Protein AF-A0AAV2IYH8-F1 (afdb_monomer)

Secondary structure (DSSP, 8-state):
---HHHHHHHHHHHHHHHHHHHHHHHHS-SSS--GGGHHHHHHHHHHHT---TT--HHHHHHHHHHHHHHHHHHTTS-HHHHHHHHHTSTTTTT-TTS-HHHHHHHHHHHHHHHHH-TTS------------------------TT-HHHHHHHHHHHHHHSPPPPTTS-HHHHHHHSTTT-HHHHHHHHHHHTS-SSSS-HHHHHH--SS---TT--EEEEEEEEES-S-HHHHHHHHHTT---SEEE-GGG---HHHHHHHHHHHHHHHHTT--SSSSHHHHHHHHHSSSS-HHHHHHHHBPPTT-S-EEEEEEEETT----HHHHHHH--SEEE-GGGHHHH--HHHHHHHHT--TTGGGTS-HHHHHHHHHHHTTT-

Organism: Knipowitschia caucasica (NCBI:txid637954)

InterPro domains:
  IPR008906 HAT, C-terminal dimerisation domain [PF05699] (156-213)
  IPR012337 Ribonuclease H-like superfamily [SSF53098] (2-216)
  IPR013926 CGI121/TPRKB [PF08617] (226-379)
  IPR013926 CGI121/TPRKB [PTHR15840] (219-381)
  IPR036504 CGI121/TPRKB superfamily [G3DSA:3.30.2380.10] (209-381)
  IPR036504 CGI121/TPRKB superfamily [SSF143870] (221-359)

pLDDT: mean 80.1, std 18.1, range [27.27, 96.12]

Structure (mmCIF, N/CA/C/O backbone):
data_AF-A0AAV2IYH8-F1
#
_entry.id   AF-A0AAV2IYH8-F1
#
loop_
_atom_site.group_PDB
_atom_site.id
_atom_site.type_symbol
_atom_site.label_atom_id
_atom_site.label_alt_id
_atom_site.label_comp_id
_atom_site.label_asym_id
_atom_site.label_entity_id
_atom_site.label_seq_id
_atom_site.pdbx_PDB_ins_code
_atom_site.Cartn_x
_atom_site.Cartn_y
_atom_site.Cartn_z
_atom_site.occupancy
_atom_site.B_iso_or_equiv
_atom_site.auth_seq_id
_atom_site.auth_comp_id
_atom_site.auth_asym_id
_atom_site.auth_atom_id
_atom_site.pdbx_PDB_model_num
ATOM 1 N N . MET A 1 1 ? -2.645 24.952 16.262 1.00 57.91 1 MET A N 1
ATOM 2 C CA . MET A 1 1 ? -2.921 25.279 14.848 1.00 57.91 1 MET A CA 1
ATOM 3 C C . MET A 1 1 ? -1.582 25.476 14.167 1.00 57.91 1 MET A C 1
ATOM 5 O O . MET A 1 1 ? -0.702 26.017 14.821 1.00 57.91 1 MET A O 1
ATOM 9 N N . LEU A 1 2 ? -1.421 25.003 12.931 1.00 72.56 2 LEU A N 1
ATOM 10 C CA . LEU A 1 2 ? -0.190 25.205 12.161 1.00 72.56 2 LEU A CA 1
ATOM 11 C C . LEU A 1 2 ? -0.044 26.689 11.795 1.00 72.56 2 LEU A C 1
ATOM 13 O O . LEU A 1 2 ? -1.030 27.344 11.446 1.00 72.56 2 LEU A O 1
ATOM 17 N N . THR A 1 3 ? 1.172 27.207 11.895 1.00 84.75 3 THR A N 1
ATOM 18 C CA . THR A 1 3 ? 1.558 28.545 11.433 1.00 84.75 3 THR A CA 1
ATOM 19 C C . THR A 1 3 ? 1.526 28.619 9.904 1.00 84.75 3 THR A C 1
ATOM 21 O O . THR A 1 3 ? 1.606 27.602 9.216 1.00 84.75 3 THR A O 1
ATOM 24 N N . THR A 1 4 ? 1.435 29.825 9.344 1.00 82.38 4 THR A N 1
ATOM 25 C CA . THR A 1 4 ? 1.491 30.042 7.886 1.00 82.38 4 THR A CA 1
ATOM 26 C C . THR A 1 4 ? 2.766 29.464 7.267 1.00 82.38 4 THR A C 1
ATOM 28 O O . THR A 1 4 ? 2.701 28.781 6.252 1.00 82.38 4 THR A O 1
ATOM 31 N N . ALA A 1 5 ? 3.909 29.623 7.939 1.00 81.38 5 ALA A N 1
ATOM 32 C CA . ALA A 1 5 ? 5.178 29.040 7.506 1.00 81.38 5 ALA A CA 1
ATOM 33 C C . ALA A 1 5 ? 5.170 27.498 7.502 1.00 81.38 5 ALA A C 1
ATOM 35 O O . ALA A 1 5 ? 5.815 26.875 6.659 1.00 81.38 5 ALA A O 1
ATOM 36 N N . GLU A 1 6 ? 4.457 26.859 8.434 1.00 81.75 6 GLU A N 1
ATOM 37 C CA . GLU A 1 6 ? 4.296 25.399 8.447 1.00 81.75 6 GLU A CA 1
ATOM 38 C C . GLU A 1 6 ? 3.366 24.915 7.330 1.00 81.75 6 GLU A C 1
ATOM 40 O O . GLU A 1 6 ? 3.648 23.886 6.716 1.00 81.75 6 GLU A O 1
ATOM 45 N N . TRP A 1 7 ? 2.310 25.669 7.012 1.00 81.88 7 TRP A N 1
ATOM 46 C CA . TRP A 1 7 ? 1.452 25.388 5.858 1.00 81.88 7 TRP A CA 1
ATOM 47 C C . TRP A 1 7 ? 2.217 25.469 4.535 1.00 81.88 7 TRP A C 1
ATOM 49 O O . TRP A 1 7 ? 2.134 24.537 3.734 1.00 81.88 7 TRP A O 1
ATOM 59 N N . ASP A 1 8 ? 3.037 26.504 4.343 1.00 82.75 8 ASP A N 1
ATOM 60 C CA . ASP A 1 8 ? 3.873 26.642 3.144 1.00 82.75 8 ASP A CA 1
ATOM 61 C C . ASP A 1 8 ? 4.880 25.488 3.012 1.00 82.75 8 ASP A C 1
ATOM 63 O O . ASP A 1 8 ? 5.128 24.979 1.914 1.00 82.75 8 ASP A O 1
ATOM 67 N N . ARG A 1 9 ? 5.449 25.029 4.137 1.00 84.94 9 ARG A N 1
ATOM 68 C CA . ARG A 1 9 ? 6.323 23.844 4.167 1.00 84.94 9 ARG A CA 1
ATOM 69 C C . ARG A 1 9 ? 5.571 22.581 3.757 1.00 84.94 9 ARG A C 1
ATOM 71 O O . ARG A 1 9 ? 6.092 21.818 2.946 1.00 84.94 9 ARG A O 1
ATOM 78 N N . LEU A 1 10 ? 4.362 22.361 4.278 1.00 84.25 10 LEU A N 1
ATOM 79 C CA . LEU A 1 10 ? 3.536 21.204 3.913 1.00 84.25 10 LEU A CA 1
ATOM 80 C C . LEU A 1 10 ? 3.167 21.217 2.429 1.00 84.25 10 LEU A C 1
ATOM 82 O O . LEU A 1 10 ? 3.277 20.185 1.770 1.00 84.25 10 LEU A O 1
ATOM 86 N N . GLN A 1 11 ? 2.802 22.377 1.885 1.00 85.31 11 GLN A N 1
ATOM 87 C CA . GLN A 1 11 ? 2.458 22.511 0.471 1.00 85.31 11 GLN A CA 1
ATOM 88 C C . GLN A 1 11 ? 3.668 22.230 -0.435 1.00 85.31 11 GLN A C 1
ATOM 90 O O . GLN A 1 11 ? 3.546 21.535 -1.443 1.00 85.31 11 GLN A O 1
ATOM 95 N N . ARG A 1 12 ? 4.867 22.686 -0.049 1.00 85.06 12 ARG A N 1
ATOM 96 C CA . ARG A 1 12 ? 6.111 22.348 -0.762 1.00 85.06 12 ARG A CA 1
ATOM 97 C C . ARG A 1 12 ? 6.442 20.859 -0.687 1.00 85.06 12 ARG A C 1
ATOM 99 O O . ARG A 1 12 ? 6.813 20.277 -1.704 1.00 85.06 12 ARG A O 1
ATOM 106 N N . LEU A 1 13 ? 6.285 20.234 0.481 1.00 86.00 13 LEU A N 1
ATOM 107 C CA . LEU A 1 13 ? 6.485 18.790 0.641 1.00 86.00 13 LEU A CA 1
ATOM 108 C C . LEU A 1 13 ? 5.477 17.980 -0.182 1.00 86.00 13 LEU A C 1
ATOM 110 O O . LEU A 1 13 ? 5.853 16.972 -0.773 1.00 86.00 13 LEU A O 1
ATOM 114 N N . GLN A 1 14 ? 4.226 18.432 -0.281 1.00 85.38 14 GLN A N 1
ATOM 115 C CA . GLN A 1 14 ? 3.218 17.803 -1.134 1.00 85.38 14 GLN A CA 1
ATOM 116 C C . GLN A 1 14 ? 3.653 17.805 -2.604 1.00 85.38 14 GLN A C 1
ATOM 118 O O . GLN A 1 14 ? 3.609 16.760 -3.254 1.00 85.38 14 GLN A O 1
ATOM 123 N N . THR A 1 15 ? 4.123 18.945 -3.117 1.00 87.12 15 THR A N 1
ATOM 124 C CA . THR A 1 15 ? 4.651 19.043 -4.488 1.00 87.12 15 THR A CA 1
ATOM 125 C C . THR A 1 15 ? 5.887 18.164 -4.680 1.00 87.12 15 THR A C 1
ATOM 127 O O . THR A 1 15 ? 6.011 17.492 -5.701 1.00 87.12 15 THR A O 1
ATOM 130 N N . LEU A 1 16 ? 6.777 18.113 -3.683 1.00 88.38 16 LEU A N 1
ATOM 131 C CA . LEU A 1 16 ? 7.984 17.283 -3.709 1.00 88.38 16 LEU A CA 1
ATOM 132 C C . LEU A 1 16 ? 7.669 15.778 -3.740 1.00 88.38 16 LEU A C 1
ATOM 134 O O . LEU A 1 16 ? 8.397 15.016 -4.369 1.00 88.38 16 LEU A O 1
ATOM 138 N N . LEU A 1 17 ? 6.591 15.350 -3.079 1.00 88.94 17 LEU A N 1
ATOM 139 C CA . LEU A 1 17 ? 6.159 13.950 -3.006 1.00 88.94 17 LEU A CA 1
ATOM 140 C C . LEU A 1 17 ? 5.260 13.517 -4.173 1.00 88.94 17 LEU A C 1
ATOM 142 O O . LEU A 1 17 ? 5.030 12.319 -4.348 1.00 88.94 17 LEU A O 1
ATOM 146 N N . LEU A 1 18 ? 4.765 14.453 -4.986 1.00 88.88 18 LEU A N 1
ATOM 147 C CA . LEU A 1 18 ? 3.893 14.155 -6.124 1.00 88.88 18 LEU A CA 1
ATOM 148 C C . LEU A 1 18 ? 4.503 13.138 -7.119 1.00 88.88 18 LEU A C 1
ATOM 150 O O . LEU A 1 18 ? 3.794 12.200 -7.490 1.00 88.88 18 LEU A O 1
ATOM 154 N N . PRO A 1 19 ? 5.797 13.217 -7.496 1.00 89.06 19 PRO A N 1
ATOM 155 C CA . PRO A 1 19 ? 6.436 12.207 -8.344 1.00 89.06 19 PRO A CA 1
ATOM 156 C C . PRO A 1 19 ? 6.474 10.818 -7.693 1.00 89.06 19 PRO A C 1
ATOM 158 O O . PRO A 1 19 ? 6.284 9.811 -8.372 1.00 89.06 19 PRO A O 1
ATOM 161 N N . CYS A 1 20 ? 6.677 10.747 -6.371 1.00 87.44 20 CYS A N 1
ATOM 162 C CA . CYS A 1 20 ? 6.665 9.481 -5.632 1.00 87.44 20 CYS A CA 1
ATOM 163 C C . CYS A 1 20 ? 5.283 8.835 -5.672 1.00 87.44 20 CYS A C 1
ATOM 165 O O . CYS A 1 20 ? 5.175 7.628 -5.892 1.00 87.44 20 CYS A O 1
ATOM 167 N N . ARG A 1 21 ? 4.227 9.639 -5.490 1.00 84.06 21 ARG A N 1
ATOM 168 C CA . ARG A 1 21 ? 2.844 9.174 -5.623 1.00 84.06 21 ARG A CA 1
ATOM 169 C C . ARG A 1 21 ? 2.591 8.615 -7.021 1.00 84.06 21 ARG A C 1
ATOM 171 O O . ARG A 1 21 ? 2.159 7.474 -7.128 1.00 84.06 21 ARG A O 1
ATOM 178 N N . PHE A 1 22 ? 2.920 9.385 -8.059 1.00 86.19 22 PHE A N 1
ATOM 179 C CA . PHE A 1 22 ? 2.737 8.968 -9.449 1.00 86.19 22 PHE A CA 1
ATOM 180 C C . PHE A 1 22 ? 3.447 7.641 -9.748 1.00 86.19 22 PHE A C 1
ATOM 182 O O . PHE A 1 22 ? 2.833 6.715 -10.269 1.00 86.19 22 PHE A O 1
ATOM 189 N N . VAL A 1 23 ? 4.718 7.504 -9.356 1.00 88.19 23 VAL A N 1
ATOM 190 C CA . VAL A 1 23 ? 5.471 6.257 -9.560 1.00 88.19 23 VAL A CA 1
ATOM 191 C C . VAL A 1 23 ? 4.884 5.092 -8.764 1.00 88.19 23 VAL A C 1
ATOM 193 O O . VAL A 1 23 ? 4.822 3.976 -9.272 1.00 88.19 23 VAL A O 1
ATOM 196 N N . THR A 1 24 ? 4.423 5.329 -7.537 1.00 84.19 24 THR A N 1
ATOM 197 C CA . THR A 1 24 ? 3.816 4.274 -6.710 1.00 84.19 24 THR A CA 1
ATOM 198 C C . THR A 1 24 ? 2.509 3.766 -7.318 1.00 84.19 24 THR A C 1
ATOM 200 O O . THR A 1 24 ? 2.278 2.559 -7.338 1.00 84.19 24 THR A O 1
ATOM 203 N N . GLU A 1 25 ? 1.676 4.666 -7.845 1.00 81.50 25 GLU A N 1
ATOM 204 C CA . GLU A 1 25 ? 0.450 4.308 -8.570 1.00 81.50 25 GLU A CA 1
ATOM 205 C C . GLU A 1 25 ? 0.791 3.545 -9.863 1.00 81.50 25 GLU A C 1
ATOM 207 O O . GLU A 1 25 ? 0.239 2.474 -10.109 1.00 81.50 25 GLU A O 1
ATOM 212 N N . LEU A 1 26 ? 1.785 4.019 -10.623 1.00 84.50 26 LEU A N 1
ATOM 213 C CA . LEU A 1 26 ? 2.230 3.410 -11.880 1.00 84.50 26 LEU A CA 1
ATOM 214 C C . LEU A 1 26 ? 2.855 2.010 -11.713 1.00 84.50 26 LEU A C 1
ATOM 216 O O . LEU A 1 26 ? 2.733 1.150 -12.579 1.00 84.50 26 LEU A O 1
ATOM 220 N N . LEU A 1 27 ? 3.564 1.747 -10.617 1.00 85.44 27 LEU A N 1
ATOM 221 C CA . LEU A 1 27 ? 4.133 0.416 -10.348 1.00 85.44 27 LEU A CA 1
ATOM 222 C C . LEU A 1 27 ? 3.144 -0.511 -9.622 1.00 85.44 27 LEU A C 1
ATOM 224 O O . LEU A 1 27 ? 3.357 -1.726 -9.553 1.00 85.44 27 LEU A O 1
ATOM 228 N N . GLY A 1 28 ? 2.070 0.058 -9.072 1.00 77.25 28 GLY A N 1
ATOM 229 C CA . GLY A 1 28 ? 1.022 -0.653 -8.348 1.00 77.25 28 GLY A CA 1
ATOM 230 C C . GLY A 1 28 ? -0.089 -1.230 -9.228 1.00 77.25 28 GLY A C 1
ATOM 231 O O . GLY A 1 28 ? -0.944 -1.935 -8.685 1.00 77.25 28 GLY A O 1
ATOM 232 N N . GLY A 1 29 ? -0.090 -0.941 -10.533 1.00 72.50 29 GLY A N 1
ATOM 233 C CA . GLY A 1 29 ? -1.147 -1.371 -11.447 1.00 72.50 29 GLY A CA 1
ATOM 234 C C . GLY A 1 29 ? -1.035 -2.808 -11.952 1.00 72.50 29 GLY A C 1
ATOM 235 O O . GLY A 1 29 ? 0.061 -3.367 -12.076 1.00 72.50 29 GLY A O 1
ATOM 236 N N . GLU A 1 30 ? -2.196 -3.402 -12.252 1.00 70.94 30 GLU A N 1
ATOM 237 C CA . GLU A 1 30 ? -2.316 -4.785 -12.753 1.00 70.94 30 GLU A CA 1
ATOM 238 C C . GLU A 1 30 ? -2.909 -4.907 -14.166 1.00 70.94 30 GLU A C 1
ATOM 240 O O . GLU A 1 30 ? -2.793 -5.960 -14.790 1.00 70.94 30 GLU A O 1
ATOM 245 N N . THR A 1 31 ? -3.519 -3.845 -14.699 1.00 75.50 31 THR A N 1
ATOM 246 C CA . THR A 1 31 ? -4.165 -3.852 -16.027 1.00 75.50 31 THR A CA 1
ATOM 247 C C . THR A 1 31 ? -3.204 -3.554 -17.181 1.00 75.50 31 THR A C 1
ATOM 249 O O . THR A 1 31 ? -3.587 -3.624 -18.349 1.00 75.50 31 THR A O 1
ATOM 252 N N . TYR A 1 32 ? -1.946 -3.244 -16.870 1.00 83.31 32 TYR A N 1
ATOM 253 C CA . TYR A 1 32 ? -0.901 -2.911 -17.830 1.00 83.31 32 TYR A CA 1
ATOM 254 C C . TYR A 1 32 ? 0.449 -3.499 -17.410 1.00 83.31 32 TYR A C 1
ATOM 256 O O . TYR A 1 32 ? 0.656 -3.926 -16.275 1.00 83.31 32 TYR A O 1
ATOM 264 N N . VAL A 1 33 ? 1.394 -3.511 -18.352 1.00 86.06 33 VAL A N 1
ATOM 265 C CA . VAL A 1 33 ? 2.761 -3.983 -18.112 1.00 86.06 33 VAL A CA 1
ATOM 266 C C . VAL A 1 33 ? 3.487 -2.988 -17.208 1.00 86.06 33 VAL A C 1
ATOM 268 O O . VAL A 1 33 ? 3.868 -1.906 -17.659 1.00 86.06 33 VAL A O 1
ATOM 271 N N . SER A 1 34 ? 3.681 -3.359 -15.942 1.00 87.56 34 SER A N 1
ATOM 272 C CA . SER A 1 34 ? 4.352 -2.526 -14.938 1.00 87.56 34 SER A CA 1
ATOM 273 C C . SER A 1 34 ? 5.845 -2.844 -14.785 1.00 87.56 34 SER A C 1
ATOM 275 O O . SER A 1 34 ? 6.631 -1.945 -14.493 1.00 87.56 34 SER A O 1
ATOM 277 N N . CYS A 1 35 ? 6.288 -4.085 -15.026 1.00 88.56 35 CYS A N 1
ATOM 278 C CA . CYS A 1 35 ? 7.689 -4.485 -14.808 1.00 88.56 35 CYS A CA 1
ATOM 279 C C . CYS A 1 35 ? 8.696 -3.725 -15.689 1.00 88.56 35 CYS A C 1
ATOM 281 O O . CYS A 1 35 ? 9.733 -3.288 -15.188 1.00 88.56 35 CYS A O 1
ATOM 283 N N . SER A 1 36 ? 8.374 -3.474 -16.961 1.00 90.00 36 SER A N 1
ATOM 284 C CA . SER A 1 36 ? 9.219 -2.678 -17.867 1.00 90.00 36 SER A CA 1
ATOM 285 C C . SER A 1 36 ? 9.299 -1.193 -17.498 1.00 90.00 36 SER A C 1
ATOM 287 O O . SER A 1 36 ? 10.183 -0.482 -17.971 1.00 90.00 36 SER A O 1
ATOM 289 N N . VAL A 1 37 ? 8.392 -0.715 -16.642 1.00 91.19 37 VAL A N 1
ATOM 290 C CA . VAL A 1 37 ? 8.297 0.689 -16.226 1.00 91.19 37 VAL A CA 1
ATOM 291 C C . VAL A 1 37 ? 9.167 0.972 -14.998 1.00 91.19 37 VAL A C 1
ATOM 293 O O . VAL A 1 37 ? 9.492 2.128 -14.734 1.00 91.19 37 VAL A O 1
ATOM 296 N N . VAL A 1 38 ? 9.623 -0.061 -14.279 1.00 91.00 38 VAL A N 1
ATOM 297 C CA . VAL A 1 38 ? 10.415 0.084 -13.044 1.00 91.00 38 VAL A CA 1
ATOM 298 C C . VAL A 1 38 ? 11.684 0.906 -13.273 1.00 91.00 38 VAL A C 1
ATOM 300 O O . VAL A 1 38 ? 11.917 1.879 -12.561 1.00 91.00 38 VAL A O 1
ATOM 303 N N . ILE A 1 39 ? 12.497 0.568 -14.280 1.00 91.25 39 ILE A N 1
ATOM 304 C CA . ILE A 1 39 ? 13.752 1.290 -14.553 1.00 91.25 39 ILE A CA 1
ATOM 305 C C . ILE A 1 39 ? 13.489 2.743 -14.993 1.00 91.25 39 ILE A C 1
ATOM 307 O O . ILE A 1 39 ? 14.103 3.643 -14.411 1.00 91.25 39 ILE A O 1
ATOM 311 N N . PRO A 1 40 ? 12.582 3.024 -15.954 1.00 91.44 40 PRO A N 1
ATOM 312 C CA . PRO A 1 40 ? 12.169 4.393 -16.262 1.00 91.44 40 PRO A CA 1
ATOM 313 C C . PRO A 1 40 ? 11.685 5.181 -15.040 1.00 91.44 40 PRO A C 1
ATOM 315 O O . PRO A 1 40 ? 12.098 6.326 -14.853 1.00 91.44 40 PRO A O 1
ATOM 318 N N . ALA A 1 41 ? 10.865 4.570 -14.184 1.00 91.12 41 ALA A N 1
ATOM 319 C CA . ALA A 1 41 ? 10.303 5.215 -13.004 1.00 91.12 41 ALA A CA 1
ATOM 320 C C . ALA A 1 41 ? 11.374 5.551 -11.955 1.00 91.12 41 ALA A C 1
ATOM 322 O O . ALA A 1 41 ? 11.406 6.669 -11.441 1.00 91.12 41 ALA A O 1
ATOM 323 N N . LEU A 1 42 ? 12.300 4.626 -11.685 1.00 90.50 42 LEU A N 1
ATOM 324 C CA . LEU A 1 42 ? 13.437 4.871 -10.794 1.00 90.50 42 LEU A CA 1
ATOM 325 C C . LEU A 1 42 ? 14.343 5.977 -11.341 1.00 90.50 42 LEU A C 1
ATOM 327 O O . LEU A 1 42 ? 14.706 6.890 -10.605 1.00 90.50 42 LEU A O 1
ATOM 331 N N . SER A 1 43 ? 14.643 5.944 -12.643 1.00 89.69 43 SER A N 1
ATOM 332 C CA . SER A 1 43 ? 15.435 6.979 -13.317 1.00 89.69 43 SER A CA 1
ATOM 333 C C . SER A 1 43 ? 14.772 8.360 -13.205 1.00 89.69 43 SER A C 1
ATOM 335 O O . SER A 1 43 ? 15.428 9.348 -12.857 1.00 89.69 43 SER A O 1
ATOM 337 N N . HIS A 1 44 ? 13.449 8.423 -13.397 1.00 90.31 44 HIS A N 1
ATOM 338 C CA . HIS A 1 44 ? 12.657 9.637 -13.210 1.00 90.31 44 HIS A CA 1
ATOM 339 C C . HIS A 1 44 ? 12.706 10.153 -11.763 1.00 90.31 44 HIS A C 1
ATOM 341 O O . HIS A 1 44 ? 12.941 11.347 -11.555 1.00 90.31 44 HIS A O 1
ATOM 347 N N . LEU A 1 45 ? 12.554 9.282 -10.758 1.00 90.25 45 LEU A N 1
ATOM 348 C CA . LEU A 1 45 ? 12.666 9.670 -9.345 1.00 90.25 45 LEU A CA 1
ATOM 349 C C . LEU A 1 45 ? 14.064 10.187 -9.010 1.00 90.25 45 LEU A C 1
ATOM 351 O O . LEU A 1 45 ? 14.195 11.247 -8.398 1.00 90.25 45 LEU A O 1
ATOM 355 N N . THR A 1 46 ? 15.116 9.492 -9.447 1.00 89.38 46 THR A N 1
ATOM 356 C CA . THR A 1 46 ? 16.501 9.918 -9.219 1.00 89.38 46 THR A CA 1
ATOM 357 C C . THR A 1 46 ? 16.787 11.276 -9.859 1.00 89.38 46 THR A C 1
ATOM 359 O O . THR A 1 46 ? 17.500 12.087 -9.263 1.00 89.38 46 THR A O 1
ATOM 362 N N . HIS A 1 47 ? 16.233 11.546 -11.046 1.00 88.75 47 HIS A N 1
ATOM 363 C CA . HIS A 1 47 ? 16.362 12.839 -11.714 1.00 88.75 47 HIS A CA 1
ATOM 364 C C . HIS A 1 47 ? 15.599 13.947 -10.979 1.00 88.75 47 HIS A C 1
ATOM 366 O O . HIS A 1 47 ? 16.173 14.995 -10.693 1.00 88.75 47 HIS A O 1
ATOM 372 N N . THR A 1 48 ? 14.338 13.697 -10.630 1.00 87.81 48 THR A N 1
ATOM 373 C CA . THR A 1 48 ? 13.455 14.687 -9.992 1.00 87.81 48 THR A CA 1
ATOM 374 C C . THR A 1 48 ? 13.906 15.035 -8.572 1.00 87.81 48 THR A C 1
ATOM 376 O O . THR A 1 48 ? 13.779 16.172 -8.127 1.00 87.81 48 THR A O 1
ATOM 379 N N . MET A 1 49 ? 14.518 14.078 -7.872 1.00 89.00 49 MET A N 1
ATOM 380 C CA . MET A 1 49 ? 15.051 14.260 -6.519 1.00 89.00 49 MET A CA 1
ATOM 381 C C . MET A 1 49 ? 16.487 14.806 -6.496 1.00 89.00 49 MET A C 1
ATOM 383 O O . MET A 1 49 ? 17.164 14.742 -5.466 1.00 89.00 49 MET A O 1
ATOM 387 N N . LYS A 1 50 ? 17.004 15.344 -7.609 1.00 89.00 50 LYS A N 1
ATOM 388 C CA . LYS A 1 50 ? 18.277 16.080 -7.597 1.00 89.00 50 LYS A CA 1
ATOM 389 C C . LYS A 1 50 ? 18.159 17.351 -6.758 1.00 89.00 50 LYS A C 1
ATOM 391 O O . LYS A 1 50 ? 17.132 18.025 -6.766 1.00 89.00 50 LYS A O 1
ATOM 396 N N . VAL A 1 51 ? 19.211 17.612 -5.985 1.00 90.06 51 VAL A N 1
ATOM 397 C CA . VAL A 1 51 ? 19.320 18.826 -5.177 1.00 90.06 51 VAL A CA 1
ATOM 398 C C . VAL A 1 51 ? 19.576 19.984 -6.135 1.00 90.06 51 VAL A C 1
ATOM 400 O O . VAL A 1 51 ? 20.415 19.848 -7.026 1.00 90.06 51 VAL A O 1
ATOM 403 N N . SER A 1 52 ? 18.810 21.055 -5.974 1.00 89.31 52 SER A N 1
ATOM 404 C CA . SER A 1 52 ? 18.983 22.335 -6.657 1.00 89.31 52 SER A CA 1
ATOM 405 C C . SER A 1 52 ? 19.555 23.354 -5.676 1.00 89.31 52 SER A C 1
ATOM 407 O O . SER A 1 52 ? 19.296 23.253 -4.478 1.00 89.31 52 SER A O 1
ATOM 409 N N . ASP A 1 53 ? 20.267 24.360 -6.175 1.00 83.56 53 ASP A N 1
ATOM 410 C CA . ASP A 1 53 ? 20.816 25.439 -5.341 1.00 83.56 53 ASP A CA 1
ATOM 411 C C . ASP A 1 53 ? 19.708 26.309 -4.709 1.00 83.56 53 ASP A C 1
ATOM 413 O O . ASP A 1 53 ? 19.910 26.922 -3.665 1.00 83.56 53 ASP A O 1
ATOM 417 N N . ASP A 1 54 ? 18.506 26.294 -5.296 1.00 86.06 54 ASP A N 1
ATOM 418 C CA . ASP A 1 54 ? 17.310 26.975 -4.780 1.00 86.06 54 ASP A CA 1
ATOM 419 C C . ASP A 1 54 ? 16.568 26.182 -3.682 1.00 86.06 54 ASP A C 1
ATOM 421 O O . ASP A 1 54 ? 15.553 26.647 -3.145 1.00 86.06 54 ASP A O 1
ATOM 425 N N . ASP A 1 55 ? 17.008 24.956 -3.369 1.00 87.62 55 ASP A N 1
ATOM 426 C CA . ASP A 1 55 ? 16.331 24.113 -2.388 1.00 87.62 55 ASP A CA 1
ATOM 427 C C . ASP A 1 55 ? 16.608 24.598 -0.952 1.00 87.62 55 ASP A C 1
ATOM 429 O O . ASP A 1 55 ? 17.762 24.705 -0.536 1.00 87.62 55 ASP A O 1
ATOM 433 N N . PRO A 1 56 ? 15.570 24.792 -0.120 1.00 88.31 56 PRO A N 1
ATOM 434 C CA . PRO A 1 56 ? 15.762 25.024 1.307 1.00 88.31 56 PRO A CA 1
ATOM 435 C C . PRO A 1 56 ? 16.474 23.850 1.994 1.00 88.31 56 PRO A C 1
ATOM 437 O O . PRO A 1 56 ? 16.237 22.693 1.640 1.00 88.31 56 PRO A O 1
ATOM 440 N N . ASP A 1 57 ? 17.212 24.110 3.078 1.00 87.94 57 ASP A N 1
ATOM 441 C CA . ASP A 1 57 ? 17.967 23.086 3.828 1.00 87.94 57 ASP A CA 1
ATOM 442 C C . ASP A 1 57 ? 17.160 21.821 4.167 1.00 87.94 57 ASP A C 1
ATOM 444 O O . ASP A 1 57 ? 17.670 20.700 4.113 1.00 87.94 57 ASP A O 1
ATOM 448 N N . TYR A 1 58 ? 15.879 21.974 4.520 1.00 86.75 58 TYR A N 1
ATOM 449 C CA . TYR A 1 58 ? 15.017 20.834 4.841 1.00 86.75 58 TYR A CA 1
ATOM 450 C C . TYR A 1 58 ? 14.691 19.973 3.609 1.00 86.75 58 TYR A C 1
ATOM 452 O O . TYR A 1 58 ? 14.582 18.755 3.738 1.00 86.75 58 TYR A O 1
ATOM 460 N N . VAL A 1 59 ? 14.581 20.577 2.420 1.00 89.00 59 VAL A N 1
ATOM 461 C CA . VAL A 1 59 ? 14.386 19.871 1.143 1.00 89.00 59 VAL A CA 1
ATOM 462 C C . VAL A 1 59 ? 15.671 19.162 0.738 1.00 89.00 59 VAL A C 1
ATOM 464 O O . VAL A 1 59 ? 15.608 18.004 0.333 1.00 89.00 59 VAL A O 1
ATOM 467 N N . VAL A 1 60 ? 16.832 19.800 0.915 1.00 90.62 60 VAL A N 1
ATOM 468 C CA . VAL A 1 60 ? 18.141 19.173 0.666 1.00 90.62 60 VAL A CA 1
ATOM 469 C C . VAL A 1 60 ? 18.309 17.921 1.529 1.00 90.62 60 VAL A C 1
ATOM 471 O O . VAL A 1 60 ? 18.623 16.846 1.013 1.00 90.62 60 VAL A O 1
ATOM 474 N N . ARG A 1 61 ? 18.023 18.031 2.835 1.00 90.12 61 ARG A N 1
ATOM 475 C CA . ARG A 1 61 ? 18.053 16.892 3.768 1.00 90.12 61 ARG A CA 1
ATOM 476 C C . ARG A 1 61 ? 17.076 15.793 3.359 1.00 90.12 61 ARG A C 1
ATOM 478 O O . ARG A 1 61 ? 17.462 14.627 3.347 1.00 90.12 61 ARG A O 1
ATOM 485 N N . PHE A 1 62 ? 15.844 16.156 2.996 1.00 90.06 62 PHE A N 1
ATOM 486 C CA . PHE A 1 62 ? 14.840 15.197 2.539 1.00 90.06 62 PHE A CA 1
ATOM 487 C C . PHE A 1 62 ? 15.291 14.464 1.270 1.00 90.06 62 PHE A C 1
ATOM 489 O O . PHE A 1 62 ? 15.304 13.238 1.253 1.00 90.06 62 PHE A O 1
ATOM 496 N N . LYS A 1 63 ? 15.712 15.193 0.228 1.00 92.50 63 LYS A N 1
ATOM 497 C CA . LYS A 1 63 ? 16.199 14.613 -1.035 1.00 92.50 63 LYS A CA 1
ATOM 498 C C . LYS A 1 63 ? 17.416 13.713 -0.807 1.00 92.50 63 LYS A C 1
ATOM 500 O O . LYS A 1 63 ? 17.526 12.669 -1.445 1.00 92.50 63 LYS A O 1
ATOM 505 N N . GLY A 1 64 ? 18.310 14.091 0.110 1.00 90.62 64 GLY A N 1
ATOM 506 C CA . GLY A 1 64 ? 19.461 13.281 0.513 1.00 90.62 64 GLY A CA 1
ATOM 507 C C . GLY A 1 64 ? 19.060 11.962 1.175 1.00 90.62 64 GLY A C 1
ATOM 508 O O . GLY A 1 64 ? 19.515 10.904 0.741 1.00 90.62 64 GLY A O 1
ATOM 509 N N . ALA A 1 65 ? 18.172 12.015 2.173 1.00 90.38 65 ALA A N 1
ATOM 510 C CA . ALA A 1 65 ? 17.644 10.821 2.836 1.00 90.38 65 ALA A CA 1
ATOM 511 C C . ALA A 1 65 ? 16.880 9.922 1.852 1.00 90.38 65 ALA A C 1
ATOM 513 O O . ALA A 1 65 ? 17.172 8.737 1.745 1.00 90.38 65 ALA A O 1
ATOM 514 N N . PHE A 1 66 ? 15.994 10.506 1.042 1.00 90.88 66 PHE A N 1
ATOM 515 C CA . PHE A 1 66 ? 15.228 9.779 0.034 1.00 90.88 66 PHE A CA 1
ATOM 516 C C . PHE A 1 66 ? 16.127 9.060 -0.976 1.00 90.88 66 PHE A C 1
ATOM 518 O O . PHE A 1 66 ? 15.877 7.909 -1.314 1.00 90.88 66 PHE A O 1
ATOM 525 N N . LYS A 1 67 ? 17.189 9.715 -1.465 1.00 89.94 67 LYS A N 1
ATOM 526 C CA . LYS A 1 67 ? 18.138 9.084 -2.393 1.00 89.94 67 LYS A CA 1
ATOM 527 C C . LYS A 1 67 ? 18.862 7.902 -1.770 1.00 89.94 67 LYS A C 1
ATOM 529 O O . LYS A 1 67 ? 19.054 6.909 -2.464 1.00 89.94 67 LYS A O 1
ATOM 534 N N . LYS A 1 68 ? 19.252 8.021 -0.500 1.00 89.50 68 LYS A N 1
ATOM 535 C CA . LYS A 1 68 ? 19.894 6.940 0.243 1.00 89.50 68 LYS A CA 1
ATOM 536 C C . LYS A 1 68 ? 18.952 5.737 0.360 1.00 89.50 68 LYS A C 1
ATOM 538 O O . LYS A 1 68 ? 19.311 4.645 -0.072 1.00 89.50 68 LYS A O 1
ATOM 543 N N . ASP A 1 69 ? 17.730 5.964 0.832 1.00 86.75 69 ASP A N 1
ATOM 544 C CA . ASP A 1 69 ? 16.726 4.905 0.986 1.00 86.75 69 ASP A CA 1
ATOM 545 C C . ASP A 1 69 ? 16.368 4.271 -0.371 1.00 86.75 69 ASP A C 1
ATOM 547 O O . ASP A 1 69 ? 16.217 3.054 -0.493 1.00 86.75 69 ASP A O 1
ATOM 551 N N . LEU A 1 70 ? 16.284 5.085 -1.431 1.00 87.56 70 LEU A N 1
ATOM 552 C CA . LEU A 1 70 ? 16.029 4.601 -2.784 1.00 87.56 70 LEU A CA 1
ATOM 553 C C . LEU A 1 70 ? 17.186 3.741 -3.310 1.00 87.56 70 LEU A C 1
ATOM 555 O O . LEU A 1 70 ? 16.913 2.732 -3.955 1.00 87.56 70 LEU A O 1
ATOM 559 N N . SER A 1 71 ? 18.447 4.101 -3.045 1.00 86.56 71 SER A N 1
ATOM 560 C CA . SER A 1 71 ? 19.595 3.267 -3.434 1.00 86.56 71 SER A CA 1
ATOM 561 C C . SER A 1 71 ? 19.612 1.928 -2.699 1.00 86.56 71 SER A C 1
ATOM 563 O O . SER A 1 71 ? 19.775 0.900 -3.346 1.00 86.56 71 SER A O 1
ATOM 565 N N . GLU A 1 72 ? 19.317 1.916 -1.395 1.00 85.38 72 GLU A N 1
ATOM 566 C CA . GLU A 1 72 ? 19.217 0.671 -0.618 1.00 85.38 72 GLU A CA 1
ATOM 567 C C . GLU A 1 72 ? 18.107 -0.244 -1.164 1.00 85.38 72 GLU A C 1
ATOM 569 O O . GLU A 1 72 ? 18.254 -1.464 -1.223 1.00 85.38 72 GLU A O 1
ATOM 574 N N . CYS A 1 73 ? 16.992 0.339 -1.618 1.00 78.31 73 CYS A N 1
ATOM 575 C CA . CYS A 1 73 ? 15.929 -0.416 -2.274 1.00 78.31 73 CYS A CA 1
ATOM 576 C C . CYS A 1 73 ? 16.374 -0.970 -3.637 1.00 78.31 73 CYS A C 1
ATOM 578 O O . CYS A 1 73 ? 16.070 -2.125 -3.949 1.00 78.31 73 CYS A O 1
ATOM 580 N N . GLN A 1 74 ? 17.102 -0.179 -4.431 1.00 83.00 74 GLN A N 1
ATOM 581 C CA . GLN A 1 74 ? 17.592 -0.597 -5.747 1.00 83.00 74 GLN A CA 1
ATOM 582 C C . GLN A 1 74 ? 18.513 -1.815 -5.661 1.00 83.00 74 GLN A C 1
ATOM 584 O O . GLN A 1 74 ? 18.338 -2.729 -6.461 1.00 83.00 74 GLN A O 1
ATOM 589 N N . ASP A 1 75 ? 19.375 -1.896 -4.646 1.00 81.62 75 ASP A N 1
ATOM 590 C CA . ASP A 1 75 ? 20.310 -3.017 -4.459 1.00 81.62 75 ASP A CA 1
ATOM 591 C C . ASP A 1 75 ? 19.615 -4.385 -4.302 1.00 81.62 75 ASP A C 1
ATOM 593 O O . ASP A 1 75 ? 20.204 -5.432 -4.569 1.00 81.62 75 ASP A O 1
ATOM 597 N N . THR A 1 76 ? 18.343 -4.399 -3.891 1.00 81.81 76 THR A N 1
ATOM 598 C CA . THR A 1 76 ? 17.550 -5.634 -3.744 1.00 81.81 76 THR A CA 1
ATOM 599 C C . THR A 1 76 ? 16.865 -6.090 -5.034 1.00 81.81 76 THR A C 1
ATOM 601 O O . THR A 1 76 ? 16.279 -7.178 -5.074 1.00 81.81 76 THR A O 1
ATOM 604 N N . LEU A 1 77 ? 16.894 -5.271 -6.089 1.00 84.31 77 LEU A N 1
ATOM 605 C CA . LEU A 1 77 ? 16.181 -5.534 -7.333 1.00 84.31 77 LEU A CA 1
ATOM 606 C C . LEU A 1 77 ? 16.984 -6.439 -8.267 1.00 84.31 77 LEU A C 1
ATOM 608 O O . LEU A 1 77 ? 18.198 -6.328 -8.414 1.00 84.31 77 LEU A O 1
ATOM 612 N N . ASN A 1 78 ? 16.270 -7.284 -9.011 1.00 87.12 78 ASN A N 1
ATOM 613 C CA . ASN A 1 78 ? 16.867 -8.030 -10.111 1.00 87.12 78 ASN A CA 1
ATOM 614 C C . ASN A 1 78 ? 17.052 -7.108 -11.329 1.00 87.12 78 ASN A C 1
ATOM 616 O O . ASN A 1 78 ? 16.209 -7.052 -12.229 1.00 87.12 78 ASN A O 1
ATOM 620 N N . HIS A 1 79 ? 18.151 -6.352 -11.341 1.00 87.06 79 HIS A N 1
ATOM 621 C CA . HIS A 1 79 ? 18.450 -5.400 -12.408 1.00 87.06 79 HIS A CA 1
ATOM 622 C C . HIS A 1 79 ? 18.575 -6.054 -13.785 1.00 87.06 79 HIS A C 1
ATOM 624 O O . HIS A 1 79 ? 18.169 -5.440 -14.768 1.00 87.06 79 HIS A O 1
ATOM 630 N N . GLU A 1 80 ? 19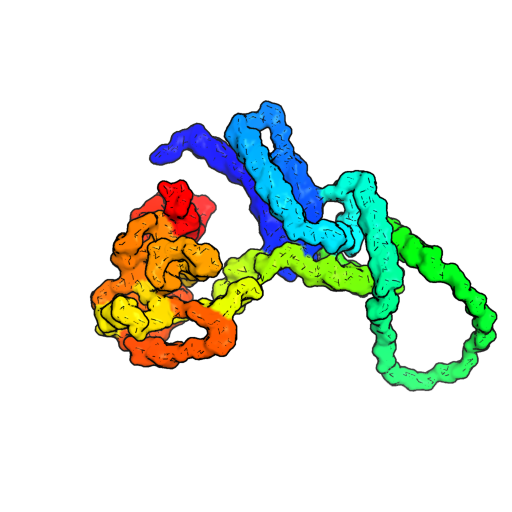.087 -7.281 -13.877 1.00 88.12 80 GLU A N 1
ATOM 631 C CA . GLU A 1 80 ? 19.195 -8.003 -15.149 1.00 88.12 80 GLU A CA 1
ATOM 632 C C . GLU A 1 80 ? 17.811 -8.255 -15.751 1.00 88.12 80 GLU A C 1
ATOM 634 O O . GLU A 1 80 ? 17.558 -7.896 -16.904 1.00 88.12 80 GLU A O 1
ATOM 639 N N . TRP A 1 81 ? 16.884 -8.774 -14.941 1.00 90.00 81 TRP A N 1
ATOM 640 C CA . TRP A 1 81 ? 15.508 -9.017 -15.367 1.00 90.00 81 TRP A CA 1
ATOM 641 C C . TRP A 1 81 ? 14.808 -7.732 -15.807 1.00 90.00 81 TRP A C 1
ATOM 643 O O . TRP A 1 81 ? 14.203 -7.675 -16.878 1.00 90.00 81 TRP A O 1
ATOM 653 N N . LEU A 1 82 ? 14.921 -6.679 -14.995 1.00 91.19 82 LEU A N 1
ATOM 654 C CA . LEU A 1 82 ? 14.267 -5.400 -15.258 1.00 91.19 82 LEU A CA 1
ATOM 655 C C . LEU A 1 82 ? 14.824 -4.707 -16.508 1.00 91.19 82 LEU A C 1
ATOM 657 O O . LEU A 1 82 ? 14.061 -4.105 -17.265 1.00 91.19 82 LEU A O 1
ATOM 661 N N . ARG A 1 83 ? 16.135 -4.801 -16.761 1.00 92.31 83 ARG A N 1
ATOM 662 C CA . ARG A 1 83 ? 16.770 -4.248 -17.970 1.00 92.31 83 ARG A CA 1
ATOM 663 C C . ARG A 1 83 ? 16.280 -4.954 -19.230 1.00 92.31 83 ARG A C 1
ATOM 665 O O . ARG A 1 83 ? 15.934 -4.273 -20.194 1.00 92.31 83 ARG A O 1
ATOM 672 N N . VAL A 1 84 ? 16.186 -6.286 -19.199 1.00 92.06 84 VAL A N 1
ATOM 673 C CA . VAL A 1 84 ? 15.635 -7.081 -20.309 1.00 92.06 84 VAL A CA 1
ATOM 674 C C . VAL A 1 84 ? 14.166 -6.727 -20.548 1.00 92.06 84 VAL A C 1
ATOM 676 O O . VAL A 1 84 ? 13.798 -6.400 -21.674 1.00 92.06 84 VAL A O 1
ATOM 679 N N . ALA A 1 85 ? 13.342 -6.685 -19.496 1.00 92.75 85 ALA A N 1
ATOM 680 C CA . ALA A 1 85 ? 11.939 -6.280 -19.604 1.00 92.75 85 ALA A CA 1
ATOM 681 C C . ALA A 1 85 ? 11.784 -4.858 -20.178 1.00 92.75 85 ALA A C 1
ATOM 683 O O . ALA A 1 85 ? 10.929 -4.621 -21.023 1.00 92.75 85 ALA A O 1
ATOM 684 N N . THR A 1 86 ? 12.636 -3.914 -19.767 1.00 93.62 86 THR A N 1
ATOM 685 C CA . THR A 1 86 ? 12.609 -2.532 -20.280 1.00 93.62 86 THR A CA 1
ATOM 686 C C . THR A 1 86 ? 12.986 -2.469 -21.766 1.00 93.62 86 THR A C 1
ATOM 688 O O . THR A 1 86 ? 12.357 -1.740 -22.525 1.00 93.62 86 THR A O 1
ATOM 691 N N . ALA A 1 87 ? 13.983 -3.240 -22.208 1.00 93.06 87 ALA A N 1
ATOM 692 C CA . ALA A 1 87 ? 14.407 -3.276 -23.612 1.00 93.06 87 ALA A CA 1
ATOM 693 C C . ALA A 1 87 ? 13.368 -3.939 -24.535 1.00 93.06 87 ALA A C 1
ATOM 695 O O . ALA A 1 87 ? 13.171 -3.506 -25.674 1.00 93.06 87 ALA A O 1
ATOM 696 N N . LEU A 1 88 ? 12.692 -4.976 -24.036 1.00 92.69 88 LEU A N 1
ATOM 697 C CA . LEU A 1 88 ? 11.611 -5.666 -24.742 1.00 92.69 88 LEU A CA 1
ATOM 698 C C . LEU A 1 88 ? 10.302 -4.864 -24.749 1.00 92.69 88 LEU A C 1
ATOM 700 O O . LEU A 1 88 ? 9.366 -5.256 -25.433 1.00 92.69 88 LEU A O 1
ATOM 704 N N . ASP A 1 89 ? 10.202 -3.751 -24.024 1.00 93.19 89 ASP A N 1
ATOM 705 C CA . ASP A 1 89 ? 9.064 -2.844 -24.138 1.00 93.19 89 ASP A CA 1
ATOM 706 C C . ASP A 1 89 ? 9.285 -1.866 -25.307 1.00 93.19 89 ASP A C 1
ATOM 708 O O . ASP A 1 89 ? 10.208 -1.043 -25.251 1.00 93.19 89 ASP A O 1
ATOM 712 N N . PRO A 1 90 ? 8.434 -1.877 -26.351 1.00 90.81 90 PRO A N 1
ATOM 713 C CA . PRO A 1 90 ? 8.602 -0.997 -27.506 1.00 90.81 90 PRO A CA 1
ATOM 714 C C . PRO A 1 90 ? 8.534 0.501 -27.166 1.00 90.81 90 PRO A C 1
ATOM 716 O O . PRO A 1 90 ? 8.988 1.321 -27.966 1.00 90.81 90 PRO A O 1
ATOM 719 N N . ARG A 1 91 ? 7.996 0.873 -25.992 1.00 91.31 91 ARG A N 1
ATOM 720 C CA . ARG A 1 91 ? 7.991 2.257 -25.477 1.00 91.31 91 ARG A CA 1
ATOM 721 C C . ARG A 1 91 ? 9.368 2.696 -24.985 1.00 91.31 91 ARG A C 1
ATOM 723 O O . ARG A 1 91 ? 9.711 3.872 -25.079 1.00 91.31 91 ARG A O 1
ATOM 730 N N . PHE A 1 92 ? 10.166 1.763 -24.464 1.00 90.19 92 PHE A N 1
ATOM 731 C CA . PHE A 1 92 ? 11.436 2.050 -23.785 1.00 90.19 92 PHE A CA 1
ATOM 732 C C . PHE A 1 92 ? 12.657 1.411 -24.454 1.00 90.19 92 PHE A C 1
ATOM 734 O O . PHE A 1 92 ? 13.761 1.509 -23.916 1.00 90.19 92 PHE A O 1
ATOM 741 N N . LYS A 1 93 ? 12.498 0.833 -25.649 1.00 87.94 93 LYS A N 1
ATOM 742 C CA . LYS A 1 93 ? 13.568 0.153 -26.397 1.00 87.94 93 LYS A CA 1
ATOM 743 C C . LYS A 1 93 ? 14.821 0.994 -26.660 1.00 87.94 93 LYS A C 1
ATOM 745 O O . LYS A 1 93 ? 15.912 0.453 -26.762 1.00 87.94 93 LYS A O 1
ATOM 750 N N . ASP A 1 94 ? 14.726 2.322 -26.690 1.00 85.81 94 ASP A N 1
ATOM 751 C CA . ASP A 1 94 ? 15.911 3.190 -26.813 1.00 85.81 94 ASP A CA 1
ATOM 752 C C . ASP A 1 94 ? 16.800 3.199 -25.551 1.00 85.81 94 ASP A C 1
ATOM 754 O O . ASP A 1 94 ? 17.905 3.762 -25.553 1.00 85.81 94 ASP A O 1
ATOM 758 N N . LEU A 1 95 ? 16.298 2.639 -24.442 1.00 88.00 95 LEU A N 1
ATOM 759 C CA . LEU A 1 95 ? 16.935 2.583 -23.127 1.00 88.00 95 LEU A CA 1
ATOM 760 C C . LEU A 1 95 ? 17.424 3.956 -22.642 1.00 88.00 95 LEU A C 1
ATOM 762 O O . LEU A 1 95 ? 18.454 4.074 -21.976 1.00 88.00 95 LEU A O 1
ATOM 766 N N . LYS A 1 96 ? 16.680 5.026 -22.966 1.00 87.75 96 LYS A N 1
ATOM 767 C CA . LYS A 1 96 ? 17.014 6.411 -22.576 1.00 87.75 96 LYS A CA 1
ATOM 768 C C . LYS A 1 96 ? 17.114 6.592 -21.059 1.00 87.75 96 LYS A C 1
ATOM 770 O O . LYS A 1 96 ? 17.875 7.445 -20.612 1.00 87.75 96 LYS A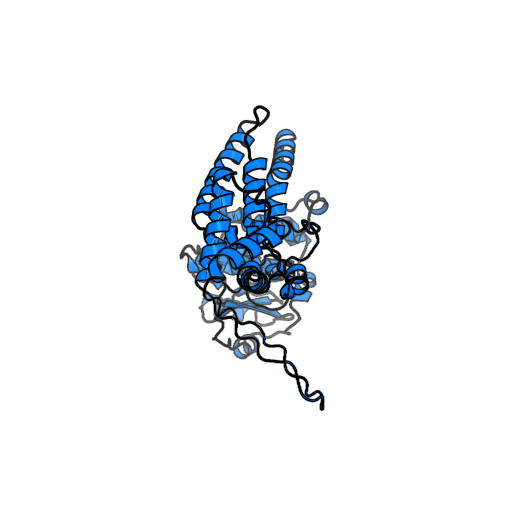 O 1
ATOM 775 N N . CYS A 1 97 ? 16.411 5.756 -20.298 1.00 85.94 97 CYS A N 1
ATOM 776 C CA . CYS A 1 97 ? 16.445 5.695 -18.839 1.00 85.94 97 CYS A CA 1
ATOM 777 C C . CYS A 1 97 ? 17.769 5.166 -18.255 1.00 85.94 97 CYS A C 1
ATOM 779 O O . CYS A 1 97 ? 17.997 5.350 -17.061 1.00 85.94 97 CYS A O 1
ATOM 781 N N . LEU A 1 98 ? 18.631 4.541 -19.071 1.00 87.75 98 LEU A N 1
ATOM 782 C CA . LEU A 1 98 ? 19.936 4.007 -18.670 1.00 87.75 98 LEU A CA 1
ATOM 783 C C . LEU A 1 98 ? 21.108 4.860 -19.199 1.00 87.75 98 LEU A C 1
ATOM 785 O O . LEU A 1 98 ? 21.014 5.447 -20.293 1.00 87.75 98 LEU A O 1
ATOM 789 N N . PRO A 1 99 ? 22.251 4.886 -18.482 1.00 86.69 99 PRO A N 1
ATOM 790 C CA . PRO A 1 99 ? 23.497 5.468 -18.977 1.00 86.69 99 PRO A CA 1
ATOM 791 C C . PRO A 1 99 ? 23.927 4.843 -20.309 1.00 86.69 99 PRO A C 1
ATOM 793 O O . PRO A 1 99 ? 23.768 3.643 -20.521 1.00 86.69 99 PRO A O 1
ATOM 796 N N . ARG A 1 100 ? 24.503 5.643 -21.221 1.00 84.94 100 ARG A N 1
ATOM 797 C CA . ARG A 1 100 ? 24.866 5.182 -22.580 1.00 84.94 100 ARG A CA 1
ATOM 798 C C . ARG A 1 100 ? 25.794 3.960 -22.579 1.00 84.94 100 ARG A C 1
ATOM 800 O O . ARG A 1 100 ? 25.616 3.093 -23.426 1.00 84.94 100 ARG A O 1
ATOM 807 N N . GLY A 1 101 ? 26.728 3.878 -21.628 1.00 84.50 101 GLY A N 1
ATOM 808 C CA . GLY A 1 101 ? 27.689 2.772 -21.526 1.00 84.50 101 GLY A CA 1
ATOM 809 C C . GLY A 1 101 ? 27.065 1.415 -21.187 1.00 84.50 101 GLY A C 1
ATOM 810 O O . GLY A 1 101 ? 27.614 0.384 -21.557 1.00 84.50 101 GLY A O 1
ATOM 811 N N . GLU A 1 102 ? 25.894 1.397 -20.548 1.00 86.25 102 GLU A N 1
ATOM 812 C CA . GLU A 1 102 ? 25.244 0.155 -20.106 1.00 86.25 102 GLU A CA 1
ATOM 813 C C . GLU A 1 102 ? 24.258 -0.402 -21.139 1.00 86.25 102 GLU A C 1
ATOM 815 O O . GLU A 1 102 ? 23.923 -1.583 -21.110 1.00 86.25 102 GLU A O 1
ATOM 820 N N . ARG A 1 103 ? 23.804 0.421 -22.094 1.00 89.94 103 ARG A N 1
ATOM 821 C CA . ARG A 1 103 ? 22.765 0.024 -23.063 1.00 89.94 103 ARG A CA 1
ATOM 822 C C . ARG A 1 103 ? 23.201 -1.135 -23.949 1.00 89.94 103 ARG A C 1
ATOM 824 O O . ARG A 1 103 ? 22.386 -1.999 -24.245 1.00 89.94 103 ARG A O 1
ATOM 831 N N . GLY A 1 104 ? 24.467 -1.153 -24.368 1.00 87.38 104 GLY A N 1
ATOM 832 C CA . GLY A 1 104 ? 25.013 -2.231 -25.198 1.00 87.38 104 GLY A CA 1
ATOM 833 C C . GLY A 1 104 ? 24.969 -3.582 -24.486 1.00 87.38 104 GLY A C 1
ATOM 834 O O . GLY A 1 104 ? 24.528 -4.563 -25.072 1.00 87.38 104 GLY A O 1
ATOM 835 N N . GLN A 1 105 ? 25.315 -3.597 -23.195 1.00 88.25 105 GLN A N 1
ATOM 836 C CA . GLN A 1 105 ? 25.339 -4.811 -22.375 1.00 88.25 105 GLN A CA 1
ATOM 837 C C . GLN A 1 105 ? 23.956 -5.461 -22.283 1.00 88.25 105 GLN A C 1
ATOM 839 O O . GLN A 1 105 ? 23.851 -6.679 -22.348 1.00 88.25 105 GLN A O 1
ATOM 844 N N . VAL A 1 106 ? 22.886 -4.659 -22.198 1.00 90.44 106 VAL A N 1
ATOM 845 C CA . VAL A 1 106 ? 21.508 -5.177 -22.165 1.00 90.44 106 VAL A CA 1
ATOM 846 C C . VAL A 1 106 ? 21.184 -5.970 -23.431 1.00 90.44 106 VAL A C 1
ATOM 848 O O . VAL A 1 106 ? 20.621 -7.058 -23.344 1.00 90.44 106 VAL A O 1
ATOM 851 N N . TRP A 1 107 ? 21.570 -5.458 -24.602 1.00 90.62 107 TRP A N 1
ATOM 852 C CA . TRP A 1 107 ? 21.329 -6.143 -25.872 1.00 90.62 107 TRP A CA 1
ATOM 853 C C . TRP A 1 107 ? 22.155 -7.420 -26.008 1.00 90.62 107 TRP A C 1
ATOM 855 O O . TRP A 1 107 ? 21.610 -8.436 -26.428 1.00 90.62 107 TRP A O 1
ATOM 865 N N . THR A 1 108 ? 23.415 -7.401 -25.570 1.00 89.38 108 THR A N 1
ATOM 866 C CA . THR A 1 108 ? 24.257 -8.605 -25.515 1.00 89.38 108 THR A CA 1
ATOM 867 C C . THR A 1 108 ? 23.661 -9.670 -24.590 1.00 89.38 108 THR A C 1
ATOM 869 O O . THR A 1 108 ? 23.654 -10.851 -24.931 1.00 89.38 108 THR A O 1
ATOM 872 N N . SER A 1 109 ? 23.098 -9.273 -23.444 1.00 89.31 109 SER A N 1
ATOM 873 C CA . SER A 1 109 ? 22.409 -10.204 -22.543 1.00 89.31 109 SER A CA 1
ATOM 874 C C . SER A 1 109 ? 21.155 -10.810 -23.178 1.00 89.31 109 SER A C 1
ATOM 876 O O . SER A 1 109 ? 20.910 -12.000 -23.006 1.00 89.31 109 SER A O 1
ATOM 878 N N . ILE A 1 110 ? 20.373 -10.030 -23.933 1.00 89.12 110 ILE A N 1
ATOM 879 C CA . ILE A 1 110 ? 19.194 -10.541 -24.656 1.00 89.12 110 ILE A CA 1
ATOM 880 C C . ILE A 1 110 ? 19.615 -11.539 -25.733 1.00 89.12 110 ILE A C 1
ATOM 882 O O . ILE A 1 110 ? 19.027 -12.610 -25.835 1.00 89.12 110 ILE A O 1
ATOM 886 N N . GLU A 1 111 ? 20.660 -11.227 -26.493 1.00 89.06 111 GLU A N 1
ATOM 887 C CA . GLU A 1 111 ? 21.219 -12.136 -27.494 1.00 89.06 111 GLU A CA 1
ATOM 888 C C . GLU A 1 111 ? 21.676 -13.461 -26.860 1.00 89.06 111 GLU A C 1
ATOM 890 O O . GLU A 1 111 ? 21.352 -14.540 -27.353 1.00 89.06 111 GLU A O 1
ATOM 895 N N . ALA A 1 112 ? 22.347 -13.404 -25.705 1.00 87.56 112 ALA A N 1
ATOM 896 C CA . ALA A 1 112 ? 22.743 -14.596 -24.958 1.00 87.56 112 ALA A CA 1
ATOM 897 C C . ALA A 1 112 ? 21.545 -15.410 -24.428 1.00 87.56 112 ALA A C 1
ATOM 899 O O . ALA A 1 112 ? 21.617 -16.639 -24.384 1.00 87.56 112 ALA A O 1
ATOM 900 N N . LEU A 1 113 ? 20.449 -14.753 -24.031 1.00 87.06 113 LEU A N 1
ATOM 901 C CA . LEU A 1 113 ? 19.217 -15.430 -23.609 1.00 87.06 113 LEU A CA 1
ATOM 902 C C . LEU A 1 113 ? 18.544 -16.157 -24.775 1.00 87.06 113 LEU A C 1
ATOM 904 O O . LEU A 1 113 ? 18.110 -17.292 -24.605 1.00 87.06 113 LEU A O 1
ATOM 908 N N . LEU A 1 114 ? 18.514 -15.536 -25.954 1.00 84.56 114 LEU A N 1
ATOM 909 C CA . LEU A 1 114 ? 17.951 -16.147 -27.158 1.00 84.56 114 LEU A CA 1
ATOM 910 C C . LEU A 1 114 ? 18.778 -17.352 -27.636 1.00 84.56 114 LEU A C 1
ATOM 912 O O . LEU A 1 114 ? 18.211 -18.304 -28.156 1.00 84.56 114 LEU A O 1
ATOM 916 N N . ARG A 1 115 ? 20.099 -17.356 -27.399 1.00 82.00 115 ARG A N 1
ATOM 917 C CA . ARG A 1 115 ? 20.963 -18.527 -27.655 1.00 82.00 115 ARG A CA 1
ATOM 918 C C . ARG A 1 115 ? 20.718 -19.690 -26.686 1.00 82.00 115 ARG A C 1
ATOM 920 O O . ARG A 1 115 ? 20.880 -20.842 -27.068 1.00 82.00 115 ARG A O 1
ATOM 927 N N . LYS A 1 116 ? 20.396 -19.400 -25.420 1.00 74.94 116 LYS A N 1
ATOM 928 C CA . LYS A 1 116 ? 20.255 -20.416 -24.357 1.00 74.94 116 LYS A CA 1
ATOM 929 C C . LYS A 1 116 ? 18.911 -21.140 -24.353 1.00 74.94 116 LYS A C 1
ATOM 931 O O . LYS A 1 116 ? 18.835 -22.216 -23.774 1.00 74.94 116 LYS A O 1
ATOM 936 N N . ASP A 1 117 ? 17.879 -20.545 -24.941 1.00 59.84 117 ASP A N 1
ATOM 937 C CA . ASP A 1 117 ? 16.494 -21.018 -24.856 1.00 59.84 117 ASP A CA 1
ATOM 938 C C . ASP A 1 117 ? 15.930 -21.226 -26.290 1.00 59.84 117 ASP A C 1
ATOM 940 O O . ASP A 1 117 ? 15.050 -20.480 -26.722 1.00 59.84 117 ASP A O 1
ATOM 944 N N . PRO A 1 118 ? 16.449 -22.193 -27.086 1.00 54.69 118 PRO A N 1
ATOM 945 C CA . PRO A 1 118 ? 15.896 -22.502 -28.412 1.00 54.69 118 PRO A CA 1
ATOM 946 C C . PRO A 1 118 ? 14.501 -23.156 -28.341 1.00 54.69 118 PRO A C 1
ATOM 948 O O . PRO A 1 118 ? 13.769 -23.129 -29.326 1.00 54.69 118 PRO A O 1
ATOM 951 N N . ASP A 1 119 ? 14.105 -23.666 -27.167 1.00 46.16 119 ASP A N 1
ATOM 952 C CA . ASP A 1 119 ? 12.819 -24.327 -26.889 1.00 46.16 119 ASP A CA 1
ATOM 953 C C . ASP A 1 119 ? 11.701 -23.368 -26.436 1.00 46.16 119 ASP A C 1
ATOM 955 O O . ASP A 1 119 ? 10.669 -23.800 -25.909 1.00 46.16 119 ASP A O 1
ATOM 959 N N . ILE A 1 120 ? 11.843 -22.053 -26.646 1.00 50.41 120 ILE A N 1
ATOM 960 C CA . ILE A 1 120 ? 10.692 -21.153 -26.530 1.00 50.41 120 ILE A CA 1
ATOM 961 C C . ILE A 1 120 ? 9.784 -21.408 -27.744 1.00 50.41 120 ILE A C 1
ATOM 963 O O . ILE A 1 120 ? 9.896 -20.755 -28.779 1.00 50.41 120 ILE A O 1
ATOM 967 N N . ALA A 1 121 ? 8.938 -22.428 -27.594 1.00 36.66 121 ALA A N 1
ATOM 968 C CA . ALA A 1 121 ? 8.149 -23.073 -28.628 1.00 36.66 121 ALA A CA 1
ATOM 969 C C . ALA A 1 121 ? 7.532 -22.093 -29.632 1.00 36.66 121 ALA A C 1
ATOM 971 O O . ALA A 1 121 ? 6.706 -21.244 -29.291 1.00 36.66 121 ALA A O 1
ATOM 972 N N . ILE A 1 122 ? 7.896 -22.310 -30.893 1.00 39.91 122 ILE A N 1
ATOM 973 C CA . ILE A 1 122 ? 7.058 -22.021 -32.049 1.00 39.91 122 ILE A CA 1
ATOM 974 C C . ILE A 1 122 ? 5.715 -22.716 -31.770 1.00 39.91 122 ILE A C 1
ATOM 976 O O . ILE A 1 122 ? 5.704 -23.940 -31.629 1.00 39.91 122 ILE A O 1
ATOM 980 N N . PRO A 1 123 ? 4.576 -22.012 -31.660 1.00 32.19 123 PRO A N 1
ATOM 981 C CA . PRO A 1 123 ? 3.313 -22.677 -31.895 1.00 32.19 123 PRO A CA 1
ATOM 982 C C . PRO A 1 123 ? 3.343 -23.051 -33.376 1.00 32.19 123 PRO A C 1
ATOM 984 O O . PRO A 1 123 ? 3.227 -22.180 -34.240 1.00 32.19 123 PRO A O 1
ATOM 987 N N . GLU A 1 124 ? 3.568 -24.329 -33.683 1.00 30.02 124 GLU A N 1
ATOM 988 C CA . GLU A 1 124 ? 3.173 -24.850 -34.986 1.00 30.02 124 GLU A CA 1
ATOM 989 C C . GLU A 1 124 ? 1.713 -24.428 -35.208 1.00 30.02 124 GLU A C 1
ATOM 991 O O . GLU A 1 124 ? 0.901 -24.538 -34.280 1.00 30.02 124 GLU A O 1
ATOM 996 N N . PRO A 1 125 ? 1.369 -23.864 -36.378 1.00 31.94 125 PRO A N 1
ATOM 997 C CA . PRO A 1 125 ? 0.001 -23.470 -36.644 1.00 31.94 125 PRO A CA 1
ATOM 998 C C . PRO A 1 125 ? -0.869 -24.715 -36.509 1.00 31.94 125 PRO A C 1
ATOM 1000 O O . PRO A 1 125 ? -0.681 -25.696 -37.225 1.00 31.94 125 PRO A O 1
ATOM 1003 N N . THR A 1 126 ? -1.798 -24.667 -35.558 1.00 29.55 126 THR A N 1
ATOM 1004 C CA . THR A 1 126 ? -2.828 -25.672 -35.342 1.00 29.55 126 THR A CA 1
ATOM 1005 C C . THR A 1 126 ? -3.443 -26.029 -36.692 1.00 29.55 126 THR A C 1
ATOM 1007 O O . THR A 1 126 ? -4.073 -25.184 -37.330 1.00 29.55 126 THR A O 1
ATOM 1010 N N . GLU A 1 127 ? -3.225 -27.263 -37.143 1.00 30.25 127 GLU A N 1
ATOM 1011 C CA . GLU A 1 127 ? -3.868 -27.798 -38.335 1.00 30.25 127 GLU A CA 1
ATOM 1012 C C . GLU A 1 127 ? -5.393 -27.751 -38.147 1.00 30.25 127 GLU A C 1
ATOM 1014 O O . GLU A 1 127 ? -5.979 -28.547 -37.412 1.00 30.25 127 GLU A O 1
ATOM 1019 N N . GLU A 1 128 ? -6.061 -26.827 -38.837 1.00 28.78 128 GLU A N 1
ATOM 1020 C CA . GLU A 1 128 ? -7.440 -27.053 -39.260 1.00 28.78 128 GLU A CA 1
ATOM 1021 C C . GLU A 1 128 ? -7.433 -28.019 -40.458 1.00 28.78 128 GLU A C 1
ATOM 1023 O O . GLU A 1 128 ? -6.616 -27.870 -41.374 1.00 28.78 128 GLU A O 1
ATOM 1028 N N . PRO A 1 129 ? -8.346 -29.008 -40.518 1.00 29.59 129 PRO A N 1
ATOM 1029 C CA . PRO A 1 129 ? -8.315 -30.028 -41.553 1.00 29.59 129 PRO A CA 1
ATOM 1030 C C . PRO A 1 129 ? -8.893 -29.466 -42.858 1.00 29.59 129 PRO A C 1
ATOM 1032 O O . PRO A 1 129 ? -10.089 -29.582 -43.138 1.00 29.59 129 PRO A O 1
ATOM 1035 N N . ALA A 1 130 ? -8.048 -28.879 -43.704 1.00 33.22 130 ALA A N 1
ATOM 1036 C CA . ALA A 1 130 ? -8.447 -28.465 -45.043 1.00 33.22 130 ALA A CA 1
ATOM 1037 C C . ALA A 1 130 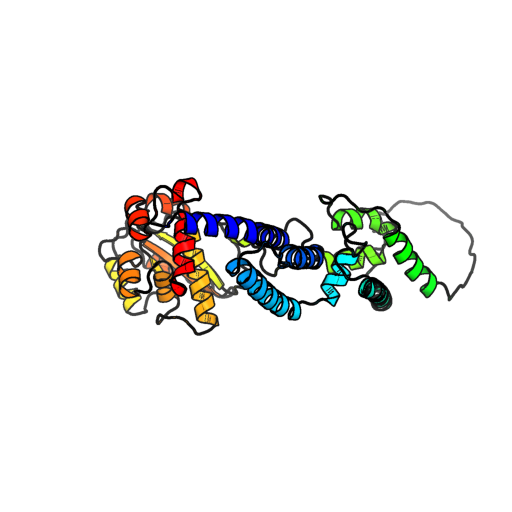? -8.109 -29.545 -46.083 1.00 33.22 130 ALA A C 1
ATOM 1039 O O . ALA A 1 130 ? -6.976 -29.742 -46.515 1.00 33.22 130 ALA A O 1
ATOM 1040 N N . ARG A 1 131 ? -9.169 -30.239 -46.502 1.00 30.98 131 ARG A N 1
ATOM 1041 C CA . ARG A 1 131 ? -9.305 -31.037 -47.729 1.00 30.98 131 ARG A CA 1
ATOM 1042 C C . ARG A 1 131 ? -8.327 -30.653 -48.860 1.00 30.98 131 ARG A C 1
ATOM 1044 O O . ARG A 1 131 ? -8.389 -29.550 -49.386 1.00 30.98 131 ARG A O 1
ATOM 1051 N N . LYS A 1 132 ? -7.579 -31.663 -49.327 1.00 37.75 132 LYS A N 1
ATOM 1052 C CA . LYS A 1 132 ? -7.082 -31.902 -50.704 1.00 37.75 132 LYS A CA 1
ATOM 1053 C C . LYS A 1 132 ? -6.662 -30.670 -51.530 1.00 37.75 132 LYS A C 1
ATOM 1055 O O . LYS A 1 132 ? -7.516 -30.072 -52.174 1.00 37.75 132 LYS A O 1
ATOM 1060 N N . ARG A 1 133 ? -5.347 -30.488 -51.713 1.00 29.84 133 ARG A N 1
ATOM 1061 C CA . ARG A 1 133 ? -4.654 -30.137 -52.984 1.00 29.84 133 ARG A CA 1
ATOM 1062 C C . ARG A 1 133 ? -3.195 -30.610 -52.849 1.00 29.84 133 ARG A C 1
ATOM 1064 O O . ARG A 1 133 ? -2.440 -30.049 -52.078 1.00 29.84 133 ARG A O 1
ATOM 1071 N N . SER A 1 134 ? -2.880 -31.828 -53.288 1.00 30.02 134 SER A N 1
ATOM 1072 C CA . SER A 1 134 ? -2.301 -32.151 -54.605 1.00 30.02 134 SER A CA 1
ATOM 1073 C C . SER A 1 134 ? -0.926 -31.521 -54.862 1.00 30.02 134 SER A C 1
ATOM 1075 O O . SER A 1 134 ? -0.851 -30.384 -55.307 1.00 30.02 134 SER A O 1
ATOM 1077 N N . LEU A 1 135 ? 0.100 -32.356 -54.655 1.00 33.91 135 LEU A N 1
ATOM 1078 C CA . LEU A 1 135 ? 1.216 -32.654 -55.565 1.00 33.91 135 LEU A CA 1
ATOM 1079 C C . LEU A 1 135 ? 2.009 -31.488 -56.186 1.00 33.91 135 LEU A C 1
ATOM 1081 O O . LEU A 1 135 ? 1.497 -30.735 -57.006 1.00 33.91 135 LEU A O 1
ATOM 1085 N N . LEU A 1 136 ? 3.324 -31.566 -55.929 1.00 29.03 136 LEU A N 1
ATOM 1086 C CA . LEU A 1 136 ? 4.468 -30.986 -56.648 1.00 29.03 136 LEU A CA 1
ATOM 1087 C C . LEU A 1 136 ? 4.917 -29.580 -56.229 1.00 29.03 136 LEU A C 1
ATOM 1089 O O . LEU A 1 136 ? 4.489 -28.575 -56.792 1.00 29.03 136 LEU A O 1
ATOM 1093 N N . ARG A 1 137 ? 5.968 -29.536 -55.397 1.00 27.47 137 ARG A N 1
ATOM 1094 C CA . ARG A 1 137 ? 7.101 -28.648 -55.679 1.00 27.47 137 ARG A CA 1
ATOM 1095 C C . ARG A 1 137 ? 8.422 -29.220 -55.144 1.00 27.47 137 ARG A C 1
ATOM 1097 O O . ARG A 1 137 ? 8.604 -29.381 -53.950 1.00 27.47 137 ARG A O 1
ATOM 1104 N N . PHE A 1 138 ? 9.251 -29.581 -56.120 1.00 27.27 138 PHE A N 1
ATOM 1105 C CA . PHE A 1 138 ? 10.679 -29.896 -56.143 1.00 27.27 138 PHE A CA 1
ATOM 1106 C C . PHE A 1 138 ? 11.503 -29.700 -54.860 1.00 27.27 138 PHE A C 1
ATOM 1108 O O . PHE A 1 138 ? 11.582 -28.600 -54.321 1.00 27.27 138 PHE A O 1
ATOM 1115 N N . HIS A 1 139 ? 12.219 -30.772 -54.502 1.00 31.84 139 HIS A N 1
ATOM 1116 C CA . HIS A 1 139 ? 13.438 -30.751 -53.699 1.00 31.84 139 HI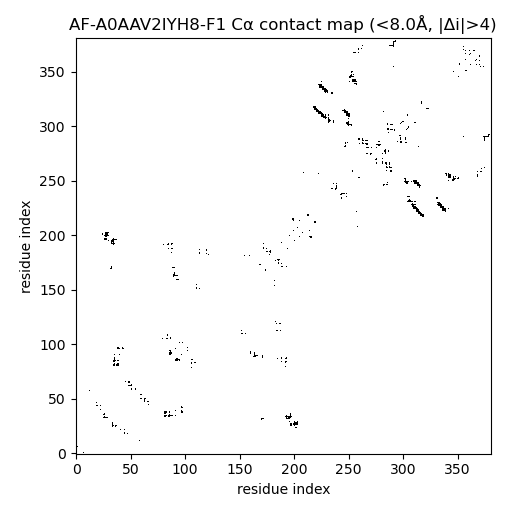S A CA 1
ATOM 1117 C C . HIS A 1 139 ? 14.461 -29.783 -54.304 1.00 31.84 139 HIS A C 1
ATOM 1119 O O . HIS A 1 139 ? 14.803 -29.893 -55.483 1.00 31.84 139 HIS A O 1
ATOM 1125 N N . SER A 1 140 ? 14.963 -28.872 -53.480 1.00 29.53 140 SER A N 1
ATOM 1126 C CA . SER A 1 140 ? 16.254 -28.226 -53.680 1.00 29.53 140 SER A CA 1
ATOM 1127 C C . SER A 1 140 ? 16.989 -28.357 -52.357 1.00 29.53 140 SER A C 1
ATOM 1129 O O . SER A 1 140 ? 16.716 -27.602 -51.427 1.00 29.53 140 SER A O 1
ATOM 1131 N N . ASP A 1 141 ? 17.864 -29.356 -52.272 1.00 32.06 141 ASP A N 1
ATOM 1132 C CA . ASP A 1 141 ? 18.827 -29.477 -51.184 1.00 32.06 141 ASP A CA 1
ATOM 1133 C C . ASP A 1 141 ? 19.772 -28.272 -51.259 1.00 32.06 141 ASP A C 1
ATOM 1135 O O . ASP A 1 141 ? 20.546 -28.100 -52.203 1.00 32.06 141 ASP A O 1
ATOM 1139 N N . SER A 1 142 ? 19.673 -27.389 -50.276 1.00 31.66 142 SER A N 1
ATOM 1140 C CA . SER A 1 142 ? 20.764 -26.501 -49.897 1.00 31.66 142 SER A CA 1
ATOM 1141 C C . SER A 1 142 ? 20.919 -26.623 -48.396 1.00 31.66 142 SER A C 1
ATOM 1143 O O . SER A 1 142 ? 20.197 -26.003 -47.623 1.00 31.66 142 SER A O 1
ATOM 1145 N N . GLU A 1 143 ? 21.838 -27.504 -48.015 1.00 37.88 143 GLU A N 1
ATOM 1146 C CA . GLU A 1 143 ? 22.471 -27.495 -46.707 1.00 37.88 143 GLU A CA 1
ATOM 1147 C C . GLU A 1 143 ? 23.256 -26.179 -46.582 1.00 37.88 143 GLU A C 1
ATOM 1149 O O . GLU A 1 143 ? 24.250 -25.969 -47.277 1.00 37.88 143 GLU A O 1
ATOM 1154 N N . SER A 1 144 ? 22.793 -25.276 -45.718 1.00 30.70 144 SER A N 1
ATOM 1155 C CA . SER A 1 144 ? 23.593 -24.170 -45.186 1.00 30.70 144 SER A CA 1
ATOM 1156 C C . SER A 1 144 ? 23.578 -24.233 -43.659 1.00 30.70 144 SER A C 1
ATOM 1158 O O . SER A 1 144 ? 22.822 -23.553 -42.967 1.00 30.70 144 SER A O 1
ATOM 1160 N N . GLU A 1 145 ? 24.445 -25.086 -43.116 1.00 36.62 145 GLU A N 1
ATOM 1161 C CA . GLU A 1 145 ? 24.848 -25.051 -41.710 1.00 36.62 145 GLU A CA 1
ATOM 1162 C C . GLU A 1 145 ? 25.789 -23.851 -41.475 1.00 36.62 145 GLU A C 1
ATOM 1164 O O . GLU A 1 145 ? 26.990 -24.039 -41.331 1.00 36.62 145 GLU A O 1
ATOM 1169 N N . ASP A 1 146 ? 25.270 -22.612 -41.505 1.00 35.59 146 ASP A N 1
ATOM 1170 C CA . ASP A 1 146 ? 25.976 -21.432 -40.945 1.00 35.59 146 ASP A CA 1
ATOM 1171 C C . ASP A 1 146 ? 25.094 -20.173 -40.701 1.00 35.59 146 ASP A C 1
ATOM 1173 O O . ASP A 1 146 ? 25.599 -19.074 -40.486 1.00 35.59 146 ASP A O 1
ATOM 1177 N N . GLU A 1 147 ? 23.754 -20.271 -40.706 1.00 38.84 147 GLU A N 1
ATOM 1178 C CA . GLU A 1 147 ? 22.863 -19.083 -40.633 1.00 38.84 147 GLU A CA 1
ATOM 1179 C C . GLU A 1 147 ? 22.470 -18.624 -39.206 1.00 38.84 147 GLU A C 1
ATOM 1181 O O . GLU A 1 147 ? 21.731 -17.648 -39.027 1.00 38.84 147 GLU A O 1
ATOM 1186 N N . GLY A 1 148 ? 22.945 -19.302 -38.156 1.00 47.75 148 GLY A N 1
ATOM 1187 C CA . GLY A 1 148 ? 22.473 -19.082 -36.780 1.00 47.75 148 GLY A CA 1
ATOM 1188 C C . GLY A 1 148 ? 22.929 -17.770 -36.121 1.00 47.75 148 GLY A C 1
ATOM 1189 O O . GLY A 1 148 ? 22.166 -17.163 -35.364 1.00 47.75 148 GLY A O 1
ATOM 1190 N N . GLU A 1 149 ? 24.156 -17.309 -36.390 1.00 44.94 149 GLU A N 1
ATOM 1191 C CA . GLU A 1 149 ? 24.726 -16.120 -35.729 1.00 44.94 149 GLU A CA 1
ATOM 1192 C C . GLU A 1 149 ? 24.316 -14.795 -36.389 1.00 44.94 149 GLU A C 1
ATOM 1194 O O . GLU A 1 149 ? 23.961 -13.843 -35.684 1.00 44.94 149 GLU A O 1
ATOM 1199 N N . GLU A 1 150 ? 24.280 -14.726 -37.724 1.00 50.34 150 GLU A N 1
ATOM 1200 C CA . GLU A 1 150 ? 23.845 -13.517 -38.442 1.00 50.34 150 GLU A CA 1
ATOM 1201 C C . GLU A 1 150 ? 22.331 -13.279 -38.312 1.00 50.34 150 GLU A C 1
ATOM 1203 O O . GLU A 1 150 ? 21.885 -12.135 -38.151 1.00 50.34 150 GLU A O 1
ATOM 1208 N N . GLY A 1 151 ? 21.529 -14.351 -38.292 1.00 60.09 151 GLY A N 1
ATOM 1209 C CA . GLY A 1 151 ? 20.069 -14.265 -38.204 1.00 60.09 151 GLY A CA 1
ATOM 1210 C C . GLY A 1 151 ? 19.561 -13.651 -36.893 1.00 60.09 151 GLY A C 1
ATOM 1211 O O . GLY A 1 151 ? 18.627 -12.837 -36.904 1.00 60.09 151 GLY A O 1
ATOM 1212 N N . LEU A 1 152 ? 20.200 -13.978 -35.762 1.00 65.31 152 LEU A N 1
ATOM 1213 C CA . LEU A 1 152 ? 19.794 -13.504 -34.434 1.00 65.31 152 LEU A CA 1
ATOM 1214 C C . LEU A 1 152 ? 20.144 -12.026 -34.208 1.00 65.31 152 LEU A C 1
ATOM 1216 O O . LEU A 1 152 ? 19.303 -11.233 -33.767 1.00 65.31 152 LEU A O 1
ATOM 1220 N N . SER A 1 153 ? 21.368 -11.642 -34.578 1.00 70.06 153 SER A N 1
ATOM 1221 C CA . SER A 1 153 ? 21.813 -10.244 -34.571 1.00 70.06 153 SER A CA 1
ATOM 1222 C C . SER A 1 153 ? 20.954 -9.385 -35.516 1.00 70.06 153 SER A C 1
ATOM 1224 O O . SER A 1 153 ? 20.533 -8.270 -35.172 1.00 70.06 153 SER A O 1
ATOM 1226 N N . GLY A 1 154 ? 20.566 -9.944 -36.669 1.00 76.94 154 GLY A N 1
ATOM 1227 C CA . GLY A 1 154 ? 19.627 -9.325 -37.605 1.00 76.94 154 GLY A CA 1
ATOM 1228 C C . GLY A 1 154 ? 18.211 -9.154 -37.040 1.00 76.94 154 GLY A C 1
ATOM 1229 O O . GLY A 1 154 ? 17.578 -8.118 -37.263 1.00 76.94 154 GLY A O 1
ATOM 1230 N N . ALA A 1 155 ? 17.692 -10.121 -36.275 1.00 81.56 155 ALA A N 1
ATOM 1231 C CA . ALA A 1 155 ? 16.370 -10.029 -35.643 1.00 81.56 155 ALA A CA 1
ATOM 1232 C C . ALA A 1 155 ? 16.293 -8.904 -34.593 1.00 81.56 155 ALA A C 1
ATOM 1234 O O . ALA A 1 155 ? 15.329 -8.131 -34.585 1.00 81.56 155 ALA A O 1
ATOM 1235 N N . LEU A 1 156 ? 17.328 -8.765 -33.757 1.00 84.38 156 LEU A N 1
ATOM 1236 C CA . LEU A 1 156 ? 17.442 -7.667 -32.789 1.00 84.38 156 LEU A CA 1
ATOM 1237 C C . LEU A 1 156 ? 17.577 -6.308 -33.477 1.00 84.38 156 LEU A C 1
ATOM 1239 O O . LEU A 1 156 ? 16.941 -5.336 -33.064 1.00 84.38 156 LEU A O 1
ATOM 1243 N N . THR A 1 157 ? 18.373 -6.238 -34.544 1.00 85.88 157 THR A N 1
ATOM 1244 C CA . THR A 1 157 ? 18.547 -5.007 -35.327 1.00 85.88 157 THR A CA 1
ATOM 1245 C C . THR A 1 157 ? 17.225 -4.552 -35.949 1.00 85.88 157 THR A C 1
ATOM 1247 O O . THR A 1 157 ? 16.891 -3.371 -35.853 1.00 85.88 157 THR A O 1
ATOM 1250 N N . ARG A 1 158 ? 16.422 -5.483 -36.487 1.00 87.00 158 ARG A N 1
ATOM 1251 C CA . ARG A 1 158 ? 15.075 -5.191 -37.010 1.00 87.00 158 ARG A CA 1
ATOM 1252 C C . ARG A 1 158 ? 14.146 -4.634 -35.930 1.00 87.00 158 ARG A C 1
ATOM 1254 O O . ARG A 1 158 ? 13.583 -3.562 -36.118 1.00 87.00 158 ARG A O 1
ATOM 1261 N N . TYR A 1 159 ? 14.067 -5.280 -34.765 1.00 89.12 159 TYR A N 1
ATOM 1262 C CA . TYR A 1 159 ? 13.224 -4.800 -33.658 1.00 89.12 159 TYR A CA 1
ATOM 1263 C C . TYR A 1 159 ? 13.617 -3.387 -33.183 1.00 89.12 159 TYR A C 1
ATOM 1265 O O . TYR A 1 159 ? 12.764 -2.535 -32.908 1.00 89.12 159 TYR A O 1
ATOM 1273 N N . ARG A 1 160 ? 14.923 -3.104 -33.116 1.00 88.00 160 ARG A N 1
ATOM 1274 C CA . ARG A 1 160 ? 15.433 -1.777 -32.741 1.00 88.00 160 ARG A CA 1
ATOM 1275 C C . ARG A 1 160 ? 15.101 -0.700 -33.777 1.00 88.00 160 ARG A C 1
ATOM 1277 O O . ARG A 1 160 ? 14.981 0.458 -33.390 1.00 88.00 160 ARG A O 1
ATOM 1284 N N . ALA A 1 161 ? 14.949 -1.076 -35.045 1.00 88.19 161 ALA A N 1
ATOM 1285 C CA . ALA A 1 161 ? 14.608 -0.169 -36.138 1.00 88.19 161 ALA A CA 1
ATOM 1286 C C . ALA A 1 161 ? 13.102 0.126 -36.262 1.00 88.19 161 ALA A C 1
ATOM 1288 O O . ALA A 1 161 ? 12.742 1.125 -36.882 1.00 88.19 161 ALA A O 1
ATOM 1289 N N . GLU A 1 162 ? 12.229 -0.695 -35.667 1.00 89.12 162 GLU A N 1
ATOM 1290 C CA . GLU A 1 162 ? 10.783 -0.432 -35.623 1.00 89.12 162 GLU A CA 1
ATOM 1291 C C . GLU A 1 162 ? 10.481 0.956 -35.007 1.00 89.12 162 GLU A C 1
ATOM 1293 O O . GLU A 1 162 ? 11.303 1.507 -34.264 1.00 89.12 162 GLU A O 1
ATOM 1298 N N . PRO A 1 163 ? 9.293 1.545 -35.200 1.00 87.81 163 PRO A N 1
ATOM 1299 C CA . PRO A 1 163 ? 8.896 2.746 -34.472 1.00 87.81 163 PRO A CA 1
ATOM 1300 C C . PRO A 1 163 ? 8.580 2.446 -32.995 1.00 87.81 163 PRO A C 1
ATOM 1302 O O . PRO A 1 163 ? 8.277 1.314 -32.607 1.00 87.81 163 PRO A O 1
ATOM 1305 N N . THR A 1 164 ? 8.682 3.459 -32.133 1.00 89.44 164 THR A N 1
ATOM 1306 C CA . THR A 1 164 ? 8.200 3.378 -30.743 1.00 89.44 164 THR A CA 1
ATOM 1307 C C . THR A 1 164 ? 6.679 3.487 -30.716 1.00 89.44 164 THR A C 1
ATOM 1309 O O . THR A 1 164 ? 6.107 4.325 -31.413 1.00 89.44 164 THR A O 1
ATOM 1312 N N . ILE A 1 165 ? 6.019 2.672 -29.894 1.00 89.00 165 ILE A N 1
ATOM 1313 C CA . ILE A 1 165 ? 4.559 2.726 -29.740 1.00 89.00 165 ILE A CA 1
ATOM 1314 C C . ILE A 1 165 ? 4.126 3.923 -28.882 1.00 89.00 165 ILE A C 1
ATOM 1316 O O . ILE A 1 165 ? 4.935 4.510 -28.165 1.00 89.00 165 ILE A O 1
ATOM 1320 N N . SER A 1 166 ? 2.835 4.264 -28.934 1.00 87.25 166 SER A N 1
ATOM 1321 C CA . SER A 1 166 ? 2.240 5.282 -28.057 1.00 87.25 166 SER A CA 1
ATOM 1322 C C . SER A 1 166 ? 2.444 4.939 -26.576 1.00 87.25 166 SER A C 1
ATOM 1324 O O . SER A 1 166 ? 2.405 3.769 -26.197 1.00 87.25 166 SER A O 1
ATOM 1326 N N . GLU A 1 167 ? 2.584 5.958 -25.725 1.00 77.31 167 GLU A N 1
ATOM 1327 C CA . GLU A 1 167 ? 2.729 5.801 -24.270 1.00 77.31 167 GLU A CA 1
ATOM 1328 C C . GLU A 1 167 ? 1.564 5.017 -23.638 1.00 77.31 167 GLU A C 1
ATOM 1330 O O . GLU A 1 167 ? 1.773 4.242 -22.702 1.00 77.31 167 GLU A O 1
ATOM 1335 N N . MET A 1 168 ? 0.362 5.155 -24.213 1.00 79.06 168 MET A N 1
ATOM 1336 C CA . MET A 1 168 ? -0.863 4.460 -23.795 1.00 79.06 168 MET A CA 1
ATOM 1337 C C . MET A 1 168 ? -1.039 3.078 -24.448 1.00 79.06 168 MET A C 1
ATOM 1339 O O . MET A 1 168 ? -1.987 2.361 -24.133 1.00 79.06 168 MET A O 1
ATOM 1343 N N . GLY A 1 169 ? -0.161 2.702 -25.381 1.00 82.75 169 GLY A N 1
ATOM 1344 C CA . GLY A 1 169 ? -0.215 1.412 -26.063 1.00 82.75 169 GLY A CA 1
ATOM 1345 C C . GLY A 1 169 ? 0.205 0.263 -25.147 1.00 82.75 169 GLY A C 1
ATOM 1346 O O . GLY A 1 169 ? 1.125 0.401 -24.342 1.00 82.75 169 GLY A O 1
ATOM 1347 N N . CYS A 1 170 ? -0.443 -0.896 -25.289 1.00 86.81 170 CYS A N 1
ATOM 1348 C CA . CYS A 1 170 ? -0.087 -2.096 -24.534 1.00 86.81 170 CYS A CA 1
ATOM 1349 C C . CYS A 1 170 ? 1.071 -2.854 -25.217 1.00 86.81 170 CYS A C 1
ATOM 1351 O O . CYS A 1 170 ? 0.888 -3.356 -26.332 1.00 86.81 170 CYS A O 1
ATOM 1353 N N . PRO A 1 171 ? 2.238 -3.023 -24.558 1.00 89.69 171 PRO A N 1
ATOM 1354 C CA . PRO A 1 171 ? 3.375 -3.750 -25.130 1.00 89.69 171 PRO A CA 1
ATOM 1355 C C . PRO A 1 171 ? 3.049 -5.201 -25.497 1.00 89.69 171 PRO A C 1
ATOM 1357 O O . PRO A 1 171 ? 3.498 -5.693 -26.525 1.00 89.69 171 PRO A O 1
ATOM 1360 N N . LEU A 1 172 ? 2.232 -5.886 -24.688 1.00 88.62 172 LEU A N 1
ATOM 1361 C CA . LEU A 1 172 ? 1.846 -7.279 -24.944 1.00 88.62 172 LEU A CA 1
ATOM 1362 C C . LEU A 1 172 ? 0.955 -7.413 -26.186 1.00 88.62 172 LEU A C 1
ATOM 1364 O O . LEU A 1 172 ? 1.129 -8.350 -26.961 1.00 88.62 172 LEU A O 1
ATOM 1368 N N . GLN A 1 173 ? 0.041 -6.463 -26.412 1.00 89.12 173 GLN A N 1
ATOM 1369 C CA . GLN A 1 173 ? -0.766 -6.429 -27.639 1.00 89.12 173 GLN A CA 1
ATOM 1370 C C . GLN A 1 173 ? 0.105 -6.149 -28.867 1.00 89.12 173 GLN A C 1
ATOM 1372 O O . GLN A 1 173 ? -0.090 -6.762 -29.919 1.00 89.12 173 GLN A O 1
ATOM 1377 N N . TRP A 1 174 ? 1.102 -5.270 -28.725 1.00 92.19 174 TRP A N 1
ATOM 1378 C CA . TRP A 1 174 ? 2.064 -5.017 -29.792 1.00 92.19 174 TRP A CA 1
ATOM 1379 C C . TRP A 1 174 ? 2.846 -6.286 -30.151 1.00 92.19 174 TRP A C 1
ATOM 1381 O O . TRP A 1 174 ? 2.867 -6.665 -31.321 1.00 92.19 174 TRP A O 1
ATOM 1391 N N . TRP A 1 175 ? 3.392 -6.999 -29.157 1.00 93.00 175 TRP A N 1
ATOM 1392 C CA . TRP A 1 175 ? 4.106 -8.263 -29.376 1.00 93.00 175 TRP A CA 1
ATOM 1393 C C . TRP A 1 175 ? 3.232 -9.357 -29.984 1.00 93.00 175 TRP A C 1
ATOM 1395 O O . TRP A 1 175 ? 3.719 -10.102 -30.825 1.00 93.00 175 TRP A O 1
ATOM 1405 N N . SER A 1 176 ? 1.949 -9.424 -29.621 1.00 88.62 176 SER A N 1
ATOM 1406 C CA . SER A 1 176 ? 0.997 -10.353 -30.244 1.00 88.62 176 SER A CA 1
ATOM 1407 C C . SER A 1 176 ? 0.777 -10.059 -31.730 1.00 88.62 176 SER A C 1
ATOM 1409 O O . SER A 1 176 ? 0.586 -10.981 -32.511 1.00 88.62 176 SER A O 1
ATOM 1411 N N . THR A 1 177 ? 0.817 -8.788 -32.134 1.00 91.00 177 THR A N 1
ATOM 1412 C CA . THR A 1 177 ? 0.642 -8.397 -33.544 1.00 91.00 177 THR A CA 1
ATOM 1413 C C . THR A 1 177 ? 1.921 -8.629 -34.361 1.00 91.00 177 THR A C 1
ATOM 1415 O O . THR A 1 177 ? 1.849 -8.925 -35.549 1.00 91.00 177 THR A O 1
ATOM 1418 N N . HIS A 1 178 ? 3.093 -8.530 -33.723 1.00 89.31 178 HIS A N 1
ATOM 1419 C CA . HIS A 1 178 ? 4.412 -8.645 -34.366 1.00 89.31 178 HIS A CA 1
ATOM 1420 C C . HIS A 1 178 ? 5.073 -10.019 -34.151 1.00 89.31 178 HIS A C 1
ATOM 1422 O O . HIS A 1 178 ? 6.251 -10.195 -34.463 1.00 89.31 178 HIS A O 1
ATOM 1428 N N . GLU A 1 179 ? 4.327 -11.007 -33.649 1.00 86.69 179 GLU A N 1
ATOM 1429 C CA . GLU A 1 179 ? 4.825 -12.361 -33.369 1.00 86.69 179 GLU A CA 1
ATOM 1430 C C . GLU A 1 179 ? 5.382 -13.038 -34.627 1.00 86.69 179 GLU A C 1
ATOM 1432 O O . GLU A 1 179 ? 6.445 -13.645 -34.563 1.00 86.69 179 GLU A O 1
ATOM 1437 N N . GLY A 1 180 ? 4.746 -12.844 -35.789 1.00 83.88 180 GLY A N 1
ATOM 1438 C CA . GLY A 1 180 ? 5.237 -13.392 -37.059 1.00 83.88 180 GLY A CA 1
ATOM 1439 C C . GLY A 1 180 ? 6.570 -12.795 -37.530 1.00 83.88 180 GLY A C 1
ATOM 1440 O O . GLY A 1 180 ? 7.373 -13.492 -38.142 1.00 83.88 180 GLY A O 1
ATOM 1441 N N . ALA A 1 181 ? 6.838 -11.520 -37.227 1.00 83.75 181 ALA A N 1
ATOM 1442 C CA . ALA A 1 181 ? 8.091 -10.855 -37.598 1.00 83.75 181 ALA A CA 1
ATOM 1443 C C . ALA A 1 181 ? 9.225 -11.137 -36.597 1.00 83.75 181 ALA A C 1
ATOM 1445 O O . ALA A 1 181 ? 10.404 -11.130 -36.966 1.00 83.75 181 ALA A O 1
ATOM 1446 N N . HIS A 1 182 ? 8.867 -11.386 -35.334 1.00 86.00 182 HIS A N 1
ATOM 1447 C CA . HIS A 1 182 ? 9.793 -11.523 -34.215 1.00 86.00 182 HIS A CA 1
ATOM 1448 C C . HIS A 1 182 ? 9.394 -12.665 -33.257 1.00 86.00 182 HIS A C 1
ATOM 1450 O O . HIS A 1 182 ? 9.133 -12.402 -32.081 1.00 86.00 182 HIS A O 1
ATOM 1456 N N . PRO A 1 183 ? 9.380 -13.932 -33.706 1.00 84.50 183 PRO A N 1
ATOM 1457 C CA . PRO A 1 183 ? 8.821 -15.043 -32.927 1.00 84.50 183 PRO A CA 1
ATOM 1458 C C . PRO A 1 183 ? 9.590 -15.324 -31.627 1.00 84.50 183 PRO A C 1
ATOM 1460 O O . PRO A 1 183 ? 8.998 -15.492 -30.567 1.00 84.50 183 PRO A O 1
ATOM 1463 N N . GLN A 1 184 ? 10.924 -15.300 -31.663 1.00 84.06 184 GLN A N 1
ATOM 1464 C CA . GLN A 1 184 ? 11.733 -15.556 -30.463 1.00 84.06 184 GLN A CA 1
ATOM 1465 C C . GLN A 1 184 ? 11.666 -14.391 -29.457 1.00 84.06 184 GLN A C 1
ATOM 1467 O O . GLN A 1 184 ? 11.623 -14.598 -28.243 1.00 84.06 184 GLN A O 1
ATOM 1472 N N . LEU A 1 185 ? 11.613 -13.147 -29.949 1.00 88.62 185 LEU A N 1
ATOM 1473 C CA . LEU A 1 185 ? 11.518 -11.961 -29.093 1.00 88.62 185 LEU A CA 1
ATOM 1474 C C . LEU A 1 185 ? 10.121 -11.782 -28.500 1.00 88.62 185 LEU A C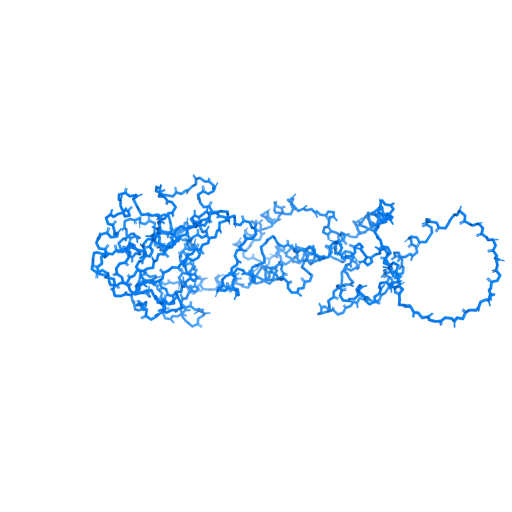 1
ATOM 1476 O O . LEU A 1 185 ? 10.025 -11.370 -27.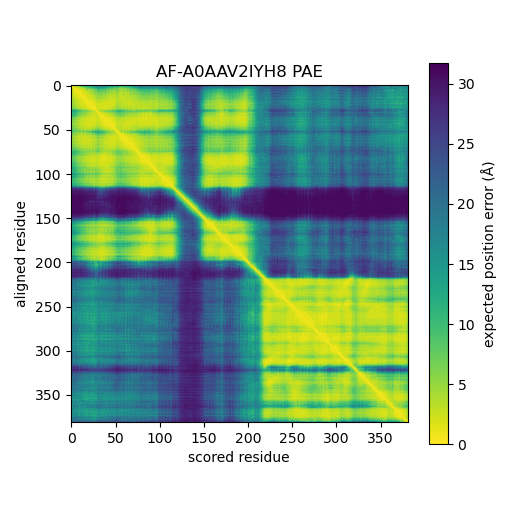348 1.00 88.62 185 LEU A O 1
ATOM 1480 N N . SER A 1 186 ? 9.052 -12.108 -29.233 1.00 88.31 186 SER A N 1
ATOM 1481 C CA . SER A 1 186 ? 7.679 -12.040 -28.716 1.00 88.31 186 SER A CA 1
ATOM 1482 C C . SER A 1 186 ? 7.485 -13.016 -27.557 1.00 88.31 186 SER A C 1
ATOM 1484 O O . SER A 1 186 ? 6.858 -12.683 -26.547 1.00 88.31 186 SER A O 1
ATOM 1486 N N . ALA A 1 187 ? 8.090 -14.195 -27.656 1.00 86.88 187 ALA A N 1
ATOM 1487 C CA . ALA A 1 187 ? 7.998 -15.208 -26.631 1.00 86.88 187 ALA A CA 1
ATOM 1488 C C . ALA A 1 187 ? 8.869 -14.871 -25.401 1.00 86.88 187 ALA A C 1
ATOM 1490 O O . ALA A 1 187 ? 8.411 -15.010 -24.260 1.00 86.88 187 ALA A O 1
ATOM 1491 N N . LEU A 1 188 ? 10.056 -14.284 -25.606 1.00 89.19 188 LEU A N 1
ATOM 1492 C CA . LEU A 1 188 ? 10.844 -13.686 -24.522 1.00 89.19 188 LEU A CA 1
ATOM 1493 C C . LEU A 1 188 ? 10.094 -12.517 -23.856 1.00 89.19 188 LEU A C 1
ATOM 1495 O O . LEU A 1 188 ? 10.024 -12.431 -22.629 1.00 89.19 188 LEU A O 1
ATOM 1499 N N . ALA A 1 189 ? 9.462 -11.643 -24.640 1.00 90.06 189 ALA A N 1
ATOM 1500 C CA . ALA A 1 189 ? 8.676 -10.526 -24.130 1.00 90.06 189 ALA A CA 1
ATOM 1501 C C . ALA A 1 189 ? 7.489 -11.007 -23.291 1.00 90.06 189 ALA A C 1
ATOM 1503 O O . ALA A 1 189 ? 7.242 -10.461 -22.218 1.00 90.06 189 ALA A O 1
ATOM 1504 N N . ARG A 1 190 ? 6.807 -12.083 -23.696 1.00 88.19 190 ARG A N 1
ATOM 1505 C CA . ARG A 1 190 ? 5.729 -12.702 -22.907 1.00 88.19 190 ARG A CA 1
ATOM 1506 C C . ARG A 1 190 ? 6.214 -13.142 -21.519 1.00 88.19 190 ARG A C 1
ATOM 1508 O O . ARG A 1 190 ? 5.529 -12.891 -20.528 1.00 88.19 190 ARG A O 1
ATOM 1515 N N . LYS A 1 191 ? 7.412 -13.734 -21.438 1.00 87.88 191 LYS A N 1
ATOM 1516 C CA . LYS A 1 191 ? 8.050 -14.186 -20.185 1.00 87.88 191 LYS A CA 1
ATOM 1517 C C . LYS A 1 191 ? 8.432 -13.016 -19.270 1.00 87.88 191 LYS A C 1
ATOM 1519 O O . LYS A 1 191 ? 8.114 -13.038 -18.082 1.00 87.88 191 LYS A O 1
ATOM 1524 N N . TYR A 1 192 ? 9.083 -11.987 -19.813 1.00 89.25 192 TYR A N 1
ATOM 1525 C CA . TYR A 1 192 ? 9.621 -10.878 -19.014 1.00 89.25 192 TYR A CA 1
ATOM 1526 C C . TYR A 1 192 ? 8.583 -9.791 -18.695 1.00 89.25 192 TYR A C 1
ATOM 1528 O O . TYR A 1 192 ? 8.550 -9.298 -17.567 1.00 89.25 192 TYR A O 1
ATOM 1536 N N . LEU A 1 193 ? 7.709 -9.441 -19.645 1.00 88.44 193 LEU A N 1
ATOM 1537 C CA . LEU A 1 193 ? 6.686 -8.398 -19.480 1.00 88.44 193 LEU A CA 1
ATOM 1538 C C . LEU A 1 193 ? 5.446 -8.887 -18.717 1.00 88.44 193 LEU A C 1
ATOM 1540 O O . LEU A 1 193 ? 4.719 -8.072 -18.157 1.00 88.44 193 LEU A O 1
ATOM 1544 N N . GLY A 1 194 ? 5.196 -10.200 -18.675 1.00 81.19 194 GLY A N 1
ATOM 1545 C CA . GLY A 1 194 ? 4.065 -10.779 -17.938 1.00 81.19 194 GLY A CA 1
ATOM 1546 C C . GLY A 1 194 ? 4.208 -10.722 -16.412 1.00 81.19 194 GLY A C 1
ATOM 1547 O O . GLY A 1 194 ? 3.243 -10.964 -15.688 1.00 81.19 194 GLY A O 1
ATOM 1548 N N . SER A 1 195 ? 5.400 -10.401 -15.906 1.00 81.12 195 SER A N 1
ATOM 1549 C CA . SER A 1 195 ? 5.637 -10.236 -14.471 1.00 81.12 195 SER A CA 1
ATOM 1550 C C . SER A 1 195 ? 5.167 -8.850 -14.009 1.00 81.12 195 SER A C 1
ATOM 1552 O O . SER A 1 195 ? 5.507 -7.860 -14.654 1.00 81.12 195 SER A O 1
ATOM 1554 N N . PRO A 1 196 ? 4.419 -8.720 -12.899 1.00 81.31 196 PRO A N 1
ATOM 1555 C CA . PRO A 1 196 ? 4.106 -7.410 -12.331 1.00 81.31 196 PRO A CA 1
ATOM 1556 C C . PRO A 1 196 ? 5.346 -6.788 -11.669 1.00 81.31 196 PRO A C 1
ATOM 1558 O O . PRO A 1 196 ? 6.209 -7.502 -11.157 1.00 81.31 196 PRO A O 1
ATOM 1561 N N . ALA A 1 197 ? 5.422 -5.454 -11.629 1.00 81.31 197 ALA A N 1
ATOM 1562 C CA . ALA A 1 197 ? 6.494 -4.737 -10.927 1.00 81.31 197 ALA A CA 1
ATOM 1563 C C . ALA A 1 197 ? 6.488 -4.993 -9.414 1.00 81.31 197 ALA A C 1
ATOM 1565 O O . ALA A 1 197 ? 7.539 -5.034 -8.775 1.00 81.31 197 ALA A O 1
ATOM 1566 N N . THR A 1 198 ? 5.299 -5.156 -8.833 1.00 73.25 198 THR A N 1
ATOM 1567 C CA . THR A 1 198 ? 5.106 -5.330 -7.396 1.00 73.25 198 THR A CA 1
ATOM 1568 C C . THR A 1 198 ? 4.441 -6.671 -7.099 1.00 73.25 198 THR A C 1
ATOM 1570 O O . THR A 1 198 ? 3.545 -7.133 -7.800 1.00 73.25 198 THR A O 1
ATOM 1573 N N . SER A 1 199 ? 4.871 -7.323 -6.014 1.00 62.28 199 SER A N 1
ATOM 1574 C CA . SER A 1 199 ? 4.265 -8.586 -5.550 1.00 62.28 199 SER A CA 1
ATOM 1575 C C . SER A 1 199 ? 2.837 -8.429 -5.003 1.00 62.28 199 SER A C 1
ATOM 1577 O O . SER A 1 199 ? 2.161 -9.426 -4.746 1.00 62.28 199 SER A O 1
ATOM 1579 N N . VAL A 1 200 ? 2.398 -7.184 -4.794 1.00 55.16 200 VAL A N 1
ATOM 1580 C CA . VAL A 1 200 ? 1.066 -6.822 -4.315 1.00 55.16 200 VAL A CA 1
ATOM 1581 C C . VAL A 1 200 ? 0.606 -5.621 -5.141 1.00 55.16 200 VAL A C 1
ATOM 1583 O O . VAL A 1 200 ? 1.101 -4.524 -4.889 1.00 55.16 200 VAL A O 1
ATOM 1586 N N . PRO A 1 201 ? -0.309 -5.794 -6.110 1.00 49.84 201 PRO A N 1
ATOM 1587 C CA . PRO A 1 201 ? -0.884 -4.649 -6.793 1.00 49.84 201 PRO A CA 1
ATOM 1588 C C . PRO A 1 201 ? -1.666 -3.837 -5.759 1.00 49.84 201 PRO A C 1
ATOM 1590 O O . PRO A 1 201 ? -2.583 -4.357 -5.114 1.00 49.84 201 PRO A O 1
ATOM 1593 N N . CYS A 1 202 ? -1.279 -2.580 -5.552 1.00 47.41 202 CYS A N 1
ATOM 1594 C CA . CYS A 1 202 ? -1.937 -1.680 -4.605 1.00 47.41 202 CYS A CA 1
ATOM 1595 C C . CYS A 1 202 ? -3.408 -1.490 -5.000 1.00 47.41 202 CYS A C 1
ATOM 1597 O O . CYS A 1 202 ? -4.286 -1.489 -4.141 1.00 47.41 202 CYS A O 1
ATOM 1599 N N . GLU A 1 203 ? -3.688 -1.442 -6.308 1.00 47.62 203 GLU A N 1
ATOM 1600 C CA . GLU A 1 203 ? -5.049 -1.402 -6.852 1.00 47.62 203 GLU A CA 1
ATOM 1601 C C . GLU A 1 203 ? -5.898 -2.565 -6.325 1.00 47.62 203 GLU A C 1
ATOM 1603 O O . GLU A 1 203 ? -7.055 -2.367 -5.982 1.00 47.62 203 GLU A O 1
ATOM 1608 N N . ARG A 1 204 ? -5.321 -3.756 -6.138 1.00 45.81 204 ARG A N 1
ATOM 1609 C CA . ARG A 1 204 ? -6.023 -4.952 -5.648 1.00 45.81 204 ARG A CA 1
ATOM 1610 C C . ARG A 1 204 ? -6.338 -4.906 -4.149 1.00 45.81 204 ARG A C 1
ATOM 1612 O O . ARG A 1 204 ? -7.356 -5.439 -3.720 1.00 45.81 204 ARG A O 1
ATOM 1619 N N . LEU A 1 205 ? -5.481 -4.259 -3.355 1.00 45.34 205 LEU A N 1
ATOM 1620 C CA . LEU A 1 205 ? -5.706 -4.025 -1.920 1.00 45.34 205 LEU A CA 1
ATOM 1621 C C . LEU A 1 205 ? -6.774 -2.951 -1.657 1.00 45.34 205 LEU A C 1
ATOM 1623 O O . LEU A 1 205 ? -7.409 -2.985 -0.603 1.00 45.34 205 LEU A O 1
ATOM 1627 N N . PHE A 1 206 ? -6.958 -2.009 -2.591 1.00 46.09 206 PHE A N 1
ATOM 1628 C CA . PHE A 1 206 ? -7.749 -0.795 -2.363 1.00 46.09 206 PHE A CA 1
ATOM 1629 C C . PHE A 1 206 ? -8.999 -0.653 -3.256 1.00 46.09 206 PHE A C 1
ATOM 1631 O O . PHE A 1 206 ? -9.897 0.098 -2.885 1.00 46.09 206 PHE A O 1
ATOM 1638 N N . SER A 1 207 ? -9.118 -1.386 -4.374 1.00 39.50 207 SER A N 1
ATOM 1639 C CA . SER A 1 207 ? -10.318 -1.381 -5.244 1.00 39.50 207 SER A CA 1
ATOM 1640 C C . SER A 1 207 ? -11.317 -2.500 -4.929 1.00 39.50 207 SER A C 1
ATOM 1642 O O . SER A 1 207 ? -12.524 -2.301 -5.043 1.00 39.50 207 SER A O 1
ATOM 1644 N N . LEU A 1 208 ? -10.843 -3.657 -4.458 1.00 38.53 208 LEU A N 1
ATOM 1645 C CA . LEU A 1 208 ? -11.675 -4.802 -4.080 1.00 38.53 208 LEU A CA 1
ATOM 1646 C C . LEU A 1 208 ? -11.901 -4.812 -2.566 1.00 38.53 208 LEU A C 1
ATOM 1648 O O . LEU A 1 208 ? -11.435 -5.690 -1.836 1.00 38.53 208 LEU A O 1
ATOM 1652 N N . VAL A 1 209 ? -12.663 -3.836 -2.070 1.00 41.38 209 VAL A N 1
ATOM 1653 C CA . VAL A 1 209 ? -13.310 -3.967 -0.757 1.00 41.38 209 VAL A CA 1
ATOM 1654 C C . VAL A 1 209 ? -14.425 -5.006 -0.903 1.00 41.38 209 VAL A C 1
ATOM 1656 O O . VAL A 1 209 ? -15.591 -4.685 -1.105 1.00 41.38 209 VAL A O 1
ATOM 1659 N N . GLY A 1 210 ? -14.032 -6.278 -0.867 1.00 38.72 210 GLY A N 1
ATOM 1660 C CA . GLY A 1 210 ? -14.931 -7.413 -1.030 1.00 38.72 210 GLY A CA 1
ATOM 1661 C C . GLY A 1 210 ? -14.234 -8.595 -1.689 1.00 38.72 210 GLY A C 1
ATOM 1662 O O . GLY A 1 210 ? -14.369 -8.805 -2.885 1.00 38.72 210 GLY A O 1
ATOM 1663 N N . VAL A 1 211 ? -13.581 -9.421 -0.870 1.00 40.84 211 VAL A N 1
ATOM 1664 C CA . VAL A 1 211 ? -13.067 -10.757 -1.219 1.00 40.84 211 VAL A CA 1
ATOM 1665 C C . VAL A 1 211 ? -11.764 -10.756 -2.053 1.00 40.84 211 VAL A C 1
ATOM 1667 O O . VAL A 1 211 ? -11.706 -10.211 -3.146 1.00 40.84 211 VAL A O 1
ATOM 1670 N N . HIS A 1 212 ? -10.756 -11.487 -1.546 1.00 37.25 212 HIS A N 1
ATOM 1671 C CA . HIS A 1 212 ? -9.511 -11.964 -2.196 1.00 37.25 212 HIS A CA 1
ATOM 1672 C C . HIS A 1 212 ? -8.170 -11.292 -1.814 1.00 37.25 212 HIS A C 1
ATOM 1674 O O . HIS A 1 212 ? -7.601 -10.491 -2.541 1.00 37.25 212 HIS A O 1
ATOM 1680 N N . VAL A 1 213 ? -7.633 -11.766 -0.681 1.00 40.56 213 VAL A N 1
ATOM 1681 C CA . VAL A 1 213 ? -6.254 -12.259 -0.445 1.00 40.56 213 VAL A CA 1
ATOM 1682 C C . VAL A 1 213 ? -5.092 -11.564 -1.181 1.00 40.56 213 VAL A C 1
ATOM 1684 O O . VAL A 1 213 ? -4.873 -11.723 -2.379 1.00 40.56 213 VAL A O 1
ATOM 1687 N N . ASN A 1 214 ? -4.229 -10.943 -0.379 1.00 35.50 214 ASN A N 1
ATOM 1688 C CA . ASN A 1 214 ? -2.851 -10.592 -0.711 1.00 35.50 214 ASN A CA 1
ATOM 1689 C C . ASN A 1 214 ? -2.005 -11.876 -0.904 1.00 35.50 214 ASN A C 1
ATOM 1691 O O . ASN A 1 214 ? -1.927 -12.691 0.010 1.00 35.50 214 ASN A O 1
ATOM 1695 N N . LYS A 1 215 ? -1.327 -12.056 -2.051 1.00 38.75 215 LYS A N 1
ATOM 1696 C CA . LYS A 1 215 ? -0.460 -13.229 -2.334 1.00 38.75 215 LYS A CA 1
ATOM 1697 C C . LYS A 1 215 ? 0.729 -13.385 -1.367 1.00 38.75 215 LYS A C 1
ATOM 1699 O O . LYS A 1 215 ? 1.292 -14.475 -1.291 1.00 38.75 215 LYS A O 1
ATOM 1704 N N . ARG A 1 216 ? 1.107 -12.345 -0.608 1.00 41.31 216 ARG A N 1
ATOM 1705 C CA . ARG A 1 216 ? 2.097 -12.446 0.487 1.00 41.31 216 ARG A CA 1
ATOM 1706 C C . ARG A 1 216 ? 1.478 -12.687 1.865 1.00 41.31 216 ARG A C 1
ATOM 1708 O O . ARG A 1 216 ? 2.180 -13.174 2.746 1.00 41.31 216 ARG A O 1
ATOM 1715 N N . CYS A 1 217 ? 0.192 -12.393 2.058 1.00 48.16 217 CYS A N 1
ATOM 1716 C CA . CYS A 1 217 ? -0.491 -12.685 3.313 1.00 48.16 217 CYS A CA 1
ATOM 1717 C C . CYS A 1 217 ? -1.083 -14.094 3.211 1.00 48.16 217 CYS A C 1
ATOM 1719 O O . CYS A 1 217 ? -2.119 -14.306 2.587 1.00 48.16 217 CYS A O 1
ATOM 1721 N N . ARG A 1 218 ? -0.424 -15.082 3.829 1.00 56.44 218 ARG A N 1
ATOM 1722 C CA . ARG A 1 218 ? -0.935 -16.468 3.936 1.00 56.44 218 ARG A CA 1
ATOM 1723 C C . ARG A 1 218 ? -2.225 -16.572 4.767 1.00 56.44 218 ARG A C 1
ATOM 1725 O O . ARG A 1 218 ? -2.714 -17.673 5.020 1.00 56.44 218 ARG A O 1
ATOM 1732 N N . GLU A 1 219 ? -2.752 -15.434 5.200 1.00 70.44 219 GLU A N 1
ATOM 1733 C CA . GLU A 1 219 ? -3.848 -15.284 6.130 1.00 70.44 219 GLU A CA 1
ATOM 1734 C C . GLU A 1 219 ? -5.042 -14.626 5.433 1.00 70.44 219 GLU A C 1
ATOM 1736 O O . GLU A 1 219 ? -4.938 -13.585 4.780 1.00 70.44 219 GLU A O 1
ATOM 1741 N N . LYS A 1 220 ? -6.197 -15.267 5.557 1.00 78.94 220 LYS A N 1
ATOM 1742 C CA . LYS A 1 220 ? -7.505 -14.761 5.170 1.00 78.94 220 LYS A CA 1
ATOM 1743 C C . LYS A 1 220 ? -8.113 -14.038 6.373 1.00 78.94 220 LYS A C 1
ATOM 1745 O O . LYS A 1 220 ? -8.018 -14.497 7.510 1.00 78.94 220 LYS A O 1
ATOM 1750 N N . ILE A 1 221 ? -8.757 -12.908 6.099 1.00 86.69 221 ILE A N 1
ATOM 1751 C CA . ILE A 1 221 ? -9.429 -12.088 7.107 1.00 86.69 221 ILE A CA 1
ATOM 1752 C C . ILE A 1 221 ? -10.935 -12.214 6.888 1.00 86.69 221 ILE A C 1
ATOM 1754 O O . ILE A 1 221 ? -11.415 -12.000 5.774 1.00 86.69 221 ILE A O 1
ATOM 1758 N N . THR A 1 222 ? -11.680 -12.533 7.943 1.00 87.88 222 THR A N 1
ATOM 1759 C CA . THR A 1 222 ? -13.149 -12.579 7.922 1.00 87.88 222 THR A CA 1
ATOM 1760 C C . THR A 1 222 ? -13.700 -11.543 8.892 1.00 87.88 222 THR A C 1
ATOM 1762 O O . THR A 1 222 ? -13.263 -11.477 10.038 1.00 87.88 222 THR A O 1
ATOM 1765 N N . GLN A 1 223 ? -14.650 -10.732 8.426 1.00 90.38 223 GLN A N 1
ATOM 1766 C CA . GLN A 1 223 ? -15.361 -9.738 9.230 1.00 90.38 223 GLN A CA 1
ATOM 1767 C C . GLN A 1 223 ? -16.840 -10.117 9.298 1.00 90.38 223 GLN A C 1
ATOM 1769 O O . GLN A 1 223 ? -17.426 -10.471 8.275 1.00 90.38 223 GLN A O 1
ATOM 1774 N N . MET A 1 224 ? -17.436 -10.051 10.485 1.00 91.12 224 MET A N 1
ATOM 1775 C CA . MET A 1 224 ? -18.840 -10.395 10.718 1.00 91.12 224 MET A CA 1
ATOM 1776 C C . MET A 1 224 ? -19.469 -9.328 11.603 1.00 91.12 224 MET A C 1
ATOM 1778 O O . MET A 1 224 ? -18.962 -9.059 12.690 1.00 91.12 224 MET A O 1
ATOM 1782 N N . LEU A 1 225 ? -20.546 -8.705 11.135 1.00 93.50 225 LEU A N 1
ATOM 1783 C CA . LEU A 1 225 ? -21.247 -7.656 11.866 1.00 93.50 225 LEU A CA 1
ATOM 1784 C C . LEU A 1 225 ? -22.552 -8.217 12.432 1.00 93.50 225 LEU A C 1
ATOM 1786 O O . LEU A 1 225 ? -23.304 -8.870 11.711 1.00 93.50 225 LEU A O 1
ATOM 1790 N N . PHE A 1 226 ? -22.813 -7.947 13.708 1.00 93.69 226 PHE A N 1
ATOM 1791 C CA . PHE A 1 226 ? -24.032 -8.358 14.395 1.00 93.69 226 PHE A CA 1
ATOM 1792 C C . PHE A 1 226 ? -24.741 -7.155 15.017 1.00 93.69 226 PHE A C 1
ATOM 1794 O O . PHE A 1 226 ? -24.090 -6.294 15.623 1.00 93.69 226 PHE A O 1
ATOM 1801 N N . LYS A 1 227 ? -26.070 -7.123 14.890 1.00 93.38 227 LYS A N 1
ATOM 1802 C CA . LYS A 1 227 ? -26.989 -6.184 15.552 1.00 93.38 227 LYS A CA 1
ATOM 1803 C C . LYS A 1 227 ? -27.841 -6.919 16.591 1.00 93.38 227 LYS A C 1
ATOM 1805 O O . LYS A 1 227 ? -27.848 -8.148 16.647 1.00 93.38 227 LYS A O 1
ATOM 1810 N N . ASP A 1 228 ? -28.510 -6.149 17.445 1.00 92.31 228 ASP A N 1
ATOM 1811 C CA . ASP A 1 228 ? -29.394 -6.630 18.514 1.00 92.31 228 ASP A CA 1
ATOM 1812 C C . ASP A 1 228 ? -28.770 -7.707 19.415 1.00 92.31 228 ASP A C 1
ATOM 1814 O O . ASP A 1 228 ? -29.418 -8.668 19.837 1.00 92.31 228 ASP A O 1
ATOM 1818 N N . VAL A 1 229 ? -27.481 -7.533 19.722 1.00 93.88 229 VAL A N 1
ATOM 1819 C CA . VAL A 1 229 ? -26.708 -8.474 20.532 1.00 93.88 229 VAL A CA 1
ATOM 1820 C C . VAL A 1 229 ? -27.112 -8.389 21.999 1.00 93.88 229 VAL A C 1
ATOM 1822 O O . VAL A 1 229 ? -26.999 -7.340 22.628 1.00 93.88 229 VAL A O 1
ATOM 1825 N N . LYS A 1 230 ? -27.540 -9.519 22.569 1.00 93.94 230 LYS A N 1
ATOM 1826 C CA . LYS A 1 230 ? -28.019 -9.606 23.964 1.00 93.94 230 LYS A CA 1
ATOM 1827 C C . LYS A 1 230 ? -26.980 -10.143 24.944 1.00 93.94 230 LYS A C 1
ATOM 1829 O O . LYS A 1 230 ? -27.161 -10.029 26.153 1.00 93.94 230 LYS A O 1
ATOM 1834 N N . ASN A 1 231 ? -25.905 -10.755 24.448 1.00 94.75 231 ASN A N 1
ATOM 1835 C CA . ASN A 1 231 ? -24.902 -11.441 25.267 1.00 94.75 231 ASN A CA 1
ATOM 1836 C C . ASN A 1 231 ? -23.506 -10.793 25.216 1.00 94.75 231 ASN A C 1
ATOM 1838 O O . ASN A 1 231 ? -22.504 -11.477 25.429 1.00 94.75 231 ASN A O 1
ATOM 1842 N N . ALA A 1 232 ? -23.423 -9.479 24.984 1.00 93.12 232 ALA A N 1
ATOM 1843 C CA . ALA A 1 232 ? -22.154 -8.752 24.880 1.00 93.12 232 ALA A CA 1
ATOM 1844 C C . ALA A 1 232 ? -21.245 -8.937 26.110 1.00 93.12 232 ALA A C 1
ATOM 1846 O O . ALA A 1 232 ? -20.052 -9.206 25.959 1.00 93.12 232 ALA A O 1
ATOM 1847 N N . ALA A 1 233 ? -21.808 -8.905 27.323 1.00 93.19 233 ALA A N 1
ATOM 1848 C CA . ALA A 1 233 ? -21.055 -9.144 28.557 1.00 93.19 233 ALA A CA 1
ATOM 1849 C C . ALA A 1 233 ? -20.391 -10.533 28.600 1.00 93.19 233 ALA A C 1
ATOM 1851 O O . ALA A 1 233 ? -19.218 -10.666 28.959 1.00 93.19 233 ALA A O 1
ATOM 1852 N N . GLN A 1 234 ? -21.118 -11.569 28.165 1.00 93.44 234 GLN A N 1
ATOM 1853 C CA . GLN A 1 234 ? -20.601 -12.938 28.099 1.00 93.44 234 GLN A CA 1
ATOM 1854 C C . GLN A 1 234 ? -19.500 -13.058 27.040 1.00 93.44 234 GLN A C 1
ATOM 1856 O O . GLN A 1 234 ? -18.457 -13.657 27.302 1.00 93.44 234 GLN A O 1
ATOM 1861 N N . LEU A 1 235 ? -19.696 -12.456 25.861 1.00 92.94 235 LEU A N 1
ATOM 1862 C CA . LEU A 1 235 ? -18.692 -12.435 24.794 1.00 92.94 235 LEU A CA 1
ATOM 1863 C C . LEU A 1 235 ? -17.401 -11.755 25.260 1.00 92.94 235 LEU A C 1
ATOM 1865 O O . LEU A 1 235 ? -16.309 -12.298 25.074 1.00 92.94 235 LEU A O 1
ATOM 1869 N N . ARG A 1 236 ? -17.521 -10.607 25.939 1.00 91.88 236 ARG A N 1
ATOM 1870 C CA . ARG A 1 236 ? -16.374 -9.873 26.479 1.00 91.88 236 ARG A CA 1
ATOM 1871 C C . ARG A 1 236 ? -15.616 -10.710 27.502 1.00 91.88 236 ARG A C 1
ATOM 1873 O O . ARG A 1 236 ? -14.392 -10.793 27.430 1.00 91.88 236 ARG A O 1
ATOM 1880 N N . GLN A 1 237 ? -16.328 -11.357 28.425 1.00 92.69 237 GLN A N 1
ATOM 1881 C CA . GLN A 1 237 ? -15.713 -12.231 29.423 1.00 92.69 237 GLN A CA 1
ATOM 1882 C C . GLN A 1 237 ? -14.955 -13.394 28.765 1.00 92.69 237 GLN A C 1
ATOM 1884 O O . GLN A 1 237 ? -13.799 -13.641 29.104 1.00 92.69 237 GLN A O 1
ATOM 1889 N N . ARG A 1 238 ? -15.551 -14.058 27.766 1.00 91.50 238 ARG A N 1
ATOM 1890 C CA . ARG A 1 238 ? -14.888 -15.150 27.032 1.00 91.50 238 ARG A CA 1
ATOM 1891 C C . ARG A 1 238 ? -13.638 -14.691 26.286 1.00 91.50 238 ARG A C 1
ATOM 1893 O O . ARG A 1 238 ? -12.663 -15.439 26.242 1.00 91.50 238 ARG A O 1
ATOM 1900 N N . ALA A 1 239 ? -13.642 -13.479 25.733 1.00 89.12 239 ALA A N 1
ATOM 1901 C CA . ALA A 1 239 ? -12.459 -12.902 25.099 1.00 89.12 239 ALA A CA 1
ATOM 1902 C C . ALA A 1 239 ? -11.344 -12.593 26.108 1.00 89.12 239 ALA A C 1
ATOM 1904 O O . ALA A 1 239 ? -10.185 -12.898 25.835 1.00 89.12 239 ALA A O 1
ATOM 1905 N N . VAL A 1 240 ? -11.677 -12.064 27.291 1.00 87.81 240 VAL A N 1
ATOM 1906 C CA . VAL A 1 240 ? -10.700 -11.822 28.372 1.00 87.81 240 VAL A CA 1
ATOM 1907 C C . VAL A 1 240 ? -10.100 -13.132 28.894 1.00 87.81 240 VAL A C 1
ATOM 1909 O O . VAL A 1 240 ? -8.901 -13.196 29.153 1.00 87.81 240 VAL A O 1
ATOM 1912 N N . GLU A 1 241 ? -10.905 -14.190 28.993 1.00 88.94 241 GLU A N 1
ATOM 1913 C CA . GLU A 1 241 ? -10.453 -15.537 29.369 1.00 88.94 241 GLU A CA 1
ATOM 1914 C C . GLU A 1 241 ? -9.665 -16.257 28.255 1.00 88.94 241 GLU A C 1
ATOM 1916 O O . GLU A 1 241 ? -9.184 -17.368 28.472 1.00 88.94 241 GLU A O 1
ATOM 1921 N N . GLY A 1 242 ? -9.545 -15.670 27.056 1.00 84.50 242 GLY A N 1
ATOM 1922 C CA . GLY A 1 242 ? -8.866 -16.284 25.908 1.00 84.50 242 GLY A CA 1
ATOM 1923 C C . GLY A 1 242 ? -9.627 -17.454 25.270 1.00 84.50 242 GLY A C 1
ATOM 1924 O O . GLY A 1 242 ? -9.068 -18.183 24.456 1.00 84.50 242 GLY A O 1
ATOM 1925 N N . LYS A 1 243 ? -10.907 -17.638 25.616 1.00 86.00 243 LYS A N 1
ATOM 1926 C CA . LYS A 1 243 ? -11.784 -18.702 25.090 1.00 86.00 243 LYS A CA 1
ATOM 1927 C C . LYS A 1 243 ? -12.543 -18.289 23.829 1.00 86.00 243 LYS A C 1
ATOM 1929 O O . LYS A 1 243 ? -13.360 -19.055 23.328 1.00 86.00 243 LYS A O 1
ATOM 1934 N N . PHE A 1 244 ? -12.310 -17.075 23.340 1.00 86.81 244 PHE A N 1
ATOM 1935 C CA . PHE A 1 244 ? -12.927 -16.550 22.131 1.00 86.81 244 PHE A CA 1
ATOM 1936 C C . PHE A 1 244 ? -11.851 -16.271 21.080 1.00 86.81 244 PHE A C 1
ATOM 1938 O O . PHE A 1 244 ? -10.939 -15.477 21.307 1.00 86.81 244 PHE A O 1
ATOM 1945 N N . ASN A 1 245 ? -11.953 -16.929 19.927 1.00 85.81 245 ASN A N 1
ATOM 1946 C CA . ASN A 1 245 ? -10.958 -16.844 18.862 1.00 85.81 245 ASN A CA 1
ATOM 1947 C C . ASN A 1 245 ? -11.317 -15.735 17.861 1.00 85.81 245 ASN A C 1
ATOM 1949 O O . ASN A 1 245 ? -11.656 -16.031 16.724 1.00 85.81 245 ASN A O 1
ATOM 1953 N N . GLY A 1 246 ? -11.298 -14.472 18.291 1.00 90.19 246 GLY A N 1
ATOM 1954 C CA . GLY A 1 246 ? -11.595 -13.328 17.425 1.00 90.19 246 GLY A CA 1
ATOM 1955 C C . GLY A 1 246 ? -11.481 -11.982 18.134 1.00 90.19 246 GLY A C 1
ATOM 1956 O O . GLY A 1 246 ? -11.603 -11.897 19.357 1.00 90.19 246 GLY A O 1
ATOM 1957 N N . ALA A 1 247 ? -11.264 -10.911 17.370 1.00 94.25 247 ALA A N 1
ATOM 1958 C CA . ALA A 1 247 ? -11.316 -9.553 17.907 1.00 94.25 247 ALA A CA 1
ATOM 1959 C C . ALA A 1 247 ? -12.772 -9.081 17.967 1.00 94.25 247 ALA A 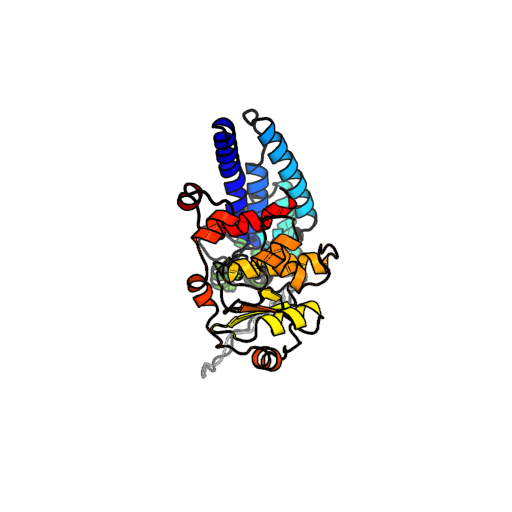C 1
ATOM 1961 O O . ALA A 1 247 ? -13.448 -9.036 16.941 1.00 94.25 247 ALA A O 1
ATOM 1962 N N . LEU A 1 248 ? -13.235 -8.729 19.168 1.00 95.06 248 LEU A N 1
ATOM 1963 C CA . LEU A 1 248 ? -14.564 -8.172 19.416 1.00 95.06 248 LEU A CA 1
ATOM 1964 C C . LEU A 1 248 ? -14.475 -6.646 19.426 1.00 95.06 248 LEU A C 1
ATOM 1966 O O . LEU A 1 248 ? -13.915 -6.060 20.357 1.00 95.06 248 LEU A O 1
ATOM 1970 N N . ILE A 1 249 ? -15.014 -6.018 18.386 1.00 96.12 249 ILE A N 1
ATOM 1971 C CA . ILE A 1 249 ? -14.899 -4.584 18.132 1.00 96.12 249 ILE A CA 1
ATOM 1972 C C . ILE A 1 249 ? -16.272 -3.913 18.237 1.00 96.12 249 ILE A C 1
ATOM 1974 O O . ILE A 1 249 ? -17.252 -4.390 17.668 1.00 96.12 249 ILE A O 1
ATOM 1978 N N . SER A 1 250 ? -16.343 -2.778 18.929 1.00 94.88 250 SER A N 1
ATOM 1979 C CA . SER A 1 250 ? -17.525 -1.914 18.931 1.00 94.88 250 SER A CA 1
ATOM 1980 C C . SER A 1 250 ? -17.591 -1.123 17.613 1.00 94.88 250 SER A C 1
ATOM 1982 O O . SER A 1 250 ? -16.638 -0.404 17.290 1.00 94.88 250 SER A O 1
ATOM 1984 N N . PRO A 1 251 ? -18.693 -1.200 16.840 1.00 93.19 251 PRO A N 1
ATOM 1985 C CA . PRO A 1 251 ? -18.809 -0.499 15.557 1.00 93.19 251 PRO A CA 1
ATOM 1986 C C . PRO A 1 251 ? -18.951 1.027 15.707 1.00 93.19 251 PRO A C 1
ATOM 1988 O O . PRO A 1 251 ? -18.782 1.754 14.735 1.00 93.19 251 PRO A O 1
ATOM 1991 N N . THR A 1 252 ? -19.190 1.534 16.924 1.00 93.06 252 THR A N 1
ATOM 1992 C CA . THR A 1 252 ? -19.462 2.956 17.213 1.00 93.06 252 THR A CA 1
ATOM 1993 C C . THR A 1 252 ? -18.420 3.925 16.638 1.00 93.06 252 THR A C 1
ATOM 1995 O O . THR A 1 252 ? -18.769 5.026 16.213 1.00 93.06 252 THR A O 1
ATOM 1998 N N . LEU A 1 253 ? -17.135 3.545 16.656 1.00 92.31 253 LEU A N 1
ATOM 1999 C CA . LEU A 1 253 ? -16.009 4.381 16.206 1.00 92.31 253 LEU A CA 1
ATOM 2000 C C . LEU A 1 253 ? -15.341 3.873 14.918 1.00 92.31 253 LEU A C 1
ATOM 2002 O O . LEU A 1 253 ? -14.224 4.285 14.588 1.00 92.31 253 LEU A O 1
ATOM 2006 N N . VAL A 1 254 ? -15.998 2.964 14.205 1.00 93.19 254 VAL A N 1
ATOM 2007 C CA . VAL A 1 254 ? -15.490 2.380 12.966 1.00 93.19 254 VAL A CA 1
ATOM 2008 C C . VAL A 1 254 ? -16.385 2.857 11.830 1.00 93.19 254 VAL A C 1
ATOM 2010 O O . VAL A 1 254 ? -17.586 2.644 11.869 1.00 93.19 254 VAL A O 1
ATOM 2013 N N . VAL A 1 255 ? -15.823 3.545 10.835 1.00 90.94 255 VAL A N 1
ATOM 2014 C CA . VAL A 1 255 ? -16.610 4.164 9.744 1.00 90.94 255 VAL A CA 1
ATOM 2015 C C . VAL A 1 255 ? -16.688 3.257 8.518 1.00 90.94 255 VAL A C 1
ATOM 2017 O O . VAL A 1 255 ? -17.652 3.302 7.758 1.00 90.94 255 VAL A O 1
ATOM 2020 N N . SER A 1 256 ? -15.663 2.431 8.311 1.00 89.88 256 SER A N 1
ATOM 2021 C CA . SER A 1 256 ? -15.552 1.562 7.143 1.00 89.88 256 SER A CA 1
ATOM 2022 C C . SER A 1 256 ? -14.897 0.230 7.508 1.00 89.88 256 SER A C 1
ATOM 2024 O O . SER A 1 256 ? -13.952 0.220 8.302 1.00 89.88 256 SER A O 1
ATOM 2026 N N . PRO A 1 257 ? -15.295 -0.885 6.872 1.00 89.69 257 PRO A N 1
ATOM 2027 C CA . PRO A 1 257 ? -14.592 -2.168 6.987 1.00 89.69 257 PRO A CA 1
ATOM 2028 C C . PRO A 1 257 ? -13.112 -2.067 6.597 1.00 89.69 257 PRO A C 1
ATOM 2030 O O . PRO A 1 257 ? -12.270 -2.818 7.091 1.00 89.69 257 PRO A O 1
ATOM 2033 N N . PHE A 1 258 ? -12.780 -1.106 5.732 1.00 86.50 258 PHE A N 1
ATOM 2034 C CA . PHE A 1 258 ? -11.412 -0.825 5.324 1.00 86.50 258 PHE A CA 1
ATOM 2035 C C . PHE A 1 258 ? -10.530 -0.344 6.486 1.00 86.50 258 PHE A C 1
ATOM 2037 O O . PHE A 1 258 ? -9.386 -0.777 6.608 1.00 86.50 258 PHE A O 1
ATOM 2044 N N . GLN A 1 259 ? -11.073 0.473 7.397 1.00 90.88 259 GLN A N 1
ATOM 2045 C CA . GLN A 1 259 ? -10.372 0.914 8.610 1.00 90.88 259 GLN A CA 1
ATOM 2046 C C . GLN A 1 259 ? -9.877 -0.290 9.424 1.00 90.88 259 GLN A C 1
ATOM 2048 O O . GLN A 1 259 ? -8.749 -0.319 9.912 1.00 90.88 259 GLN A O 1
ATOM 2053 N N . VAL A 1 260 ? -10.713 -1.321 9.524 1.00 92.25 260 VAL A N 1
ATOM 2054 C CA . VAL A 1 260 ? -10.407 -2.554 10.250 1.00 92.25 260 VAL A CA 1
ATOM 2055 C C . VAL A 1 260 ? -9.342 -3.364 9.525 1.00 92.25 260 VAL A C 1
ATOM 2057 O O . VAL A 1 260 ? -8.406 -3.839 10.163 1.00 92.25 260 VAL A O 1
ATOM 2060 N N . LEU A 1 261 ? -9.413 -3.462 8.195 1.00 90.12 261 LEU A N 1
ATOM 2061 C CA . LEU A 1 261 ? -8.383 -4.138 7.399 1.00 90.12 261 LEU A CA 1
ATOM 2062 C C . LEU A 1 261 ? -6.998 -3.509 7.582 1.00 90.12 261 LEU A C 1
ATOM 2064 O O . LEU A 1 261 ? -6.022 -4.245 7.726 1.00 90.12 261 LEU A O 1
ATOM 2068 N N . VAL A 1 262 ? -6.904 -2.177 7.642 1.00 89.38 262 VAL A N 1
ATOM 2069 C CA . VAL A 1 262 ? -5.633 -1.483 7.917 1.00 89.38 262 VAL A CA 1
ATOM 2070 C C . VAL A 1 262 ? -5.074 -1.893 9.284 1.00 89.38 262 VAL A C 1
ATOM 2072 O O . VAL A 1 262 ? -3.895 -2.241 9.390 1.00 89.38 262 VAL A O 1
ATOM 2075 N N . ALA A 1 263 ? -5.917 -1.912 10.322 1.00 92.69 263 ALA A N 1
ATOM 2076 C CA . ALA A 1 263 ? -5.510 -2.323 11.666 1.00 92.69 263 ALA A CA 1
ATOM 2077 C C . ALA A 1 263 ? -5.060 -3.794 11.722 1.00 92.69 263 ALA A C 1
ATOM 2079 O O . ALA A 1 263 ? -4.057 -4.104 12.372 1.00 92.69 263 ALA A O 1
ATOM 2080 N N . VAL A 1 264 ? -5.760 -4.684 11.010 1.00 92.31 264 VAL A N 1
ATOM 2081 C CA . VAL A 1 264 ? -5.414 -6.110 10.908 1.00 92.31 264 VAL A CA 1
ATOM 2082 C C . VAL A 1 264 ? -4.094 -6.312 10.186 1.00 92.31 264 VAL A C 1
ATOM 2084 O O . VAL A 1 264 ? -3.225 -7.007 10.704 1.00 92.31 264 VAL A O 1
ATOM 2087 N N . ASN A 1 265 ? -3.905 -5.672 9.034 1.00 88.44 265 ASN A N 1
ATOM 2088 C CA . ASN A 1 265 ? -2.671 -5.799 8.265 1.00 88.44 265 ASN A CA 1
ATOM 2089 C C . ASN A 1 265 ? -1.454 -5.340 9.083 1.00 88.44 265 ASN A C 1
ATOM 2091 O O . ASN A 1 265 ? -0.422 -6.011 9.101 1.00 88.44 265 ASN A O 1
ATOM 2095 N N . LYS A 1 266 ? -1.598 -4.237 9.831 1.00 88.31 266 LYS A N 1
ATOM 2096 C CA . LYS A 1 266 ? -0.566 -3.773 10.765 1.00 88.31 266 LYS A CA 1
ATOM 2097 C C . LYS A 1 266 ? -0.316 -4.784 11.888 1.00 88.31 266 LYS A C 1
ATOM 2099 O O . LYS A 1 266 ? 0.837 -5.091 12.170 1.00 88.31 266 LYS A O 1
ATOM 2104 N N . ALA A 1 267 ? -1.366 -5.332 12.499 1.00 91.56 267 ALA A N 1
ATOM 2105 C CA . ALA A 1 267 ? -1.245 -6.306 13.587 1.00 91.56 267 ALA A CA 1
ATOM 2106 C C . ALA A 1 267 ? -0.526 -7.593 13.144 1.00 91.56 267 ALA A C 1
ATOM 2108 O O . ALA A 1 267 ? 0.415 -8.031 13.803 1.00 91.56 267 ALA A O 1
ATOM 2109 N N . VAL A 1 268 ? -0.910 -8.144 11.992 1.00 89.50 268 VAL A N 1
ATOM 2110 C CA . VAL A 1 268 ? -0.273 -9.317 11.373 1.00 89.50 268 VAL A CA 1
ATOM 2111 C C . VAL A 1 268 ? 1.193 -9.043 11.053 1.00 89.50 268 VAL A C 1
ATOM 2113 O O . VAL A 1 268 ? 2.069 -9.856 11.350 1.00 89.50 268 VAL A O 1
ATOM 2116 N N . HIS A 1 269 ? 1.493 -7.878 10.473 1.00 85.50 269 HIS A N 1
ATOM 2117 C CA . HIS A 1 269 ? 2.872 -7.495 10.192 1.00 85.50 269 HIS A CA 1
ATOM 2118 C C . HIS A 1 269 ? 3.713 -7.449 11.476 1.00 85.50 269 HIS A C 1
ATOM 2120 O O . HIS A 1 269 ? 4.786 -8.049 11.521 1.00 85.50 269 HIS A O 1
ATOM 2126 N N . LEU A 1 270 ? 3.200 -6.807 12.532 1.00 86.69 270 LEU A N 1
ATOM 2127 C CA . LEU A 1 270 ? 3.863 -6.723 13.837 1.00 86.69 270 LEU A CA 1
ATOM 2128 C C . LEU A 1 270 ? 4.045 -8.098 14.500 1.00 86.69 270 LEU A C 1
ATOM 2130 O O . LEU A 1 270 ? 5.067 -8.325 15.152 1.00 86.69 270 LEU A O 1
ATOM 2134 N N . GLN A 1 271 ? 3.097 -9.021 14.313 1.00 88.19 271 GLN A N 1
ATOM 2135 C CA . GLN A 1 271 ? 3.211 -10.406 14.771 1.00 88.19 271 GLN A CA 1
ATOM 2136 C C . GLN A 1 271 ? 4.354 -11.138 14.066 1.00 88.19 271 GLN A C 1
ATOM 2138 O O . GLN A 1 271 ? 5.188 -11.749 14.732 1.00 88.19 271 GLN A O 1
ATOM 2143 N N . ASN A 1 272 ? 4.426 -11.032 12.738 1.00 84.81 272 ASN A N 1
ATOM 2144 C CA . ASN A 1 272 ? 5.439 -11.710 11.928 1.00 84.81 272 ASN A CA 1
ATOM 2145 C C . ASN A 1 272 ? 6.864 -11.225 12.224 1.00 84.81 272 ASN A C 1
ATOM 2147 O O . ASN A 1 272 ? 7.803 -12.015 12.171 1.00 84.81 272 ASN A O 1
ATOM 2151 N N . ILE A 1 273 ? 7.031 -9.946 12.571 1.00 86.88 273 ILE A N 1
ATOM 2152 C CA . ILE A 1 273 ? 8.332 -9.389 12.977 1.00 86.88 273 ILE A CA 1
ATOM 2153 C C . ILE A 1 273 ? 8.617 -9.536 14.483 1.00 86.88 273 ILE A C 1
ATOM 2155 O O . ILE A 1 273 ? 9.682 -9.122 14.936 1.00 86.88 273 ILE A O 1
ATOM 2159 N N . GLY A 1 274 ? 7.673 -10.062 15.273 1.00 87.12 274 GLY A N 1
ATOM 2160 C CA . GLY A 1 274 ? 7.820 -10.232 16.722 1.00 87.12 274 GLY A CA 1
ATOM 2161 C C . GLY A 1 274 ? 7.838 -8.928 17.533 1.00 87.12 274 GLY A C 1
ATOM 2162 O O . GLY A 1 274 ? 8.424 -8.897 18.611 1.00 87.12 274 GLY A O 1
ATOM 2163 N N . LYS A 1 275 ? 7.219 -7.847 17.035 1.00 89.94 275 LYS A N 1
ATOM 2164 C CA . LYS A 1 275 ? 7.201 -6.513 17.680 1.00 89.94 275 LYS A CA 1
ATOM 2165 C C . LYS A 1 275 ? 5.799 -6.044 18.102 1.00 89.94 275 LYS A C 1
ATOM 2167 O O . LYS A 1 275 ? 5.546 -4.843 18.159 1.00 89.94 275 LYS A O 1
ATOM 2172 N N . MET A 1 276 ? 4.874 -6.967 18.368 1.00 90.44 276 MET A N 1
ATOM 2173 C CA . MET A 1 276 ? 3.551 -6.613 18.906 1.00 90.44 276 MET A CA 1
ATOM 2174 C C . MET A 1 276 ? 3.677 -5.948 20.279 1.00 90.44 276 MET A C 1
ATOM 2176 O O . MET A 1 276 ? 4.510 -6.351 21.094 1.00 90.44 276 MET A O 1
ATOM 2180 N N . LYS A 1 277 ? 2.828 -4.951 20.553 1.00 89.50 277 LYS A N 1
ATOM 2181 C CA . LYS A 1 277 ? 2.779 -4.296 21.873 1.00 89.50 277 LYS A CA 1
ATOM 2182 C C . LYS A 1 277 ? 1.856 -5.031 22.849 1.00 89.50 277 LYS A C 1
ATOM 2184 O O . LYS A 1 277 ? 2.020 -4.919 24.063 1.00 89.50 277 LYS A O 1
ATOM 2189 N N . THR A 1 278 ? 0.869 -5.760 22.337 1.00 91.38 278 THR A N 1
ATOM 2190 C CA . THR A 1 278 ? -0.113 -6.510 23.123 1.00 91.38 278 THR A CA 1
ATOM 2191 C C . THR A 1 278 ? 0.186 -8.013 23.143 1.00 91.38 278 THR A C 1
ATOM 2193 O O . THR A 1 278 ? 1.077 -8.513 22.460 1.00 91.38 278 THR A O 1
ATOM 2196 N N . ARG A 1 279 ? -0.560 -8.756 23.973 1.00 88.75 279 ARG A N 1
ATOM 2197 C CA . ARG A 1 279 ? -0.336 -10.192 24.222 1.00 88.75 279 ARG A CA 1
ATOM 2198 C C . ARG A 1 279 ? -0.889 -11.120 23.135 1.00 88.75 279 ARG A C 1
ATOM 2200 O O . ARG A 1 279 ? -0.544 -12.295 23.132 1.00 88.75 279 ARG A O 1
ATOM 2207 N N . SER A 1 280 ? -1.777 -10.639 22.266 1.00 91.31 280 SER A N 1
ATOM 2208 C CA . SER A 1 280 ? -2.424 -11.468 21.243 1.00 91.31 280 SER A CA 1
ATOM 2209 C C . SER A 1 280 ? -2.663 -10.680 19.960 1.00 91.31 280 SER A C 1
ATOM 2211 O O . SER A 1 280 ? -2.825 -9.463 20.003 1.00 91.31 280 SER A O 1
ATOM 2213 N N . LEU A 1 281 ? -2.768 -11.383 18.830 1.00 92.00 281 LEU A N 1
ATOM 2214 C CA . LEU A 1 281 ? -3.081 -10.766 17.540 1.00 92.00 281 LEU A CA 1
ATOM 2215 C C . LEU A 1 281 ? -4.392 -9.961 17.596 1.00 92.00 281 LEU A C 1
ATOM 2217 O O . LEU A 1 281 ? -4.448 -8.831 17.124 1.00 92.00 281 LEU A O 1
ATOM 2221 N N . TYR A 1 282 ? -5.437 -10.503 18.228 1.00 93.81 282 TYR A N 1
ATOM 2222 C CA . TYR A 1 282 ? -6.741 -9.840 18.336 1.00 93.81 282 TYR A CA 1
ATOM 2223 C C . TYR A 1 282 ? -6.709 -8.593 19.219 1.00 93.81 282 TYR A C 1
ATOM 2225 O O . TYR A 1 282 ? -7.343 -7.586 18.905 1.00 93.81 282 TYR A O 1
ATOM 2233 N N . SER A 1 283 ? -5.926 -8.635 20.296 1.00 93.69 283 SER A N 1
ATOM 2234 C CA . SER A 1 283 ? -5.641 -7.460 21.117 1.00 93.69 283 SER A CA 1
ATOM 2235 C C . SER A 1 283 ? -4.902 -6.381 20.321 1.00 93.69 283 SER A C 1
ATOM 2237 O O . SER A 1 283 ? -5.216 -5.198 20.456 1.00 93.69 283 SER A O 1
ATOM 2239 N N . GLU A 1 284 ? -3.969 -6.785 19.457 1.00 94.75 284 GLU A N 1
ATOM 2240 C CA . GLU A 1 284 ? -3.183 -5.875 18.622 1.00 94.75 284 GLU A CA 1
ATOM 2241 C C . GLU A 1 284 ? -4.057 -5.207 17.553 1.00 94.75 284 GLU A C 1
ATOM 2243 O O . GLU A 1 284 ? -3.901 -4.017 17.286 1.00 94.75 284 GLU A O 1
ATOM 2248 N N . ILE A 1 285 ? -5.034 -5.933 16.994 1.00 95.44 285 ILE A N 1
ATOM 2249 C CA . ILE A 1 285 ? -6.028 -5.381 16.059 1.00 95.44 285 ILE A CA 1
ATOM 2250 C C . ILE A 1 285 ? -6.813 -4.242 16.724 1.00 95.44 285 ILE A C 1
ATOM 2252 O O . ILE A 1 285 ? -6.886 -3.144 16.171 1.00 95.44 285 ILE A O 1
ATOM 2256 N N . ILE A 1 286 ? -7.354 -4.471 17.927 1.00 95.50 286 ILE A N 1
ATOM 2257 C CA . ILE A 1 286 ? -8.105 -3.447 18.677 1.00 95.50 286 ILE A CA 1
ATOM 2258 C C . ILE A 1 286 ? -7.197 -2.257 19.015 1.00 95.50 286 ILE A C 1
ATOM 2260 O O . ILE A 1 286 ? -7.596 -1.099 18.880 1.00 95.50 286 ILE A O 1
ATOM 2264 N N . PH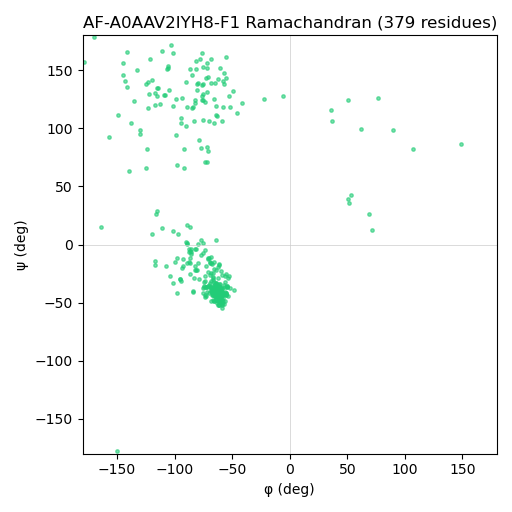E A 1 287 ? -5.949 -2.523 19.403 1.00 95.44 287 PHE A N 1
ATOM 2265 C CA . PHE A 1 287 ? -4.968 -1.482 19.690 1.00 95.44 287 PHE A CA 1
ATOM 2266 C C . PHE A 1 287 ? -4.630 -0.622 18.461 1.00 95.44 287 PHE A C 1
ATOM 2268 O O . PHE A 1 287 ? -4.505 0.600 18.586 1.00 95.44 287 PHE A O 1
ATOM 2275 N N . ASN A 1 288 ? -4.504 -1.230 17.281 1.00 94.75 288 ASN A N 1
ATOM 2276 C CA . ASN A 1 288 ? -4.155 -0.537 16.040 1.00 94.75 288 ASN A CA 1
ATOM 2277 C C . ASN A 1 288 ? -5.293 0.322 15.473 1.00 94.75 288 ASN A C 1
ATOM 2279 O O . ASN A 1 288 ? -5.010 1.227 14.693 1.00 94.75 288 ASN A O 1
ATOM 2283 N N . LEU A 1 289 ? -6.546 0.098 15.886 1.00 94.50 289 LEU A N 1
ATOM 2284 C CA . LEU A 1 289 ? -7.672 0.989 15.570 1.00 94.50 289 LEU A CA 1
ATOM 2285 C C . LEU A 1 289 ? -7.585 2.342 16.290 1.00 94.50 289 LEU A C 1
ATOM 2287 O O . LEU A 1 289 ? -8.123 3.337 15.802 1.00 94.50 289 LEU A O 1
ATOM 2291 N N . SER A 1 290 ? -6.909 2.394 17.441 1.00 94.06 290 SER A N 1
ATOM 2292 C CA . SER A 1 290 ? -6.737 3.636 18.193 1.00 94.06 290 SER A CA 1
ATOM 2293 C C . SER A 1 290 ? -5.632 4.511 17.598 1.00 94.06 290 SER A C 1
ATOM 2295 O O . SER A 1 290 ? -4.559 3.987 17.293 1.00 94.06 290 SER A O 1
ATOM 2297 N N . PRO A 1 291 ? -5.825 5.843 17.519 1.00 92.06 291 PRO A N 1
ATOM 2298 C CA . PRO A 1 291 ? -4.776 6.789 17.156 1.00 92.06 291 PRO A CA 1
ATOM 2299 C C . PRO A 1 291 ? -3.804 7.072 18.315 1.00 92.06 291 PRO A C 1
ATOM 2301 O O . PRO A 1 291 ? -2.784 7.719 18.103 1.00 92.06 291 PRO A O 1
ATOM 2304 N N . THR A 1 292 ? -4.091 6.614 19.543 1.00 90.44 292 THR A N 1
ATOM 2305 C CA . THR A 1 292 ? -3.240 6.836 20.728 1.00 90.44 292 THR A CA 1
ATOM 2306 C C . THR A 1 292 ? -2.481 5.573 21.135 1.00 90.44 292 THR A C 1
ATOM 2308 O O . THR A 1 292 ? -2.948 4.449 20.935 1.00 90.44 292 THR A O 1
ATOM 2311 N N . ASN A 1 293 ? -1.315 5.739 21.767 1.00 89.88 293 ASN A N 1
ATOM 2312 C CA . ASN A 1 293 ? -0.511 4.637 22.317 1.00 89.88 293 ASN A CA 1
ATOM 2313 C C . ASN A 1 293 ? -1.043 4.069 23.648 1.00 89.88 293 ASN A C 1
ATOM 2315 O O . ASN A 1 293 ? -0.442 3.159 24.215 1.00 89.88 293 ASN A O 1
ATOM 2319 N N . ASN A 1 294 ? -2.192 4.548 24.134 1.00 91.25 294 ASN A N 1
ATOM 2320 C CA . ASN A 1 294 ? -2.810 4.044 25.354 1.00 91.25 294 ASN A CA 1
ATOM 2321 C C . ASN A 1 294 ? -3.637 2.780 25.062 1.00 91.25 294 ASN A C 1
ATOM 2323 O O . ASN A 1 294 ? -4.731 2.848 24.498 1.00 91.25 294 ASN A O 1
ATOM 2327 N N . ILE A 1 295 ? -3.110 1.622 25.470 1.00 91.62 295 ILE A N 1
ATOM 2328 C CA . ILE A 1 295 ? -3.752 0.316 25.266 1.00 91.62 295 ILE A CA 1
ATOM 2329 C C . ILE A 1 295 ? -5.130 0.277 25.940 1.00 91.62 295 ILE A C 1
ATOM 2331 O O . ILE A 1 295 ? -6.119 -0.058 25.294 1.00 91.62 295 ILE A O 1
ATOM 2335 N N . SER A 1 296 ? -5.228 0.679 27.208 1.00 92.44 296 SER A N 1
ATOM 2336 C CA . SER A 1 296 ? -6.486 0.648 27.965 1.00 92.44 296 SER A CA 1
ATOM 2337 C C . SER A 1 296 ? -7.563 1.542 27.349 1.00 92.44 296 SER A C 1
ATOM 2339 O O . SER A 1 296 ? -8.736 1.168 27.307 1.00 92.44 296 SER A O 1
ATOM 2341 N N . GLU A 1 297 ? -7.178 2.713 26.833 1.00 91.75 297 GLU A N 1
ATOM 2342 C CA . GLU A 1 297 ? -8.099 3.590 26.107 1.00 91.75 297 GLU A CA 1
ATOM 2343 C C . GLU A 1 297 ? -8.575 2.947 24.799 1.00 91.75 297 GLU A C 1
ATOM 2345 O O . GLU A 1 297 ? -9.771 2.993 24.512 1.00 91.75 297 GLU A O 1
ATOM 2350 N N . ALA A 1 298 ? -7.679 2.296 24.048 1.00 93.56 298 ALA A N 1
ATOM 2351 C CA . ALA A 1 298 ? -8.045 1.581 22.827 1.00 93.56 298 ALA A CA 1
ATOM 2352 C C . ALA A 1 298 ? -9.101 0.498 23.105 1.00 93.56 298 ALA A C 1
ATOM 2354 O O . ALA A 1 298 ? -10.125 0.458 22.427 1.00 93.56 298 ALA A O 1
ATOM 2355 N N . PHE A 1 299 ? -8.919 -0.309 24.154 1.00 92.94 299 PHE A N 1
ATOM 2356 C CA . PHE A 1 299 ? -9.903 -1.323 24.551 1.00 92.94 299 PHE A CA 1
ATOM 2357 C C . PHE A 1 299 ? -11.228 -0.724 25.019 1.00 92.94 299 PHE A C 1
ATOM 2359 O O . PHE A 1 299 ? -12.281 -1.241 24.665 1.00 92.94 299 PHE A O 1
ATOM 2366 N N . LYS A 1 300 ? -11.201 0.383 25.766 1.00 92.19 300 LYS A N 1
ATOM 2367 C CA . LYS A 1 300 ? -12.425 1.057 26.224 1.00 92.19 300 LYS A CA 1
ATOM 2368 C C . LYS A 1 300 ? -13.236 1.665 25.073 1.00 92.19 300 LYS A C 1
ATOM 2370 O O . LYS A 1 300 ? -14.440 1.858 25.210 1.00 92.19 300 LYS A O 1
ATOM 2375 N N . ARG A 1 301 ? -12.570 2.056 23.983 1.00 92.56 301 ARG A N 1
ATOM 2376 C CA . ARG A 1 301 ? -13.180 2.779 22.858 1.00 92.56 301 ARG A CA 1
ATOM 2377 C C . ARG A 1 301 ? -13.563 1.874 21.693 1.00 92.56 301 ARG A C 1
ATOM 2379 O O . ARG A 1 301 ? -14.623 2.079 21.116 1.00 92.56 301 ARG A O 1
ATOM 2386 N N . PHE A 1 302 ? -12.701 0.922 21.347 1.00 94.81 302 PHE A N 1
ATOM 2387 C CA . PHE A 1 302 ? -12.882 0.029 20.203 1.00 94.81 302 PHE A CA 1
ATOM 2388 C C . PHE A 1 302 ? -13.229 -1.397 20.608 1.00 94.81 302 PHE A C 1
ATOM 2390 O O . PHE A 1 302 ? -13.733 -2.125 19.767 1.00 94.81 302 PHE A O 1
ATOM 2397 N N . GLY A 1 303 ? -12.981 -1.817 21.850 1.00 93.88 303 GLY A N 1
ATOM 2398 C CA . GLY A 1 303 ? -13.486 -3.091 22.359 1.00 93.88 303 GLY A CA 1
ATOM 2399 C C . GLY A 1 303 ? -14.964 -2.997 22.735 1.00 93.88 303 GLY A C 1
ATOM 2400 O O . GLY A 1 303 ? -15.488 -1.905 22.958 1.00 93.88 303 GLY A O 1
ATOM 2401 N N . ILE A 1 304 ? -15.636 -4.145 22.815 1.00 94.62 304 ILE A N 1
ATOM 2402 C CA . ILE A 1 304 ? -17.035 -4.193 23.256 1.00 94.62 304 ILE A CA 1
ATOM 2403 C C . ILE A 1 304 ? -17.197 -3.905 24.755 1.00 94.62 304 ILE A C 1
ATOM 2405 O O . ILE A 1 304 ? -16.391 -4.330 25.591 1.00 94.62 304 ILE A O 1
ATOM 2409 N N . SER A 1 305 ? -18.286 -3.224 25.095 1.00 92.94 305 SER A N 1
ATOM 2410 C CA . SER A 1 305 ? -18.769 -3.014 26.464 1.00 92.94 305 SER A CA 1
ATOM 2411 C C . SER A 1 305 ? -19.937 -3.950 26.800 1.00 92.94 305 SER A C 1
ATOM 2413 O O . SER A 1 305 ? -20.553 -4.532 25.914 1.00 92.94 305 SER A O 1
ATOM 2415 N N . ASP A 1 306 ? -20.270 -4.097 28.089 1.00 91.31 306 ASP A N 1
ATOM 2416 C CA . ASP A 1 306 ? -21.347 -5.011 28.529 1.00 91.31 306 ASP A CA 1
ATOM 2417 C C . ASP A 1 306 ? -22.728 -4.642 27.985 1.00 91.31 306 ASP A C 1
ATOM 2419 O O . ASP A 1 306 ? -23.576 -5.515 27.833 1.00 91.31 306 ASP A O 1
ATOM 2423 N N . GLY A 1 307 ? -22.952 -3.352 27.724 1.00 89.44 307 GLY A N 1
ATOM 2424 C CA . GLY A 1 307 ? -24.216 -2.815 27.227 1.00 89.44 307 GLY A CA 1
ATOM 2425 C C . GLY A 1 307 ? -24.263 -2.609 25.714 1.00 89.44 307 GLY A C 1
ATOM 2426 O O . GLY A 1 307 ? -25.196 -1.969 25.239 1.00 89.44 307 GLY A O 1
ATOM 2427 N N . ASP A 1 308 ? -23.265 -3.080 24.962 1.00 91.19 308 ASP A N 1
ATOM 2428 C CA . ASP A 1 308 ? -23.244 -2.884 23.513 1.00 91.19 308 ASP A CA 1
ATOM 2429 C C . ASP A 1 308 ? -24.238 -3.828 22.823 1.00 91.19 308 ASP A C 1
ATOM 2431 O O . ASP A 1 308 ? -24.148 -5.047 22.950 1.00 91.19 308 ASP A O 1
ATOM 2435 N N . CYS A 1 309 ? -25.152 -3.267 22.030 1.00 91.81 309 CYS A N 1
ATOM 2436 C CA . CYS A 1 309 ? -26.122 -4.035 21.238 1.00 91.81 309 CYS A CA 1
ATOM 2437 C C . CYS A 1 309 ? -25.599 -4.410 19.843 1.00 91.81 309 CYS A C 1
ATOM 2439 O O . CYS A 1 309 ? -26.328 -4.969 19.027 1.00 91.81 309 CYS A O 1
ATOM 2441 N N . SER A 1 310 ? -24.365 -4.049 19.500 1.00 93.62 310 SER A N 1
ATOM 2442 C CA . SER A 1 310 ? -23.781 -4.341 18.191 1.00 93.62 310 SER A CA 1
ATOM 2443 C C . SER A 1 310 ? -22.306 -4.666 18.328 1.00 93.62 310 SER A C 1
ATOM 2445 O O . SER A 1 310 ? -21.592 -4.024 19.099 1.00 93.62 310 SER A O 1
ATOM 2447 N N . VAL A 1 311 ? -21.842 -5.649 17.563 1.00 94.62 311 VAL A N 1
ATOM 2448 C CA . VAL A 1 311 ? -20.450 -6.102 17.597 1.00 94.62 311 VAL A CA 1
ATOM 2449 C C . VAL A 1 311 ? -19.964 -6.429 16.197 1.00 94.62 311 VAL A C 1
ATOM 2451 O O . VAL A 1 311 ? -20.648 -7.084 15.412 1.00 94.62 311 VAL A O 1
ATOM 2454 N N . LEU A 1 312 ? -18.753 -5.976 15.898 1.00 94.50 312 LEU A N 1
ATOM 2455 C CA . LEU A 1 312 ? -17.977 -6.419 14.758 1.00 94.50 312 LEU A CA 1
ATOM 2456 C C . LEU A 1 312 ? -16.961 -7.457 15.231 1.00 94.50 312 LEU A C 1
ATOM 2458 O O . LEU A 1 312 ? -16.154 -7.191 16.118 1.00 94.50 312 LEU A O 1
ATOM 2462 N N . ILE A 1 313 ? -16.977 -8.629 14.612 1.00 93.44 313 ILE A N 1
ATOM 2463 C CA . ILE A 1 313 ? -16.064 -9.727 14.914 1.00 93.44 313 ILE A CA 1
ATOM 2464 C C . ILE A 1 313 ? -15.080 -9.869 13.763 1.00 93.44 313 ILE A C 1
ATOM 2466 O O . ILE A 1 313 ? -15.485 -9.947 12.602 1.00 93.44 313 ILE A O 1
ATOM 2470 N N . VAL A 1 314 ? -13.788 -9.904 14.087 1.00 92.75 314 VAL A N 1
ATOM 2471 C CA . VAL A 1 314 ? -12.711 -10.034 13.100 1.00 92.75 314 VAL A CA 1
ATOM 2472 C C . VAL A 1 314 ? -11.870 -11.263 13.395 1.00 92.75 314 VAL A C 1
ATOM 2474 O O . VAL A 1 314 ? -11.393 -11.453 14.515 1.00 92.75 314 VAL A O 1
ATOM 2477 N N . LEU A 1 315 ? -11.670 -12.073 12.360 1.00 89.94 315 LEU A N 1
ATOM 2478 C CA . LEU A 1 315 ? -10.957 -13.343 12.406 1.00 89.94 315 LEU A CA 1
ATOM 2479 C C . LEU A 1 315 ? -9.807 -13.319 11.414 1.00 89.94 315 LEU A C 1
ATOM 2481 O O . LEU A 1 315 ? -9.969 -12.837 10.292 1.00 89.94 315 LEU A O 1
ATOM 2485 N N . VAL A 1 316 ? -8.675 -13.883 11.820 1.00 87.38 316 VAL A N 1
ATOM 2486 C CA . VAL A 1 316 ? -7.498 -14.058 10.969 1.00 87.38 316 VAL A CA 1
ATOM 2487 C C . VAL A 1 316 ? -7.168 -15.544 10.954 1.00 87.38 316 VAL A C 1
ATOM 2489 O O . VAL A 1 316 ? -6.905 -16.130 12.001 1.00 87.38 316 VAL A O 1
ATOM 2492 N N . HIS A 1 317 ? -7.236 -16.173 9.783 1.00 81.88 317 HIS A N 1
ATOM 2493 C CA . HIS A 1 317 ? -7.031 -17.617 9.617 1.00 81.88 317 HIS A CA 1
ATOM 2494 C C . HIS A 1 317 ? -6.077 -17.906 8.471 1.00 81.88 317 HIS A C 1
ATOM 2496 O O . HIS A 1 317 ? -5.995 -17.143 7.515 1.00 81.88 317 HIS A O 1
ATOM 2502 N N . LYS A 1 318 ? -5.332 -19.009 8.549 1.00 76.38 318 LYS A N 1
ATOM 2503 C CA . LYS A 1 318 ? -4.427 -19.418 7.469 1.00 76.38 318 LYS A CA 1
ATOM 2504 C C . LYS A 1 318 ? -5.226 -19.997 6.306 1.00 76.38 318 LYS A C 1
ATOM 2506 O O . LYS A 1 318 ? -6.291 -20.566 6.498 1.00 76.38 318 LYS A O 1
ATOM 2511 N N . GLN A 1 319 ? -4.689 -19.902 5.092 1.00 63.00 319 GLN 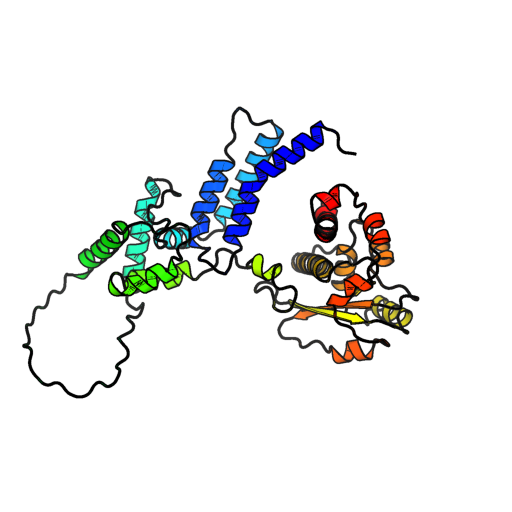A N 1
ATOM 2512 C CA . GLN A 1 319 ? -5.380 -20.291 3.854 1.00 63.00 319 GLN A CA 1
ATOM 2513 C C . GLN A 1 319 ? -5.975 -21.719 3.848 1.00 63.00 319 GLN A C 1
ATOM 2515 O O . GLN A 1 319 ? -6.972 -21.924 3.149 1.00 63.00 319 GLN A O 1
ATOM 2520 N N . ASN A 1 320 ? -5.386 -22.635 4.632 1.00 58.50 320 ASN A N 1
ATOM 2521 C CA . ASN A 1 320 ? -5.744 -24.055 4.754 1.00 58.50 320 ASN A CA 1
ATOM 2522 C C . ASN A 1 320 ? -6.639 -24.387 5.960 1.00 58.50 320 ASN A C 1
ATOM 2524 O O . ASN A 1 320 ? -7.162 -25.495 6.016 1.00 58.50 320 ASN A O 1
ATOM 2528 N N . ASP A 1 321 ? -6.819 -23.461 6.904 1.00 63.62 321 ASP A N 1
ATOM 2529 C CA . ASP A 1 321 ? -7.758 -23.645 8.008 1.00 63.62 321 ASP A CA 1
ATOM 2530 C C . ASP A 1 321 ? -9.115 -23.111 7.558 1.00 63.62 321 ASP A C 1
ATOM 2532 O O . ASP A 1 321 ? -9.262 -21.926 7.259 1.00 63.62 321 ASP A O 1
ATOM 2536 N N . THR A 1 322 ? -10.130 -23.968 7.501 1.00 56.97 322 THR A N 1
ATOM 2537 C CA . THR A 1 322 ? -11.513 -23.493 7.509 1.00 56.97 322 THR A CA 1
ATOM 2538 C C . THR A 1 322 ? -11.828 -23.080 8.941 1.00 56.97 322 THR A C 1
ATOM 2540 O O . THR A 1 322 ? -11.947 -23.967 9.791 1.00 56.97 322 THR A O 1
ATOM 2543 N N . PRO A 1 323 ? -11.941 -21.777 9.263 1.00 60.16 323 PRO A N 1
ATOM 2544 C CA . PRO A 1 323 ? -12.403 -21.392 10.584 1.00 60.16 323 PRO A CA 1
ATOM 2545 C C . PRO A 1 323 ? -13.783 -22.004 10.802 1.00 60.16 323 PRO A C 1
ATOM 2547 O O . PRO A 1 323 ? -14.617 -22.012 9.890 1.00 60.16 323 PRO A O 1
ATOM 2550 N N . SER A 1 324 ? -14.046 -22.480 12.013 1.00 66.19 324 SER A N 1
ATOM 2551 C CA . SER A 1 324 ? -15.388 -22.854 12.427 1.00 66.19 324 SER A CA 1
ATOM 2552 C C . SER A 1 324 ? -16.229 -21.587 12.626 1.00 66.19 324 SER A C 1
ATOM 2554 O O . SER A 1 324 ? -16.559 -21.166 13.732 1.00 66.19 324 SER A O 1
ATOM 2556 N N . LEU A 1 325 ? -16.559 -20.929 11.509 1.00 74.69 325 LEU A N 1
ATOM 2557 C CA . LEU A 1 325 ? -17.438 -19.758 11.467 1.00 74.69 325 LEU A CA 1
ATOM 2558 C C . LEU A 1 325 ? -18.774 -20.079 12.143 1.00 74.69 325 LEU A C 1
ATOM 2560 O O . LEU A 1 325 ? -19.314 -19.240 12.856 1.00 74.69 325 LEU A O 1
ATOM 2564 N N . SER A 1 326 ? -19.248 -21.318 11.987 1.00 75.12 326 SER A N 1
ATOM 2565 C CA . SER A 1 326 ? -20.412 -21.867 12.686 1.00 75.12 326 SER A CA 1
ATOM 2566 C C . SER A 1 326 ? -20.296 -21.764 14.207 1.00 75.12 326 SER A C 1
ATOM 2568 O O . SER A 1 326 ? -21.255 -21.366 14.863 1.00 75.12 326 SER A O 1
ATOM 2570 N N . ASP A 1 327 ? -19.123 -22.056 14.773 1.00 82.44 327 ASP A N 1
ATOM 2571 C CA . ASP A 1 327 ? -18.917 -22.029 16.221 1.00 82.44 327 ASP A CA 1
ATOM 2572 C C . ASP A 1 327 ? -18.982 -20.599 16.739 1.00 82.44 327 ASP A C 1
ATOM 2574 O O . ASP A 1 327 ? -19.522 -20.356 17.813 1.00 82.44 327 ASP A O 1
ATOM 2578 N N . ILE A 1 328 ? -18.463 -19.635 15.982 1.00 84.62 328 ILE A N 1
ATOM 2579 C CA . ILE A 1 328 ? -18.483 -18.224 16.374 1.00 84.62 328 ILE A CA 1
ATOM 2580 C C . ILE A 1 328 ? -19.895 -17.658 16.251 1.00 84.62 328 ILE A C 1
ATOM 2582 O O . ILE A 1 328 ? -20.365 -17.015 17.187 1.00 84.62 328 ILE A O 1
ATOM 2586 N N . VAL A 1 329 ? -20.598 -17.954 15.154 1.00 85.19 329 VAL A N 1
ATOM 2587 C CA . VAL A 1 329 ? -22.003 -17.557 14.967 1.00 85.19 329 VAL A CA 1
ATOM 2588 C C . VAL A 1 329 ? -22.872 -18.118 16.092 1.00 85.19 329 VAL A C 1
ATOM 2590 O O . VAL A 1 329 ? -23.658 -17.379 16.671 1.00 85.19 329 VAL A O 1
ATOM 2593 N N . SER A 1 330 ? -22.678 -19.386 16.475 1.00 86.88 330 SER A N 1
ATOM 2594 C CA . SER A 1 330 ? -23.452 -20.018 17.556 1.00 86.88 330 SER A CA 1
ATOM 2595 C C . SER A 1 330 ? -23.245 -19.376 18.935 1.00 86.88 330 SER A C 1
ATOM 2597 O O . SER A 1 330 ? -24.087 -19.514 19.820 1.00 86.88 330 SER A O 1
ATOM 2599 N N . GLN A 1 331 ? -22.130 -18.667 19.132 1.00 87.75 331 GLN A N 1
ATOM 2600 C CA . GLN A 1 331 ? -21.809 -18.005 20.395 1.00 87.75 331 GLN A CA 1
ATOM 2601 C C . GLN A 1 331 ? -22.410 -16.605 20.513 1.00 87.75 331 GLN A C 1
ATOM 2603 O O . GLN A 1 331 ? -22.446 -16.065 21.621 1.00 87.75 331 GLN A O 1
ATOM 2608 N N . VAL A 1 332 ? -22.858 -15.998 19.413 1.00 90.88 332 VAL A N 1
ATOM 2609 C CA . VAL A 1 332 ? -23.376 -14.626 19.393 1.00 90.88 332 VAL A CA 1
ATOM 2610 C C . VAL A 1 332 ? -24.898 -14.669 19.372 1.00 90.88 332 VAL A C 1
ATOM 2612 O O . VAL A 1 332 ? -25.505 -15.184 18.441 1.00 90.88 332 VAL A O 1
ATOM 2615 N N . ASN A 1 333 ? -25.529 -14.102 20.399 1.00 92.25 333 ASN A N 1
ATOM 2616 C CA . ASN A 1 333 ? -26.982 -13.972 20.454 1.00 92.25 333 ASN A CA 1
ATOM 2617 C C . ASN A 1 333 ? -27.389 -12.619 19.864 1.00 92.25 333 ASN A C 1
ATOM 2619 O O . ASN A 1 333 ? -27.562 -11.656 20.614 1.00 92.25 333 ASN A O 1
ATOM 2623 N N . GLY A 1 334 ? -27.475 -12.553 18.536 1.00 91.69 334 GLY A N 1
ATOM 2624 C CA . GLY A 1 334 ? -27.860 -11.370 17.768 1.00 91.69 334 GLY A CA 1
ATOM 2625 C C . GLY A 1 334 ? -28.102 -11.700 16.294 1.00 91.69 334 GLY A C 1
ATOM 2626 O O . GLY A 1 334 ? -27.937 -12.844 15.869 1.00 91.69 334 GLY A O 1
ATOM 2627 N N . GLU A 1 335 ? -28.485 -10.698 15.513 1.00 90.81 335 GLU A N 1
ATOM 2628 C CA . GLU A 1 335 ? -28.749 -10.833 14.079 1.00 90.81 335 GLU A CA 1
ATOM 2629 C C . GLU A 1 335 ? -27.500 -10.480 13.267 1.00 90.81 335 GLU A C 1
ATOM 2631 O O . GLU A 1 335 ? -26.932 -9.397 13.425 1.00 90.81 335 GLU A O 1
ATOM 2636 N N . GLN A 1 336 ? -27.059 -11.385 12.389 1.00 91.44 336 GLN A N 1
ATOM 2637 C CA . GLN A 1 336 ? -25.950 -11.108 11.481 1.00 91.44 336 GLN A CA 1
ATOM 2638 C C . GLN A 1 336 ? -26.418 -10.206 10.335 1.00 91.44 336 GLN A C 1
ATOM 2640 O O . GLN A 1 336 ? -27.355 -10.543 9.616 1.00 91.44 336 GLN A O 1
ATOM 2645 N N . VAL A 1 337 ? -25.704 -9.105 10.115 1.00 90.56 337 VAL A N 1
ATOM 2646 C CA . VAL A 1 337 ? -25.983 -8.138 9.047 1.00 90.56 337 VAL A CA 1
ATOM 2647 C C . VAL A 1 337 ? -24.780 -7.975 8.109 1.00 90.56 337 VAL A C 1
ATOM 2649 O O . VAL A 1 337 ? -23.644 -8.291 8.490 1.00 90.56 337 VAL A O 1
ATOM 2652 N N . PRO A 1 338 ? -24.983 -7.476 6.876 1.00 88.56 338 PRO A N 1
ATOM 2653 C CA . PRO A 1 338 ? -23.888 -7.170 5.965 1.00 88.56 338 PRO A CA 1
ATOM 2654 C C . PRO A 1 338 ? -22.895 -6.173 6.568 1.00 88.56 338 PRO A C 1
ATOM 2656 O O . PRO A 1 338 ? -23.260 -5.152 7.143 1.00 88.56 338 PRO A O 1
ATOM 2659 N N . VAL A 1 339 ? -21.601 -6.429 6.370 1.00 86.38 339 VAL A N 1
ATOM 2660 C CA . VAL A 1 339 ? -20.514 -5.574 6.882 1.00 86.38 339 VAL A CA 1
ATOM 2661 C C . VAL A 1 339 ? -20.510 -4.179 6.224 1.00 86.38 339 VAL A C 1
ATOM 2663 O O . VAL A 1 339 ? -19.896 -3.254 6.744 1.00 86.38 339 VAL A O 1
ATOM 2666 N N . GLN A 1 340 ? -21.223 -3.987 5.110 1.00 84.50 340 GLN A N 1
ATOM 2667 C CA . GLN A 1 340 ? -21.401 -2.668 4.487 1.00 84.50 340 GLN A CA 1
ATOM 2668 C C . GLN A 1 340 ? -22.273 -1.724 5.334 1.00 84.50 340 GLN A C 1
ATOM 2670 O O . GLN A 1 340 ? -22.078 -0.510 5.276 1.00 84.50 340 GLN A O 1
ATOM 2675 N N . ASP A 1 341 ? -23.147 -2.264 6.191 1.00 84.12 341 ASP A N 1
ATOM 2676 C CA . ASP A 1 341 ? -24.047 -1.479 7.050 1.00 84.12 341 ASP A CA 1
ATOM 2677 C C . ASP A 1 341 ? -23.331 -0.836 8.243 1.00 84.12 341 ASP A C 1
ATOM 2679 O O . ASP A 1 341 ? -23.948 -0.164 9.070 1.00 84.12 341 ASP A O 1
ATOM 2683 N N . LEU A 1 342 ? -22.020 -1.027 8.361 1.00 85.62 342 LEU A N 1
ATOM 2684 C CA . LEU A 1 342 ? -21.212 -0.536 9.471 1.00 85.62 342 LEU A CA 1
ATOM 2685 C C . LEU A 1 342 ? -21.245 0.998 9.573 1.00 85.62 342 LEU A C 1
ATOM 2687 O O . LEU A 1 342 ? -21.310 1.543 10.673 1.00 85.62 342 LEU A O 1
ATOM 2691 N N . SER A 1 343 ? -21.331 1.691 8.435 1.00 82.62 343 SER A N 1
ATOM 2692 C CA . SER A 1 343 ? -21.500 3.148 8.375 1.00 82.62 343 SER A CA 1
ATOM 2693 C C . SER A 1 343 ? -22.755 3.627 9.118 1.00 82.62 343 SER A C 1
ATOM 2695 O O . SER A 1 343 ? -22.702 4.663 9.780 1.00 82.62 343 SER A O 1
ATOM 2697 N N . SER A 1 344 ? -23.846 2.846 9.092 1.00 86.81 344 SER A N 1
ATOM 2698 C CA . SER A 1 344 ? -25.106 3.161 9.787 1.00 86.81 344 SER A CA 1
ATOM 2699 C C . SER A 1 344 ? -25.018 3.037 11.312 1.00 86.81 344 SER A C 1
ATOM 2701 O O . SER A 1 344 ? -25.788 3.674 12.025 1.00 86.81 344 SER A O 1
ATOM 2703 N N . LEU A 1 345 ? -24.075 2.235 11.814 1.00 86.62 345 LEU A N 1
ATOM 2704 C CA . LEU A 1 345 ? -23.838 2.023 13.247 1.00 86.62 345 LEU A CA 1
ATOM 2705 C C . LEU A 1 345 ? -22.771 2.967 13.819 1.00 86.62 345 LEU A C 1
ATOM 2707 O O . LEU A 1 345 ? -22.600 3.053 15.036 1.00 86.62 345 LEU A O 1
ATOM 2711 N N . SER A 1 346 ? -22.037 3.653 12.945 1.00 89.06 346 SER A N 1
ATOM 2712 C CA . SER A 1 346 ? -20.956 4.554 13.321 1.00 89.06 346 SER A CA 1
ATOM 2713 C C . SER A 1 346 ? -21.489 5.921 13.760 1.00 89.06 346 SER A C 1
ATOM 2715 O O . SER A 1 346 ? -22.385 6.494 13.142 1.00 89.06 346 SER A O 1
ATOM 2717 N N . ASP A 1 347 ? -20.915 6.485 14.824 1.00 91.06 347 ASP A N 1
ATOM 2718 C CA . ASP A 1 347 ? -21.249 7.834 15.288 1.00 91.06 347 ASP A CA 1
ATOM 2719 C C . ASP A 1 347 ? -20.194 8.823 14.787 1.00 91.06 347 ASP A C 1
ATOM 2721 O O . ASP A 1 347 ? -19.150 9.028 15.417 1.00 91.06 347 ASP A O 1
ATOM 2725 N N . ALA A 1 348 ? -20.474 9.458 13.645 1.00 86.81 348 ALA A N 1
ATOM 2726 C CA . ALA A 1 348 ? -19.558 10.403 13.005 1.00 86.81 348 ALA A CA 1
ATOM 2727 C C . ALA A 1 348 ? -19.119 11.536 13.952 1.00 86.81 348 ALA A C 1
ATOM 2729 O O . ALA A 1 348 ? -17.963 11.958 13.928 1.00 86.81 348 ALA A O 1
ATOM 2730 N N . THR A 1 349 ? -20.002 12.005 14.835 1.00 88.56 349 THR A N 1
ATOM 2731 C CA . THR A 1 349 ? -19.699 13.045 15.832 1.00 88.56 349 THR A CA 1
ATOM 2732 C C . THR A 1 349 ? -18.655 12.576 16.840 1.00 88.56 349 THR A C 1
ATOM 2734 O O . THR A 1 349 ? -17.683 13.290 17.115 1.00 88.56 349 THR A O 1
ATOM 2737 N N . LYS A 1 350 ? -18.818 11.362 17.382 1.00 90.12 350 LYS A N 1
ATOM 2738 C CA . LYS A 1 350 ? -17.841 10.770 18.310 1.00 90.12 350 LYS A CA 1
ATOM 2739 C C . LYS A 1 350 ? -16.527 10.438 17.612 1.00 90.12 350 LYS A C 1
ATOM 2741 O O . LYS A 1 350 ? -15.472 10.695 18.193 1.00 90.12 350 LYS A O 1
ATOM 2746 N N . VAL A 1 351 ? -16.582 9.933 16.379 1.00 91.56 351 VAL A N 1
ATOM 2747 C CA . VAL A 1 351 ? -15.401 9.646 15.552 1.00 91.56 351 VAL A CA 1
ATOM 2748 C C . VAL A 1 351 ? -14.583 10.916 15.336 1.00 91.56 351 VAL A C 1
ATOM 2750 O O . VAL A 1 351 ? -13.414 10.952 15.720 1.00 91.56 351 VAL A O 1
ATOM 2753 N N . LYS A 1 352 ? -15.195 11.992 14.823 1.00 90.12 352 LYS A N 1
ATOM 2754 C CA . LYS A 1 352 ? -14.500 13.270 14.589 1.00 90.12 352 LYS A CA 1
ATOM 2755 C C . LYS A 1 352 ? -13.872 13.816 15.870 1.00 90.12 352 LYS A C 1
ATOM 2757 O O . LYS A 1 352 ? -12.719 14.241 15.859 1.00 90.12 352 LYS A O 1
ATOM 2762 N N . LYS A 1 353 ? -14.595 13.745 16.995 1.00 90.94 353 LYS A N 1
ATOM 2763 C CA . LYS A 1 353 ? -14.089 14.192 18.301 1.00 90.94 353 LYS A CA 1
ATOM 2764 C C . LYS A 1 353 ? -12.885 13.372 18.769 1.00 90.94 353 LYS A C 1
ATOM 2766 O O . LYS A 1 353 ? -11.918 13.946 19.263 1.00 90.94 353 LYS A O 1
ATOM 2771 N N . PHE A 1 354 ? -12.943 12.050 18.637 1.00 90.94 354 PHE A N 1
ATOM 2772 C CA . PHE A 1 354 ? -11.894 11.157 19.127 1.00 90.94 354 PHE A CA 1
ATOM 2773 C C . PHE A 1 354 ? -10.632 11.204 18.256 1.00 90.94 354 PHE A C 1
ATOM 2775 O O . PHE A 1 354 ? -9.529 11.335 18.782 1.00 90.94 354 PHE A O 1
ATOM 2782 N N . PHE A 1 355 ? -10.793 11.199 16.931 1.00 90.50 355 PHE A N 1
ATOM 2783 C CA . PHE A 1 355 ? -9.685 11.328 15.978 1.00 90.50 355 PHE A CA 1
ATOM 2784 C C . PHE A 1 355 ? -9.200 12.776 15.791 1.00 90.50 355 PHE A C 1
ATOM 2786 O O . PHE A 1 355 ? -8.250 13.006 15.044 1.00 90.50 355 PHE A O 1
ATOM 2793 N N . LYS A 1 356 ? -9.814 13.742 16.495 1.00 89.88 356 LYS A N 1
ATOM 2794 C CA . LYS A 1 356 ? -9.503 15.181 16.441 1.00 89.88 356 LYS A CA 1
ATOM 2795 C C . LYS A 1 356 ? -9.526 15.730 15.007 1.00 89.88 356 LYS A C 1
ATOM 2797 O O . LYS A 1 356 ? -8.649 16.501 14.627 1.00 89.88 356 LYS A O 1
ATOM 2802 N N . ILE A 1 357 ? -10.523 15.311 14.230 1.00 87.00 357 ILE A N 1
ATOM 2803 C CA . ILE A 1 357 ? -10.669 15.682 12.820 1.00 87.00 357 ILE A CA 1
ATOM 2804 C C . ILE A 1 357 ? -11.331 17.053 12.740 1.00 87.00 357 ILE A C 1
ATOM 2806 O O . ILE A 1 357 ? -12.408 17.282 13.300 1.00 87.00 357 ILE A O 1
ATOM 2810 N N . SER A 1 358 ? -10.659 17.972 12.064 1.00 85.56 358 SER A N 1
ATOM 2811 C CA . SER A 1 358 ? -11.109 19.341 11.862 1.00 85.56 358 SER A CA 1
ATOM 2812 C C . SER A 1 358 ? -12.020 19.459 10.630 1.00 85.56 358 SER A C 1
ATOM 2814 O O . SER A 1 358 ? -11.828 18.743 9.648 1.00 85.56 358 SER A O 1
ATOM 2816 N N . PRO A 1 359 ? -12.965 20.419 10.604 1.00 81.56 359 PRO A N 1
ATOM 2817 C CA . PRO A 1 359 ? -13.819 20.645 9.431 1.00 81.56 359 PRO A CA 1
ATOM 2818 C C . PRO A 1 359 ? -13.053 21.060 8.165 1.00 81.56 359 PRO A C 1
ATOM 2820 O O . PRO A 1 359 ? -13.585 20.984 7.063 1.00 81.56 359 PRO A O 1
ATOM 2823 N N . GLN A 1 360 ? -11.818 21.551 8.309 1.00 76.81 360 GLN A N 1
ATOM 2824 C CA . GLN A 1 360 ? -10.959 21.907 7.178 1.00 76.81 360 GLN A CA 1
ATOM 2825 C C . GLN A 1 360 ? -10.388 20.662 6.490 1.00 76.81 360 GLN A C 1
ATOM 2827 O O . GLN A 1 360 ? -10.301 20.644 5.266 1.00 76.81 360 GLN A O 1
ATOM 2832 N N . GLU A 1 361 ? -10.058 19.612 7.251 1.00 75.81 361 GLU A N 1
ATOM 2833 C CA . GLU A 1 361 ? -9.562 18.341 6.701 1.00 75.81 361 GLU A CA 1
ATOM 2834 C C . GLU A 1 361 ? -10.625 17.652 5.829 1.00 75.81 361 GLU A C 1
ATOM 2836 O O . GLU A 1 361 ? -10.287 17.086 4.793 1.00 75.81 361 GLU A O 1
ATOM 2841 N N . GLU A 1 362 ? -11.912 17.794 6.165 1.00 71.75 362 GLU A N 1
ATOM 2842 C CA . GLU A 1 362 ? -13.026 17.232 5.377 1.00 71.75 362 GLU A CA 1
ATOM 2843 C C . GLU A 1 362 ? -13.204 17.887 4.000 1.00 71.75 362 GLU A C 1
ATOM 2845 O O . GLU A 1 362 ? -13.871 17.332 3.133 1.00 71.75 362 GLU A O 1
ATOM 2850 N N . LYS A 1 363 ? -12.616 19.071 3.782 1.00 75.06 363 LYS A N 1
ATOM 2851 C CA . LYS A 1 363 ? -12.613 19.723 2.464 1.00 75.06 363 LYS A CA 1
ATOM 2852 C C . LYS A 1 363 ? -11.511 19.191 1.550 1.00 75.06 363 LYS A C 1
ATOM 2854 O O . LYS A 1 363 ? -11.595 19.380 0.342 1.00 75.06 363 LYS A O 1
ATOM 2859 N N . ILE A 1 364 ? -10.466 18.597 2.129 1.00 72.62 364 ILE A N 1
ATOM 2860 C CA . ILE A 1 364 ? -9.240 18.197 1.426 1.00 72.62 364 ILE A CA 1
ATOM 2861 C C . ILE A 1 364 ? -9.239 16.688 1.145 1.00 72.62 364 ILE A C 1
ATOM 2863 O O . ILE A 1 364 ? -8.724 16.263 0.114 1.00 72.62 364 ILE A O 1
ATOM 2867 N N . GLY A 1 365 ? -9.823 15.879 2.033 1.00 75.69 365 GLY A N 1
ATOM 2868 C CA . GLY A 1 365 ? -9.893 14.424 1.890 1.00 75.69 365 GLY A CA 1
ATOM 2869 C C . GLY A 1 365 ? -11.131 13.824 2.547 1.00 75.69 365 GLY A C 1
ATOM 2870 O O . GLY A 1 365 ? -11.979 14.537 3.087 1.00 75.69 365 GLY A O 1
ATOM 2871 N N . THR A 1 366 ? -11.249 12.497 2.501 1.00 84.88 366 THR A N 1
ATOM 2872 C CA . THR A 1 366 ? -12.388 11.811 3.120 1.00 84.88 366 THR A CA 1
ATOM 2873 C C . THR A 1 366 ? -12.182 11.624 4.626 1.00 84.88 366 THR A C 1
ATOM 2875 O O . THR A 1 366 ? -11.056 11.583 5.129 1.00 84.88 366 THR A O 1
ATOM 2878 N N . LEU A 1 367 ? -13.283 11.450 5.366 1.00 86.12 367 LEU A N 1
ATOM 2879 C CA . LEU A 1 367 ? -13.240 11.111 6.795 1.00 86.12 367 LEU A CA 1
ATOM 2880 C C . LEU A 1 367 ? -12.402 9.844 7.052 1.00 86.12 367 LEU A C 1
ATOM 2882 O O . LEU A 1 367 ? -11.678 9.765 8.043 1.00 86.12 367 LEU A O 1
ATOM 2886 N N . LEU A 1 368 ? -12.483 8.869 6.143 1.00 86.62 368 LEU A N 1
ATOM 2887 C CA . LEU A 1 368 ? -11.744 7.614 6.223 1.00 86.62 368 LEU A CA 1
ATOM 2888 C C . LEU A 1 368 ? -10.232 7.829 6.083 1.00 86.62 368 LEU A C 1
ATOM 2890 O O . LEU A 1 368 ? -9.474 7.266 6.872 1.00 86.62 368 LEU A O 1
ATOM 2894 N N . ASP A 1 369 ? -9.801 8.675 5.145 1.00 84.44 369 ASP A N 1
ATOM 2895 C CA . ASP A 1 369 ? -8.379 8.978 4.935 1.00 84.44 369 ASP A CA 1
ATOM 2896 C C . ASP A 1 369 ? -7.762 9.622 6.176 1.00 84.44 369 ASP A C 1
ATOM 2898 O O . ASP A 1 369 ? -6.674 9.239 6.613 1.00 84.44 369 ASP A O 1
ATOM 2902 N N . ALA A 1 370 ? -8.486 10.558 6.796 1.00 86.88 370 ALA A N 1
ATOM 2903 C CA . ALA A 1 370 ? -8.054 11.194 8.034 1.00 86.88 370 ALA A CA 1
ATOM 2904 C C . ALA A 1 370 ? -7.888 10.165 9.168 1.00 86.88 370 ALA A C 1
ATOM 2906 O O . ALA A 1 370 ? -6.868 10.169 9.860 1.00 86.88 370 ALA A O 1
ATOM 2907 N N . ILE A 1 371 ? -8.843 9.244 9.333 1.00 89.94 371 ILE A N 1
ATOM 2908 C CA . ILE A 1 371 ? -8.780 8.174 10.343 1.00 89.94 371 ILE A CA 1
ATOM 2909 C C . ILE A 1 371 ? -7.575 7.256 10.101 1.00 89.94 371 ILE A C 1
ATOM 2911 O O . ILE A 1 371 ? -6.766 7.043 11.009 1.00 89.94 371 ILE A O 1
ATOM 2915 N N . VAL A 1 372 ? -7.427 6.745 8.876 1.00 88.44 372 VAL A N 1
ATOM 2916 C CA . VAL A 1 372 ? -6.344 5.822 8.495 1.00 88.44 372 VAL A CA 1
ATOM 2917 C C . VAL A 1 372 ? -4.977 6.484 8.657 1.00 88.44 372 VAL A C 1
ATOM 2919 O O . VAL A 1 372 ? -4.044 5.859 9.170 1.00 88.44 372 VAL A O 1
ATOM 2922 N N . CYS A 1 373 ? -4.861 7.763 8.300 1.00 85.31 373 CYS A N 1
ATOM 2923 C CA . CYS A 1 373 ? -3.652 8.548 8.522 1.00 85.31 373 CYS A CA 1
ATOM 2924 C C . CYS A 1 373 ? -3.296 8.599 10.015 1.00 85.31 373 CYS A C 1
ATOM 2926 O O . CYS A 1 373 ? -2.185 8.223 10.389 1.00 85.31 373 CYS A O 1
ATOM 2928 N N . ARG A 1 374 ? -4.250 8.955 10.891 1.00 89.19 374 ARG A N 1
ATOM 2929 C CA . ARG A 1 374 ? -4.030 9.015 12.351 1.00 89.19 374 ARG A CA 1
ATOM 2930 C C . ARG A 1 374 ? -3.647 7.659 12.953 1.00 89.19 374 ARG A C 1
ATOM 2932 O O . ARG A 1 374 ? -2.778 7.611 13.819 1.00 89.19 374 ARG A O 1
ATOM 2939 N N . MET A 1 375 ? -4.244 6.565 12.481 1.00 89.69 375 MET A N 1
ATOM 2940 C CA . MET A 1 375 ? -3.868 5.202 12.892 1.00 89.69 375 MET A CA 1
ATOM 2941 C C . MET A 1 375 ? -2.435 4.840 12.469 1.00 89.69 375 MET A C 1
ATOM 2943 O O . MET A 1 375 ? -1.709 4.160 13.201 1.00 89.69 375 MET A O 1
ATOM 2947 N N . SER A 1 376 ? -2.020 5.300 11.288 1.00 82.81 376 SER A N 1
ATOM 2948 C CA . SER A 1 376 ? -0.712 4.985 10.707 1.00 82.81 376 SER A CA 1
ATOM 2949 C C . SER A 1 376 ? 0.420 5.760 11.382 1.00 82.81 376 SER A C 1
ATOM 2951 O O . SER A 1 376 ? 1.449 5.172 11.704 1.00 82.81 376 SER A O 1
ATOM 2953 N N . ILE A 1 377 ? 0.214 7.048 11.675 1.00 83.44 377 ILE A N 1
ATOM 2954 C CA . ILE A 1 377 ? 1.236 7.920 12.284 1.00 83.44 377 ILE A CA 1
ATOM 2955 C C . ILE A 1 377 ? 1.363 7.771 13.807 1.00 83.44 377 ILE A C 1
ATOM 2957 O O . ILE A 1 377 ? 2.231 8.396 14.405 1.00 83.44 377 ILE A O 1
ATOM 2961 N N . LYS A 1 378 ? 0.524 6.952 14.449 1.00 82.75 378 LYS A N 1
ATOM 2962 C CA . LYS A 1 378 ? 0.527 6.725 15.906 1.00 82.75 378 LYS A CA 1
ATOM 2963 C C . LYS A 1 378 ? 1.887 6.312 16.487 1.00 82.75 378 LYS A C 1
ATOM 2965 O O . LYS A 1 378 ? 2.136 6.548 17.662 1.00 82.75 378 LYS A O 1
ATOM 2970 N N . ASP A 1 379 ? 2.735 5.648 15.705 1.00 71.62 379 ASP A N 1
ATOM 2971 C CA . ASP A 1 379 ? 4.072 5.237 16.163 1.00 71.62 379 ASP A CA 1
ATOM 2972 C C . ASP A 1 379 ? 5.144 6.317 15.940 1.00 71.62 379 ASP A C 1
ATOM 2974 O O . ASP A 1 379 ? 6.278 6.150 16.378 1.00 71.62 379 ASP A O 1
ATOM 2978 N N . VAL A 1 380 ? 4.788 7.406 15.252 1.00 67.25 380 VAL A N 1
ATOM 2979 C CA . VAL A 1 380 ? 5.663 8.544 14.929 1.00 67.25 380 VAL A CA 1
ATOM 2980 C C . VAL A 1 380 ? 5.355 9.760 15.816 1.00 67.25 380 VAL A C 1
ATOM 2982 O O . VAL A 1 380 ? 6.242 10.578 16.050 1.00 67.25 380 VAL A O 1
ATOM 2985 N N . LEU A 1 381 ? 4.109 9.876 16.295 1.00 50.28 381 LEU A N 1
ATOM 2986 C CA . LEU A 1 381 ? 3.639 10.877 17.262 1.00 50.28 381 LEU A CA 1
ATOM 2987 C C . LEU A 1 381 ? 3.839 10.406 18.705 1.00 50.28 381 LEU A C 1
ATOM 2989 O O . LEU A 1 381 ? 4.195 11.271 19.535 1.00 50.28 381 LEU A O 1
#

Foldseek 3Di:
DDDPVRVVVVVVVCVLCVLVVVLLLQLLDDVAQNLLCVLVSLLVNLVSLDDDPPDDPVSVVVSVVVVVVSVVVVVPDPPLLSLLLNCLQLQRVVVPSDDPVCNVVNVVSVLVVLVVCVPLDDPPPPDDDDDDDDDDDDDDDDDDPPVPPVVSVVLSVVSSPDHRDDPPDHSLVVLVVCCVSRVSSSSVNCVRRVDRSDQHNVCVLPVCPDDDDRPPQLKDKDKWKFAQWDALVVQLVCVVVVNDQWAKWQLAQPQAPSLLVLQLVVLVVCVVVVNQPDDDSSLSSLCLLALANDSVVSCVHTHTDRPRRMIMIMHIGGPPDPPCPVVNVVVTPGHIDDRGCSNVNYDVVVNCVRLVPDPVVVVVDPSSVSSSVSSVCSVVD

Nearest PDB structures (foldseek):
  7sza-assembly1_B  TM=9.725E-01  e=5.471E-16  Homo sapiens
  3enp-assembly2_A  TM=9.399E-01  e=1.552E-14  Homo sapiens
  4xah-assembly1_A  TM=8.494E-01  e=5.603E-12  Saccharomyces cerevisiae S288C
  4ww9-assembly1_B  TM=8.871E-01  e=3.357E-11  Saccharomyces cerevisiae S288C
  4ww7-assembly1_B  TM=8.629E-01  e=5.909E-11  Saccharomyces cerevisiae S288C

Mean predicted aligned error: 15.07 Å

Sequence (381 aa):
MLTTAEWDRLQRLQTLLLPCRFVTELLGGETYVSCSVVIPALSHLTHTMKVSDDDPDYVVRFKGAFKKDLSECQDTLNHEWLRVATALDPRFKDLKCLPRGERGQVWTSIEALLRKDPDIAIPEPTEEPARKRSLLRFHSDSESEDEGEEGLSGALTRYRAEPTISEMGCPLQWWSTHEGAHPQLSALARKYLGSPATSVPCERLFSLVGVHVNKRCREKITQMLFKDVKNAAQLRQRAVEGKFNGALISPTLVVSPFQVLVAVNKAVHLQNIGKMKTRSLYSEIIFNLSPTNNISEAFKRFGISDGDCSVLIVLVHKQNDTPSLSDIVSQVNGEQVPVQDLSSLSDATKVKKFFKISPQEEKIGTLLDAIVCRMSIKDVL

Radius of gyration: 28.58 Å; Cα contacts (8 Å, |Δi|>4): 411; chains: 1; bounding box: 57×63×86 Å

Solvent-accessible surface area (backbone atoms only — not comparable to full-atom values): 22042 Å² total; per-residue (Å²): 132,84,50,71,72,54,51,55,49,50,55,52,49,51,62,68,44,45,64,57,52,53,44,52,54,56,35,16,40,79,94,57,73,12,22,36,43,50,59,48,45,51,39,48,50,61,59,72,48,53,82,55,95,87,50,54,73,68,53,43,52,47,35,52,51,51,50,52,56,49,49,62,55,52,74,74,51,64,59,69,60,39,47,48,17,19,48,63,24,52,73,40,48,84,41,78,62,49,62,78,85,56,54,62,56,48,53,53,51,50,54,53,50,58,70,74,49,80,78,66,70,76,79,71,79,77,84,72,94,75,80,85,84,80,86,88,82,78,91,75,93,74,91,71,96,73,60,70,68,64,52,52,57,47,52,55,51,52,62,70,68,50,81,68,54,58,91,87,55,57,56,68,62,50,34,67,73,40,28,88,83,34,54,70,57,30,54,50,32,53,65,45,38,70,40,64,54,40,88,60,40,50,54,58,75,70,69,47,88,69,80,79,72,56,86,80,49,67,48,45,77,48,78,48,28,31,37,72,30,77,44,32,44,59,54,46,51,34,41,75,72,65,76,41,93,50,24,59,26,27,38,47,66,38,67,46,68,63,58,52,51,55,14,41,54,51,24,54,52,27,53,77,71,70,65,57,92,50,94,42,66,43,53,27,26,39,36,37,63,29,52,57,87,50,58,70,57,15,44,71,58,32,26,61,48,65,85,37,42,43,40,32,39,40,36,79,38,46,79,87,54,80,74,65,59,66,61,55,56,73,71,50,52,48,47,80,48,68,59,79,56,38,49,81,57,26,38,66,70,60,35,33,62,72,71,65,59,53,81,68,55,60,76,77,46,53,72,64,56,56,50,52,48,42,34,65,45,36,86,79,109